Protein AF-A0A2D5WC02-F1 (afdb_monomer)

pLDDT: mean 70.91, std 19.91, range [23.86, 97.06]

Radius of gyration: 20.31 Å; Cα contacts (8 Å, |Δi|>4): 623; chains: 1; bounding box: 57×48×52 Å

Secondary structure (DSSP, 8-state):
-PPPPPPPP--SS---------TTS-------TT----EEEEEEE--SSTTHHHHHHHHHHHHHHHHHHHT-SS---EEEEEEESB-SSS-S-TTTHHHHTTT---SSPPPPS-STTS---PPP--B-TT-TTHHHHHHHHT----S--SSB-HHHHHHHHHHHHS--TTGGG-----TT-TTTTTT----TT-HHHHHHTTS-TTTTTHHHHTSPPPTTTT-SEEEEEEE-SS--STTTS-TTTSSS--TT--TTSTT--S-HHHHHHHHH--SHHHHHHHHHHHHHHHHHTSSSEEEEEEEESEEEE--SSTTTTSEEEEE-TT---HHHHHHHHHHHHHHT--EEEPP-TTSSS--THHHHHHHHHHHHHHHHHH-

Solvent-accessible surface area (backbone atoms only — not comparable to full-atom values): 21853 Å² total; per-residue (Å²): 139,84,81,87,75,86,81,84,75,83,83,80,90,80,85,73,91,67,88,73,75,70,93,73,72,81,81,81,70,72,98,51,100,74,65,39,60,24,29,36,36,40,36,27,32,44,25,32,58,81,34,54,61,56,44,50,51,50,51,71,18,45,64,41,16,49,54,40,37,74,65,40,98,59,83,56,46,44,39,35,36,28,34,34,12,31,60,56,70,83,82,92,43,90,80,50,50,76,71,40,79,71,55,61,68,36,58,22,33,45,40,27,92,50,67,65,44,46,56,51,93,51,45,46,42,72,47,38,90,84,46,93,54,45,70,63,52,46,38,44,49,63,36,52,35,46,83,47,60,95,42,29,28,47,73,60,16,50,53,40,28,52,38,9,25,38,88,59,98,49,65,82,74,61,78,78,68,59,95,84,50,103,56,76,39,76,76,62,78,81,63,77,87,45,42,47,61,57,57,46,68,60,50,59,67,77,53,50,30,56,36,42,75,54,77,35,79,42,69,72,72,72,32,36,31,36,40,34,40,34,37,32,73,49,46,42,57,70,76,75,49,47,93,84,69,49,52,65,83,62,88,79,59,63,69,78,47,91,87,51,88,66,55,71,64,60,39,50,49,35,77,74,49,75,48,77,70,40,52,47,57,43,53,49,53,50,52,50,47,32,46,69,63,43,97,35,50,58,26,32,24,34,37,20,55,25,60,44,66,34,77,66,69,103,51,48,72,40,75,43,79,77,32,58,92,75,64,42,51,70,70,38,53,42,49,52,47,48,48,5,59,78,38,70,33,49,72,44,60,49,69,48,97,86,72,78,65,48,59,79,74,50,52,34,53,50,27,30,53,52,13,52,50,51,43,66,72,26,109

Structure (mmCIF, N/CA/C/O backbone):
data_AF-A0A2D5WC02-F1
#
_entry.id   AF-A0A2D5WC02-F1
#
loop_
_atom_site.group_PDB
_atom_site.id
_atom_site.type_symbol
_atom_site.label_atom_id
_atom_site.label_alt_id
_atom_site.label_comp_id
_atom_site.label_asym_id
_atom_site.label_entity_id
_atom_site.label_seq_id
_atom_site.pdbx_PDB_ins_code
_atom_site.Cartn_x
_atom_site.Cartn_y
_atom_site.Cartn_z
_atom_site.occupancy
_atom_site.B_iso_or_equiv
_atom_site.auth_seq_id
_atom_site.auth_comp_id
_atom_site.auth_asym_id
_atom_site.auth_atom_id
_atom_site.pdbx_PDB_model_num
ATOM 1 N N . MET A 1 1 ? -16.476 -24.113 -28.783 1.00 33.84 1 MET A N 1
ATOM 2 C CA . MET A 1 1 ? -15.474 -23.042 -28.946 1.00 33.84 1 MET A CA 1
ATOM 3 C C . MET A 1 1 ? -16.229 -21.726 -28.916 1.00 33.84 1 MET A C 1
ATOM 5 O O . MET A 1 1 ? -16.743 -21.309 -29.943 1.00 33.84 1 MET A O 1
ATOM 9 N N . ALA A 1 2 ? -16.43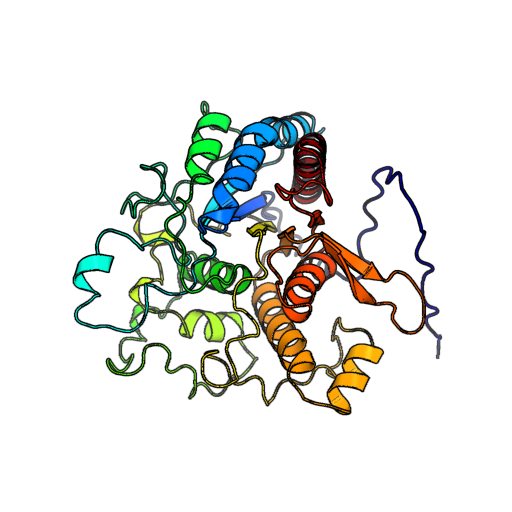7 -21.176 -27.720 1.00 24.73 2 ALA A N 1
ATOM 10 C CA . ALA A 1 2 ? -17.056 -19.867 -27.547 1.00 24.73 2 ALA A CA 1
ATOM 11 C C . ALA A 1 2 ? -15.920 -18.841 -27.477 1.00 24.73 2 ALA A C 1
ATOM 13 O O . ALA A 1 2 ? -15.021 -18.996 -26.657 1.00 24.73 2 ALA A O 1
ATOM 14 N N . SER A 1 3 ? -15.915 -17.869 -28.387 1.00 24.11 3 SER A N 1
ATOM 15 C CA . SER A 1 3 ? -14.965 -16.759 -28.364 1.00 24.11 3 SER A CA 1
ATOM 16 C C . SER A 1 3 ? -15.412 -15.751 -27.309 1.00 24.11 3 SER A C 1
ATOM 18 O O . SER A 1 3 ? -16.530 -15.237 -27.397 1.00 24.11 3 SER A O 1
ATOM 20 N N . HIS A 1 4 ? -14.554 -15.462 -26.336 1.00 25.56 4 HIS A N 1
ATOM 21 C CA . HIS A 1 4 ? -14.715 -14.304 -25.465 1.00 25.56 4 HIS A CA 1
ATOM 22 C C . HIS A 1 4 ? -14.417 -13.037 -26.270 1.00 25.56 4 HIS A C 1
ATOM 24 O O . HIS A 1 4 ? -13.365 -12.921 -26.894 1.00 25.56 4 HIS A O 1
ATOM 30 N N . ALA A 1 5 ? -15.395 -12.135 -26.327 1.00 23.86 5 ALA A N 1
ATOM 31 C CA . ALA A 1 5 ? -15.239 -10.807 -26.902 1.00 23.86 5 ALA A CA 1
ATOM 32 C C . ALA A 1 5 ? -14.757 -9.842 -25.802 1.00 23.86 5 ALA A C 1
ATOM 34 O O . ALA A 1 5 ? -15.220 -9.979 -24.667 1.00 23.86 5 ALA A O 1
ATOM 35 N N . PRO A 1 6 ? -13.863 -8.886 -26.108 1.00 24.94 6 PRO A N 1
ATOM 36 C CA . PRO A 1 6 ? -13.406 -7.894 -25.139 1.00 24.94 6 PRO A CA 1
ATOM 37 C C . PRO A 1 6 ? -14.537 -6.927 -24.746 1.00 24.94 6 PRO A C 1
ATOM 39 O O . PRO A 1 6 ? -15.370 -6.552 -25.576 1.00 24.94 6 PRO A O 1
ATOM 42 N N . CYS A 1 7 ? -14.566 -6.561 -23.462 1.00 24.77 7 CYS A N 1
ATOM 43 C CA . CYS A 1 7 ? -15.506 -5.610 -22.864 1.00 24.77 7 CYS A CA 1
ATOM 44 C C . CYS A 1 7 ? -15.100 -4.168 -23.241 1.00 24.77 7 CYS A C 1
ATOM 46 O O . CYS A 1 7 ? -13.906 -3.874 -23.202 1.00 24.77 7 CYS A O 1
ATOM 48 N N . PRO A 1 8 ? -16.030 -3.266 -23.610 1.00 27.52 8 PRO A N 1
ATOM 49 C CA . PRO A 1 8 ? -15.685 -1.890 -23.958 1.00 27.52 8 PRO A CA 1
ATOM 50 C C . PRO A 1 8 ? -15.412 -1.061 -22.697 1.00 27.52 8 PRO A C 1
ATOM 52 O O . PRO A 1 8 ? -16.222 -1.055 -21.769 1.00 27.52 8 PRO A O 1
ATOM 55 N N . LEU A 1 9 ? -14.292 -0.339 -22.689 1.00 32.59 9 LEU A N 1
ATOM 56 C CA . LEU A 1 9 ? -13.951 0.638 -21.661 1.00 32.59 9 LEU A CA 1
ATOM 57 C C . LEU A 1 9 ? -14.757 1.924 -21.891 1.00 32.59 9 LEU A C 1
ATOM 59 O O . LEU A 1 9 ? -14.850 2.443 -23.004 1.00 32.59 9 LEU A O 1
ATOM 63 N N . ALA A 1 10 ? -15.414 2.409 -20.839 1.00 29.34 10 ALA A N 1
ATOM 64 C CA . ALA A 1 10 ? -16.161 3.658 -20.870 1.00 29.34 10 ALA A CA 1
ATOM 65 C C . ALA A 1 10 ? -15.221 4.815 -20.512 1.00 29.34 10 ALA A C 1
ATOM 67 O O . ALA A 1 10 ? -14.733 4.904 -19.388 1.00 29.34 10 ALA A O 1
ATOM 68 N N . SER A 1 11 ? -14.968 5.701 -21.475 1.00 30.38 11 SER A N 1
ATOM 69 C CA . SER A 1 11 ? -14.247 6.950 -21.246 1.00 30.38 11 SER A CA 1
ATOM 70 C C . SER A 1 11 ? -15.102 7.978 -20.491 1.00 30.38 11 SER A C 1
ATOM 72 O O . SER A 1 11 ? -16.263 8.202 -20.835 1.00 30.38 11 SER A O 1
ATOM 74 N N . SER A 1 12 ? -14.424 8.680 -19.579 1.00 29.78 12 SER A N 1
ATOM 75 C CA . SER A 1 12 ? -14.713 10.021 -19.047 1.00 29.78 12 SER A CA 1
ATOM 76 C C . SER A 1 12 ? -15.620 10.151 -17.813 1.00 29.78 12 SER A C 1
ATOM 78 O O . SER A 1 12 ? -16.815 9.891 -17.869 1.00 29.78 12 SER A O 1
ATOM 80 N N . LEU A 1 13 ? -14.980 10.683 -16.756 1.00 36.38 13 LEU A N 1
ATOM 81 C CA . LEU A 1 13 ? -15.438 11.607 -15.705 1.00 36.38 13 LEU A CA 1
ATOM 82 C C . LEU A 1 13 ? -16.888 11.473 -15.199 1.00 36.38 13 LEU A C 1
ATOM 84 O O . LEU A 1 13 ? -17.837 11.724 -15.936 1.00 36.38 13 LEU A O 1
ATOM 88 N N . LEU A 1 14 ? -16.998 11.284 -13.875 1.00 31.70 14 LEU A N 1
ATOM 89 C CA . LEU A 1 14 ? -18.182 11.001 -13.041 1.00 31.70 14 LEU A CA 1
ATOM 90 C C . LEU A 1 14 ? -18.420 9.498 -12.835 1.00 31.70 14 LEU A C 1
ATOM 92 O O . LEU A 1 14 ? -19.387 8.920 -13.334 1.00 31.70 14 LEU A O 1
ATOM 96 N N . LEU A 1 15 ? -17.548 8.875 -12.040 1.00 33.41 15 LEU A N 1
ATOM 97 C CA . LEU A 1 15 ? -17.830 7.583 -11.420 1.00 33.41 15 LEU A CA 1
ATOM 98 C C . LEU A 1 15 ? -18.889 7.788 -10.332 1.00 33.41 15 LEU A C 1
ATOM 100 O O . LEU A 1 15 ? -18.602 8.139 -9.196 1.00 33.41 15 LEU A O 1
ATOM 104 N N . ALA A 1 16 ? -20.148 7.566 -10.701 1.00 29.47 16 ALA A N 1
ATOM 105 C CA . ALA A 1 16 ? -21.111 7.060 -9.741 1.00 29.47 16 ALA A CA 1
ATOM 106 C C . ALA A 1 16 ? -20.663 5.641 -9.376 1.00 29.47 16 ALA A C 1
ATOM 108 O O . ALA A 1 16 ? -20.638 4.768 -10.248 1.00 29.47 16 ALA A O 1
ATOM 109 N N . SER A 1 17 ? -20.295 5.449 -8.110 1.00 33.91 17 SER A N 1
ATOM 110 C CA . SER A 1 17 ? -19.863 4.202 -7.485 1.00 33.91 17 SER A CA 1
ATOM 111 C C . SER A 1 17 ? -20.708 3.021 -7.956 1.00 33.91 17 SER A C 1
ATOM 113 O O . SER A 1 17 ? -21.825 2.780 -7.505 1.00 33.91 17 SER A O 1
ATOM 115 N N . SER A 1 18 ? -20.173 2.294 -8.925 1.00 30.58 18 SER A N 1
ATOM 116 C CA . SER A 1 18 ? -20.585 0.943 -9.254 1.00 30.58 18 SER A CA 1
ATOM 117 C C . SER A 1 18 ? -19.304 0.143 -9.149 1.00 30.58 18 SER A C 1
ATOM 119 O O . SER A 1 18 ? -18.545 0.089 -10.113 1.00 30.58 18 SER A O 1
ATOM 121 N N . LEU A 1 19 ? -19.037 -0.402 -7.956 1.00 36.78 19 LEU A N 1
ATOM 122 C CA . LEU A 1 19 ? -18.056 -1.467 -7.773 1.00 36.78 19 LEU A CA 1
ATOM 123 C C . LEU A 1 19 ? -18.422 -2.583 -8.761 1.00 36.78 19 LEU A C 1
ATOM 125 O O . LEU A 1 19 ? -19.304 -3.408 -8.517 1.00 36.78 19 LEU A O 1
ATOM 129 N N . LEU A 1 20 ? -17.791 -2.569 -9.930 1.00 36.09 20 LEU A N 1
ATOM 130 C CA . LEU A 1 20 ? -17.747 -3.717 -10.811 1.00 36.09 20 LEU A CA 1
ATOM 131 C C . LEU A 1 20 ? -16.745 -4.668 -10.168 1.00 36.09 20 LEU A C 1
ATOM 133 O O . LEU A 1 20 ? -15.546 -4.550 -10.399 1.00 36.09 20 LEU A O 1
ATOM 137 N N . LEU A 1 21 ? -17.250 -5.584 -9.335 1.00 34.44 21 LEU A N 1
ATOM 138 C CA . LEU A 1 21 ? -16.495 -6.762 -8.923 1.00 34.44 21 LEU A CA 1
ATOM 139 C C . LEU A 1 21 ? -15.890 -7.393 -10.179 1.00 34.44 21 LEU A C 1
ATOM 141 O O . LEU A 1 21 ? -16.622 -7.822 -11.078 1.00 34.44 21 LEU A O 1
ATOM 145 N N . VAL A 1 22 ? -14.561 -7.429 -10.243 1.00 36.62 22 VAL A N 1
ATOM 146 C CA . VAL A 1 22 ? -13.824 -8.160 -11.271 1.00 36.62 22 VAL A CA 1
ATOM 147 C C . VAL A 1 22 ? -14.271 -9.627 -11.187 1.00 36.62 22 VAL A C 1
ATOM 149 O O . VAL A 1 22 ? -14.082 -10.266 -10.148 1.00 36.62 22 VAL A O 1
ATOM 152 N N . PRO A 1 23 ? -14.908 -10.190 -12.231 1.00 30.33 23 PRO A N 1
ATOM 153 C CA . PRO A 1 23 ? -15.371 -11.568 -12.200 1.00 30.33 23 PRO A CA 1
ATOM 154 C C . PRO A 1 23 ? -14.153 -12.482 -12.345 1.00 30.33 23 PRO A C 1
ATOM 156 O O . PRO A 1 23 ? -13.706 -12.761 -13.456 1.00 30.33 23 PRO A O 1
ATOM 159 N N . GLY A 1 24 ? -13.591 -12.915 -11.219 1.00 31.09 24 GLY A N 1
ATOM 160 C CA . GLY A 1 24 ? -12.403 -13.768 -11.216 1.00 31.09 24 GLY A CA 1
ATOM 161 C C . GLY A 1 24 ? -11.738 -13.985 -9.861 1.00 31.09 24 GLY A C 1
ATOM 162 O O . GLY A 1 24 ? -10.991 -14.949 -9.743 1.00 31.09 24 GLY A O 1
ATOM 163 N N . CYS A 1 25 ? -12.027 -13.170 -8.840 1.00 32.69 25 CYS A N 1
ATOM 164 C CA . CYS A 1 25 ? -11.525 -13.447 -7.494 1.00 32.69 25 CYS A CA 1
ATOM 165 C C . CYS A 1 25 ? -12.179 -14.741 -6.965 1.00 32.69 25 CYS A C 1
ATOM 167 O O . CYS A 1 25 ? -13.414 -14.815 -6.919 1.00 32.69 25 CYS A O 1
ATOM 169 N N . PRO A 1 26 ? -11.407 -15.790 -6.629 1.00 34.12 26 PRO A N 1
ATOM 170 C CA . PRO A 1 26 ? -11.964 -17.021 -6.096 1.00 34.12 26 PRO A CA 1
ATOM 171 C C . PRO A 1 26 ? -12.590 -16.725 -4.732 1.00 34.12 26 PRO A C 1
ATOM 173 O O . PRO A 1 26 ? -11.895 -16.566 -3.739 1.00 34.12 26 PRO A O 1
ATOM 176 N N . THR A 1 27 ? -13.921 -16.704 -4.656 1.00 38.81 27 THR A N 1
ATOM 177 C CA . THR A 1 27 ? -14.676 -16.630 -3.393 1.00 38.81 27 THR A CA 1
ATOM 178 C C . THR A 1 27 ? -14.634 -17.967 -2.644 1.00 38.81 27 THR A C 1
ATOM 180 O O . THR A 1 27 ? -15.652 -18.448 -2.151 1.00 38.81 27 THR A O 1
ATOM 183 N N . GLY A 1 28 ? -13.478 -18.630 -2.629 1.00 36.31 28 GLY A N 1
ATOM 184 C CA . GLY A 1 28 ? -13.254 -19.914 -1.976 1.00 36.31 28 GLY A CA 1
ATOM 185 C C . GLY A 1 28 ? -13.146 -19.774 -0.463 1.00 36.31 28 GLY A C 1
ATOM 186 O O . GLY A 1 28 ? -12.208 -20.303 0.114 1.00 36.31 28 GLY A O 1
ATOM 187 N N . LEU A 1 29 ? -14.078 -19.065 0.173 1.00 40.97 29 LEU A N 1
ATOM 188 C CA . LEU A 1 29 ? -14.208 -19.050 1.622 1.00 40.97 29 LEU A CA 1
ATOM 189 C C . LEU A 1 29 ? -15.192 -20.151 2.011 1.00 40.97 29 LEU A C 1
ATOM 191 O O . LEU A 1 29 ? -16.328 -20.202 1.537 1.00 40.97 29 LEU A O 1
ATOM 195 N N . ALA A 1 30 ? -14.692 -21.098 2.797 1.00 41.69 30 ALA A N 1
ATOM 196 C CA . ALA A 1 30 ? -15.473 -22.166 3.390 1.00 41.69 30 ALA A CA 1
ATOM 197 C C . ALA A 1 30 ? -16.602 -21.593 4.268 1.00 41.69 30 ALA A C 1
ATOM 199 O O . ALA A 1 30 ? -16.425 -20.558 4.904 1.00 41.69 30 ALA A O 1
ATOM 200 N N . ASP A 1 31 ? -17.740 -22.2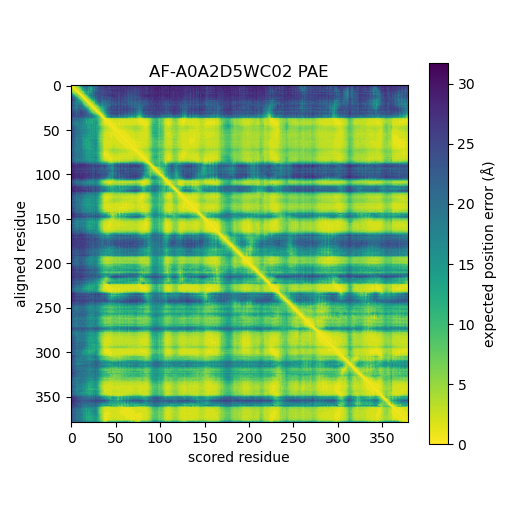95 4.316 1.00 42.84 31 ASP A N 1
ATOM 201 C CA . ASP A 1 31 ? -18.880 -22.064 5.226 1.00 42.84 31 ASP A CA 1
ATOM 202 C C . ASP A 1 31 ? -18.504 -22.362 6.706 1.00 42.84 31 ASP A C 1
ATOM 204 O O . ASP A 1 31 ? -19.167 -23.160 7.372 1.00 42.84 31 ASP A O 1
ATOM 208 N N . ASP A 1 32 ? -17.427 -21.774 7.230 1.00 46.28 32 ASP A N 1
ATOM 209 C CA . ASP A 1 32 ? -17.178 -21.725 8.674 1.00 46.28 32 ASP A CA 1
ATOM 210 C C . ASP A 1 32 ? -17.709 -20.383 9.206 1.00 46.28 32 ASP A C 1
ATOM 212 O O . ASP A 1 32 ? -17.268 -19.313 8.794 1.00 46.28 32 ASP A O 1
ATOM 216 N N . ASP A 1 33 ? -18.679 -20.448 10.126 1.00 48.19 33 ASP A N 1
ATOM 217 C CA . ASP A 1 33 ? -19.397 -19.325 10.768 1.00 48.19 33 ASP A CA 1
ATOM 218 C C . ASP A 1 33 ? -18.495 -18.350 11.582 1.00 48.19 33 ASP A C 1
ATOM 220 O O . ASP A 1 33 ? -19.008 -17.481 12.284 1.00 48.19 33 ASP A O 1
ATOM 224 N N . ASP A 1 34 ? -17.168 -18.459 11.466 1.00 52.47 34 ASP A N 1
ATOM 225 C CA . ASP A 1 34 ? -16.155 -17.552 12.024 1.00 52.47 34 ASP A CA 1
ATOM 226 C C . ASP A 1 34 ? -15.321 -16.909 10.891 1.00 52.47 34 ASP A C 1
ATOM 228 O O . ASP A 1 34 ? -14.107 -16.733 11.013 1.00 52.47 34 ASP A O 1
ATOM 232 N N . ALA A 1 35 ? -15.945 -16.596 9.748 1.00 56.06 35 ALA A N 1
ATOM 233 C CA . ALA A 1 35 ? -15.280 -15.854 8.679 1.00 56.06 35 ALA A CA 1
ATOM 234 C C . ALA A 1 35 ? -14.718 -14.546 9.254 1.00 56.06 35 ALA A C 1
ATOM 236 O O . ALA A 1 35 ? -15.458 -13.726 9.790 1.00 56.06 35 ALA A O 1
ATOM 237 N N . ALA A 1 36 ? -13.403 -14.375 9.177 1.00 61.72 36 ALA A N 1
ATOM 238 C CA . ALA A 1 36 ? -12.713 -13.181 9.630 1.00 61.72 36 ALA A CA 1
ATOM 239 C C . ALA A 1 36 ? -13.293 -11.932 8.930 1.00 61.72 36 ALA A C 1
ATOM 241 O O . ALA A 1 36 ? -13.153 -11.787 7.719 1.00 61.72 36 ALA A O 1
ATOM 242 N N . THR A 1 37 ? -13.984 -11.055 9.669 1.00 74.94 37 THR A N 1
ATOM 243 C CA . THR A 1 37 ? -14.822 -9.980 9.089 1.00 74.94 37 THR A CA 1
ATOM 244 C C . THR A 1 37 ? -14.185 -8.592 9.066 1.00 74.94 37 THR A C 1
ATOM 246 O O . THR A 1 37 ? -14.865 -7.632 8.720 1.00 74.94 37 THR A O 1
ATOM 249 N N . GLY A 1 38 ? -12.932 -8.444 9.489 1.00 88.31 38 GLY A N 1
ATOM 250 C CA . GLY A 1 38 ? -12.296 -7.129 9.554 1.00 88.31 38 GLY A CA 1
ATOM 251 C C . GLY A 1 38 ? -11.238 -6.895 8.473 1.00 88.31 38 GLY A C 1
ATOM 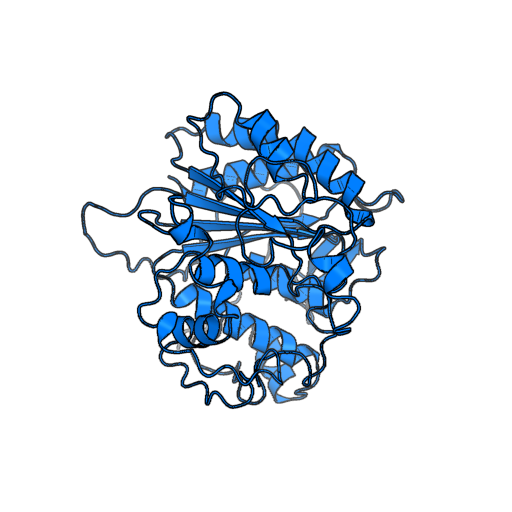252 O O . GLY A 1 38 ? -10.794 -7.833 7.793 1.00 88.31 38 GLY A O 1
ATOM 253 N N . VAL A 1 39 ? -10.857 -5.624 8.330 1.00 93.06 39 VAL A N 1
ATOM 254 C CA . VAL A 1 39 ? -9.874 -5.139 7.360 1.00 93.06 39 VAL A CA 1
ATOM 255 C C . VAL A 1 39 ? -8.627 -4.608 8.061 1.00 93.06 39 VAL A C 1
ATOM 257 O O . VAL A 1 39 ? -8.673 -3.677 8.864 1.00 93.06 39 VAL A O 1
ATOM 260 N N . ASP A 1 40 ? -7.478 -5.136 7.670 1.00 93.38 40 ASP A N 1
ATOM 261 C CA . ASP A 1 40 ? -6.187 -4.550 7.994 1.00 93.38 40 ASP A CA 1
ATOM 262 C C . ASP A 1 40 ? -5.805 -3.481 6.989 1.00 93.38 40 ASP A C 1
ATOM 264 O O . ASP A 1 40 ? -5.888 -3.715 5.793 1.00 93.38 40 ASP A O 1
ATOM 268 N N . VAL A 1 41 ? -5.331 -2.330 7.458 1.00 95.06 41 VAL A N 1
ATOM 269 C CA . VAL A 1 41 ? -4.832 -1.255 6.599 1.00 95.06 41 VAL A CA 1
ATOM 270 C C . VAL A 1 41 ? -3.352 -1.015 6.885 1.00 95.06 41 VAL A C 1
ATOM 272 O O . VAL A 1 41 ? -2.980 -0.585 7.976 1.00 95.06 41 VAL A O 1
ATOM 275 N N . LEU A 1 42 ? -2.485 -1.268 5.910 1.00 94.19 42 LEU A N 1
ATOM 276 C CA . LEU A 1 42 ? -1.061 -0.958 6.010 1.00 94.19 42 LEU A CA 1
ATOM 277 C C . LEU A 1 42 ? -0.713 0.258 5.153 1.00 94.19 42 LEU A C 1
ATOM 279 O O . LEU A 1 42 ? -0.782 0.201 3.928 1.00 94.19 42 LEU A O 1
ATOM 283 N N . TRP A 1 43 ? -0.285 1.337 5.801 1.00 94.81 43 TRP A N 1
ATOM 284 C CA . TRP A 1 43 ? 0.271 2.513 5.139 1.00 94.81 43 TRP A CA 1
ATOM 285 C C . TRP A 1 43 ? 1.776 2.342 4.947 1.00 94.81 43 TRP A C 1
ATOM 287 O O . TRP A 1 43 ? 2.511 2.181 5.919 1.00 94.81 43 TRP A O 1
ATOM 297 N N . ILE A 1 44 ? 2.241 2.389 3.704 1.00 92.19 44 ILE A N 1
ATOM 298 C CA . ILE A 1 44 ? 3.662 2.340 3.356 1.00 92.19 44 ILE A CA 1
ATOM 299 C C . ILE A 1 44 ? 4.009 3.682 2.738 1.00 92.19 44 ILE A C 1
ATOM 301 O O . ILE A 1 44 ? 3.607 3.969 1.615 1.00 92.19 44 ILE A O 1
ATOM 305 N N . ILE A 1 45 ? 4.688 4.525 3.505 1.00 91.00 45 ILE A N 1
ATOM 306 C CA . ILE A 1 45 ? 4.854 5.936 3.164 1.00 91.00 45 ILE A CA 1
ATOM 307 C C . ILE A 1 45 ? 6.322 6.235 2.924 1.00 91.00 45 ILE A C 1
ATOM 309 O O . ILE A 1 45 ? 7.186 5.950 3.753 1.00 91.00 45 ILE A O 1
ATOM 313 N N . ASP A 1 46 ? 6.580 6.833 1.782 1.00 86.81 46 ASP A N 1
ATOM 314 C CA . ASP A 1 46 ? 7.876 7.339 1.391 1.00 86.81 46 ASP A CA 1
ATOM 315 C C . ASP A 1 46 ? 8.390 8.393 2.381 1.00 86.81 46 ASP A C 1
ATOM 317 O O . ASP A 1 46 ? 7.657 9.258 2.877 1.00 86.81 46 ASP A O 1
ATOM 321 N N . SER A 1 47 ? 9.660 8.223 2.747 1.00 83.81 47 SER A N 1
ATOM 322 C CA . SER A 1 47 ? 10.343 8.949 3.821 1.00 83.81 47 SER A CA 1
ATOM 323 C C . SER A 1 47 ? 11.410 9.909 3.288 1.00 83.81 47 SER A C 1
ATOM 325 O O . SER A 1 47 ? 12.272 10.395 4.038 1.00 83.81 47 SER A O 1
ATOM 327 N N . SER A 1 48 ? 11.370 10.174 1.985 1.00 79.44 48 SER A N 1
ATOM 328 C CA . SER A 1 48 ? 12.207 11.137 1.297 1.00 79.44 48 SER A CA 1
ATOM 329 C C . SER A 1 48 ? 11.898 12.581 1.718 1.00 79.44 48 SER A C 1
ATOM 331 O O . SER A 1 48 ? 10.899 12.899 2.371 1.00 79.44 48 SER A O 1
ATOM 333 N N . ASN A 1 49 ? 12.808 13.500 1.378 1.00 79.94 49 ASN A N 1
ATOM 334 C CA . ASN A 1 49 ? 12.603 14.922 1.673 1.00 79.94 49 ASN A CA 1
ATOM 335 C C . ASN A 1 49 ? 11.498 15.557 0.828 1.00 79.94 49 ASN A C 1
ATOM 337 O O . ASN A 1 49 ? 10.867 16.514 1.284 1.00 79.94 49 ASN A O 1
ATOM 341 N N . SER A 1 50 ? 11.292 15.063 -0.389 1.00 81.81 50 SER A N 1
ATOM 342 C CA . SER A 1 50 ? 10.304 15.589 -1.326 1.00 81.81 50 SER A CA 1
ATOM 343 C C . SER A 1 50 ? 8.876 15.254 -0.887 1.00 81.81 50 SER A C 1
ATOM 345 O O . SER A 1 50 ? 7.996 16.105 -0.998 1.00 81.81 50 SER A O 1
ATOM 347 N N . MET A 1 51 ? 8.693 14.140 -0.172 1.00 86.75 51 MET A N 1
ATOM 348 C CA . MET A 1 51 ? 7.427 13.753 0.457 1.00 86.75 51 MET A CA 1
ATOM 349 C C . MET A 1 51 ? 6.926 14.657 1.587 1.00 86.75 51 MET A C 1
ATOM 351 O O . MET A 1 51 ? 5.835 14.429 2.114 1.00 86.75 51 MET A O 1
ATOM 355 N N . HIS A 1 52 ? 7.676 15.682 2.012 1.00 86.25 52 HIS A N 1
ATOM 356 C CA . HIS A 1 52 ? 7.266 16.508 3.150 1.00 86.25 52 HIS A CA 1
ATOM 357 C C . HIS A 1 52 ? 5.865 17.105 2.967 1.00 86.25 52 HIS A C 1
ATOM 359 O O . HIS A 1 52 ? 5.060 17.064 3.898 1.00 86.25 52 HIS A O 1
ATOM 365 N N . GLN A 1 53 ? 5.570 17.666 1.791 1.00 86.69 53 GLN A N 1
ATOM 366 C CA . GLN A 1 53 ? 4.274 18.291 1.531 1.00 86.69 53 GLN A CA 1
ATOM 367 C C . GLN A 1 53 ? 3.153 17.261 1.408 1.00 86.69 53 GLN A C 1
ATOM 369 O O . GLN A 1 53 ? 2.111 17.437 2.039 1.00 86.69 53 GLN A O 1
ATOM 374 N N . ASP A 1 54 ? 3.386 16.165 0.687 1.00 88.19 54 ASP A N 1
ATOM 375 C CA . ASP A 1 54 ? 2.395 15.100 0.515 1.00 88.19 54 ASP A CA 1
ATOM 376 C C . ASP A 1 54 ? 2.049 14.421 1.840 1.00 88.19 54 ASP A C 1
ATOM 378 O O . ASP A 1 54 ? 0.875 14.190 2.131 1.00 88.19 54 ASP A O 1
ATOM 382 N N . GLN A 1 55 ? 3.031 14.203 2.720 1.00 90.31 55 GLN A N 1
ATOM 383 C CA . GLN A 1 55 ? 2.762 13.732 4.078 1.00 90.31 55 GLN A CA 1
ATOM 384 C C . GLN A 1 55 ? 1.905 14.734 4.868 1.00 90.31 55 GLN A C 1
ATOM 386 O O . GLN A 1 55 ? 1.050 14.317 5.647 1.00 90.31 55 GLN A O 1
ATOM 391 N N . GLN A 1 56 ? 2.084 16.051 4.696 1.00 91.00 56 GLN A N 1
ATOM 392 C CA . GLN A 1 56 ? 1.193 17.037 5.327 1.00 91.00 56 GLN A CA 1
ATOM 393 C C . GLN A 1 56 ? -0.217 17.010 4.727 1.00 91.00 56 GLN A C 1
ATOM 395 O O . GLN A 1 56 ? -1.184 17.054 5.486 1.00 91.00 56 GLN A O 1
ATOM 400 N N . ALA A 1 57 ? -0.349 16.891 3.405 1.00 90.62 57 ALA A N 1
ATOM 401 C CA . ALA A 1 57 ? -1.643 16.777 2.733 1.00 90.62 57 ALA A CA 1
ATOM 402 C C . ALA A 1 57 ? -2.397 15.506 3.161 1.00 90.62 57 ALA A C 1
ATOM 404 O O . ALA A 1 57 ? -3.599 15.550 3.427 1.00 90.62 57 ALA A O 1
ATOM 405 N N . LEU A 1 58 ? -1.686 14.386 3.320 1.00 92.31 58 LEU A N 1
ATOM 406 C CA . LEU A 1 58 ? -2.236 13.136 3.838 1.00 92.31 58 LEU A CA 1
ATOM 407 C C . LEU A 1 58 ? -2.755 13.306 5.277 1.00 92.31 58 LEU A C 1
ATOM 409 O O . LEU A 1 58 ? -3.884 12.921 5.589 1.00 92.31 58 LEU A O 1
ATOM 413 N N . LYS A 1 59 ? -1.967 13.956 6.149 1.00 93.06 59 LYS A N 1
ATOM 414 C CA . LYS A 1 59 ? -2.336 14.268 7.547 1.00 93.06 59 LYS A CA 1
ATOM 415 C C . LYS A 1 59 ? -3.604 15.111 7.653 1.00 93.06 59 LYS A C 1
ATOM 417 O O . LYS A 1 59 ? -4.410 14.894 8.562 1.00 93.06 59 LYS A O 1
ATOM 422 N N . THR A 1 60 ? -3.758 16.109 6.785 1.00 94.19 60 THR A N 1
ATOM 423 C CA . THR A 1 60 ? -4.898 17.036 6.815 1.00 94.19 60 THR A CA 1
ATOM 424 C C . THR A 1 60 ? -6.145 16.462 6.151 1.00 94.19 60 THR A C 1
ATOM 426 O O . THR A 1 60 ? -7.245 16.835 6.556 1.00 94.19 60 THR A O 1
ATOM 429 N N . SER A 1 61 ? -5.986 15.540 5.198 1.00 94.75 61 SER A N 1
ATOM 430 C CA . SER A 1 61 ? -7.087 14.943 4.426 1.00 94.75 61 SER A CA 1
ATOM 431 C C . SER A 1 61 ? -7.661 13.669 5.052 1.00 94.75 61 SER A C 1
ATOM 433 O O . SER A 1 61 ? -8.789 13.287 4.749 1.00 94.75 61 SER A O 1
ATOM 435 N N . TYR A 1 62 ? -6.943 13.026 5.977 1.00 95.69 62 TYR A N 1
ATOM 436 C CA . TYR A 1 62 ? -7.412 11.822 6.677 1.00 95.69 62 TYR A CA 1
ATOM 437 C C . TYR A 1 62 ? -8.822 11.903 7.298 1.00 95.69 62 TYR A C 1
ATOM 439 O O . TYR A 1 62 ? -9.568 10.927 7.184 1.00 95.69 62 TYR A O 1
ATOM 447 N N . PRO A 1 63 ? -9.266 13.032 7.890 1.00 96.69 63 PRO A N 1
ATOM 448 C CA . PRO A 1 63 ? -10.640 13.153 8.376 1.00 96.69 63 PRO A CA 1
ATOM 449 C C . PRO A 1 63 ? -11.721 12.886 7.314 1.00 96.69 63 PRO A C 1
ATOM 451 O O . PRO A 1 63 ? -12.815 12.459 7.679 1.00 96.69 63 PRO A O 1
ATOM 454 N N . ALA A 1 64 ? -11.440 13.096 6.023 1.00 96.25 64 ALA A N 1
ATOM 455 C CA . ALA A 1 64 ? -12.385 12.803 4.946 1.00 96.25 64 ALA A CA 1
ATOM 456 C C . ALA A 1 64 ? -12.578 11.293 4.737 1.00 96.25 64 ALA A C 1
ATOM 458 O O . ALA A 1 64 ? -13.714 10.829 4.623 1.00 96.25 64 ALA A O 1
ATOM 459 N N . MET A 1 65 ? -11.495 10.509 4.806 1.00 96.31 65 MET A N 1
ATOM 460 C CA . MET A 1 65 ? -11.568 9.043 4.811 1.00 96.31 65 MET A CA 1
ATOM 461 C C . MET A 1 65 ? -12.406 8.545 5.992 1.00 96.31 65 MET A C 1
ATOM 463 O O . MET A 1 65 ? -13.330 7.753 5.806 1.00 96.31 65 MET A O 1
ATOM 467 N N . LEU A 1 66 ? -12.134 9.051 7.201 1.00 96.25 66 LEU A N 1
ATOM 468 C CA . LEU A 1 66 ? -12.899 8.685 8.396 1.00 96.25 66 LEU A CA 1
ATOM 469 C C . LEU A 1 66 ? -14.382 9.016 8.261 1.00 96.25 66 LEU A C 1
ATOM 471 O O . LEU A 1 66 ? -15.220 8.183 8.592 1.00 96.25 66 LEU A O 1
ATOM 475 N N . ALA A 1 67 ? -14.719 10.190 7.726 1.00 96.94 67 ALA A N 1
ATOM 476 C CA . ALA A 1 67 ? -16.108 10.581 7.523 1.00 96.94 67 ALA A CA 1
ATOM 477 C C . ALA A 1 67 ? -16.862 9.604 6.604 1.00 96.94 67 ALA A C 1
ATOM 479 O O . ALA A 1 67 ? -18.041 9.332 6.844 1.00 96.94 67 ALA A O 1
ATOM 480 N N . ARG A 1 68 ? -16.199 9.043 5.580 1.00 96.75 68 ARG A N 1
ATOM 481 C CA . ARG A 1 68 ? -16.790 7.998 4.727 1.00 96.75 68 ARG A CA 1
ATOM 482 C C . ARG A 1 68 ? -16.994 6.687 5.478 1.00 96.75 68 ARG A C 1
ATOM 484 O O . ARG A 1 68 ? -18.082 6.118 5.407 1.00 96.75 68 ARG A O 1
ATOM 491 N N . VAL A 1 69 ? -15.999 6.254 6.249 1.00 95.88 69 VAL A N 1
ATOM 492 C CA . VAL A 1 69 ? -16.073 5.014 7.038 1.00 95.88 69 VAL A CA 1
ATOM 493 C C . VAL A 1 69 ? -17.141 5.100 8.135 1.00 95.88 69 VAL A C 1
ATOM 495 O O . VAL A 1 69 ? -17.935 4.178 8.300 1.00 95.88 69 VAL A O 1
ATOM 498 N N . GLU A 1 70 ? -17.238 6.226 8.843 1.00 94.88 70 GLU A N 1
ATOM 499 C CA . GLU A 1 70 ? -18.255 6.466 9.879 1.00 94.88 70 GLU A CA 1
ATOM 500 C C . GLU A 1 70 ? -19.679 6.571 9.313 1.00 94.88 70 GLU A C 1
ATOM 502 O O . GLU A 1 70 ? -20.654 6.268 10.006 1.00 94.88 70 GLU A O 1
ATOM 507 N N . ALA A 1 71 ? -19.818 6.999 8.054 1.00 96.50 71 ALA A N 1
ATOM 508 C CA . ALA A 1 71 ? -21.100 7.079 7.360 1.00 96.50 71 ALA A CA 1
ATOM 509 C C . ALA A 1 71 ? -21.585 5.725 6.812 1.00 96.50 71 ALA A C 1
ATOM 511 O O . ALA A 1 71 ? -22.706 5.648 6.292 1.00 96.50 71 ALA A O 1
ATOM 512 N N . ALA A 1 72 ? -20.774 4.667 6.917 1.00 95.69 72 ALA A N 1
ATOM 513 C CA . ALA A 1 72 ? -21.125 3.340 6.438 1.00 95.69 72 ALA A CA 1
ATOM 514 C C . ALA A 1 72 ? -22.422 2.819 7.094 1.00 95.69 72 ALA A C 1
ATOM 516 O O . ALA A 1 72 ? -22.639 3.001 8.296 1.00 95.69 72 ALA A O 1
ATOM 517 N N . PRO A 1 73 ? -23.304 2.128 6.343 1.00 93.44 73 PRO A N 1
ATOM 518 C CA . PRO A 1 73 ? -24.527 1.548 6.906 1.00 93.44 73 PRO A CA 1
ATOM 519 C C . PRO A 1 73 ? -24.268 0.510 8.007 1.00 93.44 73 PRO A C 1
ATOM 521 O O . PRO A 1 73 ? -25.105 0.330 8.896 1.00 93.44 73 PRO A O 1
ATOM 524 N N . THR A 1 74 ? -23.123 -0.166 7.926 1.00 91.56 74 THR A N 1
ATOM 525 C CA . THR A 1 74 ? -22.638 -1.160 8.884 1.00 91.56 74 THR A CA 1
ATOM 526 C C . THR A 1 74 ? -21.285 -0.684 9.407 1.00 91.56 74 THR A C 1
ATOM 528 O O . THR A 1 74 ? -20.470 -0.255 8.590 1.00 91.56 74 THR A O 1
ATOM 531 N N . PRO A 1 75 ? -21.021 -0.745 10.726 1.00 92.06 75 PRO A N 1
ATOM 532 C CA . PRO A 1 75 ? -19.699 -0.430 11.254 1.00 92.06 75 PRO A CA 1
ATOM 533 C C . PRO A 1 75 ? -18.629 -1.311 10.608 1.00 92.06 75 PRO A C 1
ATOM 535 O O . PRO A 1 75 ? -18.769 -2.533 10.606 1.00 92.06 75 PRO A O 1
ATOM 538 N N . VAL A 1 76 ? -17.577 -0.682 10.090 1.00 91.38 76 VAL A N 1
ATOM 539 C CA . VAL A 1 76 ? -16.408 -1.371 9.540 1.00 91.38 76 VAL A CA 1
ATOM 540 C C . VAL A 1 76 ? -15.452 -1.682 10.686 1.00 91.38 76 VAL A C 1
ATOM 542 O O . VAL A 1 76 ? -15.024 -0.769 11.394 1.00 91.38 76 VAL A O 1
ATOM 545 N N . ASP A 1 77 ? -15.127 -2.958 10.877 1.00 92.00 77 ASP A N 1
ATOM 546 C CA . ASP A 1 77 ? -14.053 -3.365 11.783 1.00 92.00 77 ASP A CA 1
ATOM 547 C C . ASP A 1 77 ? -12.724 -3.262 11.035 1.00 92.00 77 ASP A C 1
ATOM 549 O O . ASP A 1 77 ? -12.507 -3.970 10.051 1.00 92.00 77 ASP A O 1
ATOM 553 N N . TYR A 1 78 ? -11.863 -2.336 11.452 1.00 92.44 78 TYR A N 1
ATOM 554 C CA . TYR A 1 78 ? -10.548 -2.177 10.849 1.00 92.44 78 TYR A CA 1
ATOM 555 C C . TYR A 1 78 ? -9.481 -1.862 11.886 1.00 92.44 78 TYR A C 1
ATOM 557 O O . TYR A 1 78 ? -9.743 -1.236 12.917 1.00 92.44 78 TYR A O 1
ATOM 565 N N . ARG A 1 79 ? -8.245 -2.229 11.556 1.00 92.19 79 ARG A N 1
ATOM 566 C CA . ARG A 1 79 ? -7.050 -1.725 12.232 1.00 92.19 79 ARG A CA 1
ATOM 567 C C . ARG A 1 79 ? -6.035 -1.238 11.211 1.00 92.19 79 ARG A C 1
ATOM 569 O O . ARG A 1 79 ? -5.936 -1.789 10.122 1.00 92.19 79 ARG A O 1
ATOM 576 N N . MET A 1 80 ? -5.272 -0.211 11.555 1.00 91.88 80 MET A N 1
ATOM 577 C CA . MET A 1 80 ? -4.304 0.408 10.664 1.00 91.88 80 MET A CA 1
ATOM 578 C C . MET A 1 80 ? -2.936 0.565 11.306 1.00 91.88 80 MET A C 1
ATOM 580 O O . MET A 1 80 ? -2.818 0.997 12.448 1.00 91.88 80 MET A O 1
ATOM 584 N N . GLY A 1 81 ? -1.904 0.231 10.545 1.00 90.81 81 GLY A N 1
ATOM 585 C CA . GLY A 1 81 ? -0.505 0.419 10.904 1.00 90.81 81 GLY A CA 1
ATOM 586 C C . GLY A 1 81 ? 0.236 1.157 9.796 1.00 90.81 81 GLY A C 1
ATOM 587 O O . GLY A 1 81 ? -0.295 1.369 8.705 1.00 90.81 81 GLY A O 1
ATOM 588 N N . GLY A 1 82 ? 1.466 1.568 10.087 1.00 89.75 82 GLY A N 1
ATOM 589 C CA . GLY A 1 82 ? 2.282 2.352 9.168 1.00 89.75 82 GLY A CA 1
ATOM 590 C C . GLY A 1 82 ? 3.745 1.935 9.200 1.00 89.75 82 GLY A C 1
ATOM 591 O O . GLY A 1 82 ? 4.278 1.597 10.259 1.00 89.75 82 GLY A O 1
ATOM 592 N N . THR A 1 83 ? 4.387 1.978 8.040 1.00 88.06 83 THR A N 1
ATOM 593 C CA . THR A 1 83 ? 5.818 1.742 7.835 1.00 88.06 83 THR A CA 1
ATOM 594 C C . THR A 1 83 ? 6.338 2.623 6.692 1.00 88.06 83 THR A C 1
ATOM 596 O O . THR A 1 83 ? 5.555 3.308 6.031 1.00 88.06 83 THR A O 1
ATOM 599 N N . THR A 1 84 ? 7.652 2.649 6.472 1.00 86.94 84 THR A N 1
ATOM 600 C CA . THR A 1 84 ? 8.269 3.480 5.426 1.00 86.94 84 THR A CA 1
ATOM 601 C C . THR A 1 84 ? 8.531 2.670 4.160 1.00 86.94 84 THR A C 1
ATOM 603 O O . THR A 1 84 ? 8.606 1.450 4.230 1.00 86.94 84 THR A O 1
ATOM 606 N N . THR A 1 85 ? 8.714 3.294 2.996 1.00 85.06 85 THR A N 1
ATOM 607 C CA . THR A 1 85 ? 9.144 2.562 1.784 1.00 85.06 85 THR A CA 1
ATOM 608 C C . THR A 1 85 ? 10.605 2.095 1.849 1.00 85.06 85 THR A C 1
ATOM 610 O O . THR A 1 85 ? 11.027 1.338 0.977 1.00 85.06 85 THR A O 1
ATOM 613 N N . GLN A 1 86 ? 11.378 2.465 2.877 1.00 78.88 86 GLN A N 1
ATOM 614 C CA . GLN A 1 86 ? 12.799 2.130 2.999 1.00 78.88 86 GLN A CA 1
ATOM 615 C C . GLN A 1 86 ? 13.029 0.610 3.060 1.00 78.88 86 GLN A C 1
ATOM 617 O O . GLN A 1 86 ? 12.705 -0.036 4.057 1.00 78.88 86 GLN A O 1
ATOM 622 N N . SER A 1 87 ? 13.656 0.041 2.027 1.00 69.62 87 SER A N 1
ATOM 623 C CA . SER A 1 87 ? 13.876 -1.411 1.897 1.00 69.62 87 SER A CA 1
ATOM 624 C C . SER A 1 87 ? 15.189 -1.911 2.488 1.00 69.62 87 SER A C 1
ATOM 626 O O . SER A 1 87 ? 15.319 -3.104 2.779 1.00 69.62 87 SER A O 1
ATOM 628 N N . ARG A 1 88 ? 16.177 -1.018 2.625 1.00 64.56 88 ARG A N 1
ATOM 629 C CA . ARG A 1 88 ? 17.487 -1.336 3.182 1.00 64.56 88 ARG A CA 1
ATOM 630 C C . ARG A 1 88 ? 17.768 -0.499 4.426 1.00 64.56 88 ARG A C 1
ATOM 632 O O . ARG A 1 88 ? 17.683 0.733 4.361 1.00 64.56 88 ARG A O 1
ATOM 639 N N . PRO A 1 89 ? 18.207 -1.138 5.525 1.00 51.62 89 PRO A N 1
ATOM 640 C CA . PRO A 1 89 ? 19.031 -0.437 6.493 1.00 51.62 89 PRO A CA 1
ATOM 641 C C . PRO A 1 89 ? 20.272 0.060 5.739 1.00 51.62 89 PRO A C 1
ATOM 643 O O . PRO A 1 89 ? 20.865 -0.701 4.980 1.00 51.62 89 PRO A O 1
ATOM 646 N N . CYS A 1 90 ? 20.592 1.345 5.871 1.00 46.91 90 CYS A N 1
ATOM 647 C CA . CYS A 1 90 ? 21.558 2.072 5.044 1.00 46.91 90 CYS A CA 1
ATOM 648 C C . CYS A 1 90 ? 22.811 1.274 4.644 1.00 46.91 90 CYS A C 1
ATOM 650 O O . CYS A 1 90 ? 23.469 0.635 5.464 1.00 46.91 90 CYS A O 1
ATOM 652 N N . ASP A 1 91 ? 23.141 1.336 3.355 1.00 40.81 91 ASP A N 1
ATOM 653 C CA . ASP A 1 91 ? 24.107 0.440 2.733 1.00 40.81 91 ASP A CA 1
ATOM 654 C C . ASP A 1 91 ? 25.583 0.843 2.948 1.00 40.81 91 ASP A C 1
ATOM 656 O O . ASP A 1 91 ? 25.993 1.992 2.786 1.00 40.81 91 ASP A O 1
ATOM 660 N N . HIS A 1 92 ? 26.392 -0.196 3.180 1.00 36.50 92 HIS A N 1
ATOM 661 C CA . HIS A 1 92 ? 27.747 -0.410 2.642 1.00 36.50 92 HIS A CA 1
ATOM 662 C C . HIS A 1 92 ? 29.003 0.246 3.239 1.00 36.50 92 HIS A C 1
ATOM 664 O O . HIS A 1 92 ? 30.088 0.032 2.688 1.00 36.50 92 HIS A O 1
ATOM 670 N N . ASP A 1 93 ? 28.957 0.885 4.408 1.00 41.19 93 ASP A N 1
ATOM 671 C CA . ASP A 1 93 ? 30.196 1.143 5.159 1.00 41.19 93 ASP A CA 1
ATOM 672 C C . ASP A 1 93 ? 30.108 0.599 6.596 1.00 41.19 93 ASP A C 1
ATOM 674 O O . ASP A 1 93 ? 29.385 1.155 7.424 1.00 41.19 93 ASP A O 1
ATOM 678 N N . PRO A 1 94 ? 30.872 -0.457 6.947 1.00 42.84 94 PRO A N 1
ATOM 679 C CA . PRO A 1 94 ? 31.004 -0.932 8.327 1.00 42.84 94 PRO A CA 1
ATOM 680 C C . PRO A 1 94 ? 31.439 0.160 9.318 1.00 42.84 94 PRO A C 1
ATOM 682 O O . PRO A 1 94 ? 31.272 -0.005 10.523 1.00 42.84 94 PRO A O 1
ATOM 685 N N . SER A 1 95 ? 32.014 1.267 8.833 1.00 43.59 95 SER A N 1
ATOM 686 C CA . SER A 1 95 ? 32.344 2.451 9.627 1.00 43.59 95 SER A CA 1
ATOM 687 C C . SER A 1 95 ? 31.249 3.529 9.657 1.00 43.59 95 SER A C 1
ATOM 689 O O . SER A 1 95 ? 31.276 4.350 10.571 1.00 43.59 95 SER A O 1
ATOM 691 N N . ALA A 1 96 ? 30.262 3.485 8.752 1.00 41.59 96 ALA A N 1
ATOM 692 C CA . ALA A 1 96 ? 29.040 4.303 8.799 1.00 41.59 96 ALA A CA 1
ATOM 693 C C . ALA A 1 96 ? 27.881 3.611 9.539 1.00 41.59 96 ALA A C 1
ATOM 695 O O . ALA A 1 96 ? 26.913 4.270 9.903 1.00 41.59 96 ALA A O 1
ATOM 696 N N . PHE A 1 97 ? 27.998 2.311 9.836 1.00 37.62 97 PHE A N 1
ATOM 697 C CA . PHE A 1 97 ? 27.052 1.586 10.696 1.00 37.62 97 PHE A CA 1
ATOM 698 C C . PHE A 1 97 ? 26.844 2.273 12.058 1.00 37.62 97 PHE A C 1
ATOM 700 O O . PHE A 1 97 ? 25.730 2.295 12.566 1.00 37.62 97 PHE A O 1
ATOM 707 N N . ALA A 1 98 ? 27.891 2.893 12.616 1.00 40.09 98 ALA A N 1
ATOM 708 C CA . ALA A 1 98 ? 27.816 3.619 13.887 1.00 40.09 98 ALA A CA 1
ATOM 709 C C . ALA A 1 98 ? 27.015 4.934 13.807 1.00 40.09 98 ALA A C 1
ATOM 711 O O . ALA A 1 98 ? 26.516 5.388 14.830 1.00 40.09 98 ALA A O 1
ATOM 712 N N . ASP A 1 99 ? 26.876 5.525 12.615 1.00 38.94 99 ASP A N 1
ATOM 713 C CA . ASP A 1 99 ? 26.029 6.706 12.389 1.00 38.94 99 ASP A CA 1
ATOM 714 C C . ASP A 1 99 ? 24.585 6.309 12.011 1.00 38.94 99 ASP A C 1
ATOM 716 O O . ASP A 1 99 ? 23.701 7.161 11.992 1.00 38.94 99 ASP A O 1
ATOM 720 N N . CYS A 1 100 ? 24.332 5.020 11.735 1.00 44.84 100 CYS A N 1
ATOM 721 C CA . CYS A 1 100 ? 23.019 4.484 11.353 1.00 44.84 100 CYS A CA 1
ATOM 722 C C . CYS A 1 100 ? 22.237 3.863 12.521 1.00 44.84 100 CYS A C 1
ATOM 724 O O . CYS A 1 100 ? 21.025 3.686 12.393 1.00 44.84 100 CYS A O 1
ATOM 726 N N . GLU A 1 101 ? 22.891 3.555 13.652 1.00 40.34 101 GLU A N 1
ATOM 727 C CA . GLU A 1 101 ? 22.224 3.067 14.878 1.00 40.34 101 GLU A CA 1
ATOM 728 C C . GLU A 1 101 ? 21.165 4.053 15.406 1.00 40.34 101 GLU A C 1
ATOM 730 O O . GLU A 1 101 ? 20.247 3.645 16.114 1.00 40.34 101 GLU A O 1
ATOM 735 N N . ASP A 1 102 ? 21.256 5.329 15.020 1.00 38.97 102 ASP A N 1
ATOM 736 C CA . ASP A 1 102 ? 20.352 6.383 15.474 1.00 38.97 102 ASP A CA 1
ATOM 737 C C . ASP A 1 102 ? 19.228 6.729 14.468 1.00 38.97 102 ASP A C 1
ATOM 739 O O . ASP A 1 102 ? 18.327 7.492 14.830 1.00 38.97 102 ASP A O 1
ATOM 743 N N . SER A 1 103 ? 19.239 6.214 13.222 1.00 39.34 103 SER A N 1
ATOM 744 C CA . SER A 1 103 ? 18.369 6.755 12.155 1.00 39.34 103 SER A CA 1
ATOM 745 C C . SER A 1 103 ? 17.542 5.790 11.291 1.00 39.34 103 SER A C 1
ATOM 747 O O . SER A 1 103 ? 16.702 6.296 10.550 1.00 39.34 103 SER A O 1
ATOM 749 N N . HIS A 1 104 ? 17.656 4.455 11.361 1.00 42.84 104 HIS A N 1
ATOM 750 C CA . HIS A 1 104 ? 16.925 3.592 10.401 1.00 42.84 104 HIS A CA 1
ATOM 751 C C . HIS A 1 104 ? 16.446 2.253 10.981 1.00 42.84 104 HIS A C 1
ATOM 753 O O . HIS A 1 104 ? 17.208 1.291 11.017 1.00 42.84 104 HIS A O 1
ATOM 759 N N . GLY A 1 105 ? 15.168 2.162 11.374 1.00 48.19 105 GLY A N 1
ATOM 760 C CA . GLY A 1 105 ? 14.648 0.968 12.063 1.00 48.19 105 GLY A CA 1
ATOM 761 C C . GLY A 1 105 ? 13.248 0.485 11.690 1.00 48.19 105 GLY A C 1
ATOM 762 O O . GLY A 1 105 ? 12.689 -0.316 12.435 1.00 48.19 105 GLY A O 1
ATOM 763 N N . ASN A 1 106 ? 12.671 0.930 10.564 1.00 56.97 106 ASN A N 1
ATOM 764 C CA . ASN A 1 106 ? 11.297 0.547 10.207 1.00 56.97 106 ASN A CA 1
ATOM 765 C C . ASN A 1 106 ? 11.136 -0.292 8.936 1.00 56.97 106 ASN A C 1
ATOM 767 O O . ASN A 1 106 ? 10.004 -0.601 8.599 1.00 56.97 106 ASN A O 1
ATOM 771 N N . THR A 1 107 ? 12.201 -0.718 8.252 1.00 68.81 107 THR A N 1
ATOM 772 C CA . THR A 1 107 ? 12.093 -1.580 7.058 1.00 68.81 107 THR A CA 1
ATOM 773 C C . THR A 1 107 ? 11.239 -2.823 7.344 1.00 68.81 107 THR A C 1
ATOM 775 O O . THR A 1 107 ? 11.653 -3.718 8.079 1.00 68.81 107 THR A O 1
ATOM 778 N N . GLY A 1 108 ? 10.005 -2.844 6.833 1.00 73.12 108 GLY A N 1
ATOM 779 C CA . GLY A 1 108 ? 9.001 -3.872 7.126 1.00 73.12 108 GLY A CA 1
ATOM 780 C C . GLY A 1 108 ? 8.388 -3.807 8.534 1.00 73.12 108 GLY A C 1
ATOM 781 O O . GLY A 1 108 ? 7.303 -4.338 8.768 1.00 73.12 108 GLY A O 1
ATOM 782 N N . ARG A 1 109 ? 9.016 -3.135 9.495 1.00 79.81 109 ARG A N 1
ATOM 783 C CA . ARG A 1 109 ? 8.503 -3.022 10.861 1.00 79.81 109 ARG A CA 1
ATOM 784 C C . ARG A 1 109 ? 7.406 -1.964 10.938 1.00 79.81 109 ARG A C 1
ATOM 786 O O . ARG A 1 109 ? 7.528 -0.859 10.406 1.00 79.81 109 ARG A O 1
ATOM 793 N N . ILE A 1 110 ? 6.338 -2.307 11.649 1.00 83.75 110 ILE A N 1
ATOM 794 C CA . ILE A 1 110 ? 5.252 -1.375 11.942 1.00 83.75 110 ILE A CA 1
ATOM 795 C C . ILE A 1 110 ? 5.705 -0.415 13.031 1.00 83.75 110 ILE A C 1
ATOM 797 O O . ILE A 1 110 ? 6.200 -0.825 14.085 1.00 83.75 110 ILE A O 1
ATOM 801 N N . ARG A 1 111 ? 5.531 0.877 12.775 1.00 80.94 111 ARG A N 1
ATOM 802 C CA . ARG A 1 111 ? 5.978 1.921 13.687 1.00 80.94 111 ARG A CA 1
ATOM 803 C C . ARG A 1 111 ? 5.095 1.992 14.933 1.00 80.94 111 ARG A C 1
ATOM 805 O O . ARG A 1 111 ? 3.888 1.757 14.885 1.00 80.94 111 ARG A O 1
ATOM 812 N N . GLY A 1 112 ? 5.696 2.381 16.053 1.00 79.31 112 GLY A N 1
ATOM 813 C CA . GLY A 1 112 ? 4.959 2.874 17.215 1.00 79.31 112 GLY A CA 1
ATOM 814 C C . GLY A 1 112 ? 4.577 4.358 17.109 1.00 79.31 112 GLY A C 1
ATOM 815 O O . GLY A 1 112 ? 5.152 5.121 16.324 1.00 79.31 112 GLY A O 1
ATOM 816 N N . LEU A 1 113 ? 3.656 4.805 17.966 1.00 76.25 113 LEU A N 1
ATOM 817 C CA . LEU A 1 113 ? 3.379 6.232 18.187 1.00 76.25 113 LEU A CA 1
ATOM 818 C C . LEU A 1 113 ? 4.532 6.878 18.984 1.00 76.25 113 LEU A C 1
ATOM 820 O O . LEU A 1 113 ? 4.476 7.045 20.201 1.00 76.25 113 LEU A O 1
ATOM 824 N N . GLY A 1 114 ? 5.628 7.174 18.286 1.00 67.38 114 GLY A N 1
ATOM 825 C CA . GLY A 1 114 ? 6.835 7.830 18.798 1.00 67.38 114 GLY A CA 1
ATOM 826 C C . GLY A 1 114 ? 7.216 9.071 17.984 1.00 67.38 114 GLY A C 1
ATOM 827 O O . GLY A 1 114 ? 6.530 9.417 17.019 1.00 67.38 114 GLY A O 1
ATOM 828 N N . ASN A 1 115 ? 8.307 9.745 18.377 1.00 59.16 115 ASN A N 1
ATOM 829 C CA . ASN A 1 115 ? 8.808 10.944 17.691 1.00 59.16 115 ASN A CA 1
ATOM 830 C C . ASN A 1 115 ? 9.020 10.678 16.190 1.00 59.16 115 ASN A C 1
ATOM 832 O O . ASN A 1 115 ? 9.608 9.667 15.811 1.00 59.16 115 ASN A O 1
ATOM 836 N N . SER A 1 116 ? 8.560 11.617 15.362 1.00 59.34 116 SER A N 1
ATOM 837 C CA . SER A 1 116 ? 8.694 11.626 13.901 1.00 59.34 116 SER A CA 1
ATOM 838 C C . SER A 1 116 ? 10.106 11.259 13.433 1.00 59.34 116 SER A C 1
ATOM 840 O O . SER A 1 116 ? 11.079 11.842 13.921 1.00 59.34 116 SER A O 1
ATOM 842 N N . GLY A 1 117 ? 10.216 10.345 12.467 1.00 55.03 117 GLY A N 1
ATOM 843 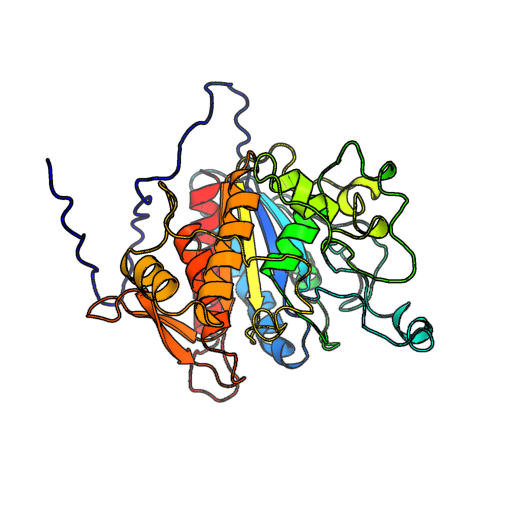C CA . GLY A 1 117 ? 11.481 10.012 11.805 1.00 55.03 117 GLY A CA 1
ATOM 844 C C . GLY A 1 117 ? 12.586 9.435 12.697 1.00 55.03 117 GLY A C 1
ATOM 845 O O . GLY A 1 117 ? 13.742 9.436 12.288 1.00 55.03 117 GLY A O 1
ATOM 846 N N . GLN A 1 118 ? 12.268 8.965 13.906 1.00 53.69 118 GLN A N 1
ATOM 847 C CA . GLN A 1 118 ? 13.216 8.229 14.741 1.00 53.69 118 GLN A CA 1
ATOM 848 C C . GLN A 1 118 ? 12.801 6.765 14.842 1.00 53.69 118 GLN A C 1
ATOM 850 O O . GLN A 1 118 ? 11.614 6.463 14.993 1.00 53.69 118 GLN A O 1
ATOM 855 N N . ASP A 1 119 ? 13.789 5.865 14.809 1.00 52.56 119 ASP A N 1
ATOM 856 C CA . ASP A 1 119 ? 13.609 4.494 15.275 1.00 52.56 119 ASP A CA 1
ATOM 857 C C . ASP A 1 119 ? 13.319 4.542 16.772 1.00 52.56 119 ASP A C 1
ATOM 859 O O . ASP A 1 119 ? 14.191 4.534 17.645 1.00 52.56 119 ASP A O 1
ATOM 863 N N . THR A 1 120 ? 12.040 4.654 17.088 1.00 53.12 120 THR A N 1
ATOM 864 C CA . THR A 1 120 ? 11.608 4.283 18.406 1.00 53.12 120 THR A CA 1
ATOM 865 C C . THR A 1 120 ? 11.462 2.778 18.355 1.00 53.12 120 THR A C 1
ATOM 867 O O . THR A 1 120 ? 10.486 2.282 17.797 1.00 53.12 120 THR A O 1
ATOM 870 N N . ASN A 1 121 ? 12.329 2.068 19.075 1.00 60.44 121 ASN A N 1
ATOM 871 C CA . ASN A 1 121 ? 12.107 0.689 19.524 1.00 60.44 121 ASN A CA 1
ATOM 872 C C . ASN A 1 121 ? 10.796 0.497 20.331 1.00 60.44 121 ASN A C 1
ATOM 874 O O . ASN A 1 121 ? 10.619 -0.499 21.032 1.00 60.44 121 ASN A O 1
ATOM 878 N N . ALA A 1 122 ? 9.882 1.464 20.259 1.00 69.31 122 ALA A N 1
ATOM 879 C CA . ALA A 1 122 ? 8.510 1.369 20.665 1.00 69.31 122 ALA A CA 1
ATOM 880 C C . ALA A 1 122 ? 7.837 0.151 20.008 1.00 69.31 122 ALA A C 1
ATOM 882 O O . ALA A 1 122 ? 8.155 -0.223 18.870 1.00 69.31 122 ALA A O 1
ATOM 883 N N . PRO A 1 123 ? 6.895 -0.468 20.728 1.00 75.31 123 PRO A N 1
ATOM 884 C CA . PRO A 1 123 ? 6.020 -1.474 20.156 1.00 75.31 123 PRO A CA 1
ATOM 885 C C . PRO A 1 123 ? 5.273 -0.937 18.926 1.00 75.31 123 PRO A C 1
ATOM 887 O O . PRO A 1 123 ? 4.943 0.256 18.896 1.00 75.31 123 PRO A O 1
ATOM 890 N N . PRO A 1 124 ? 4.967 -1.801 17.944 1.00 80.06 124 PRO A N 1
ATOM 891 C CA . PRO A 1 124 ? 4.125 -1.430 16.819 1.00 80.06 124 PRO A CA 1
ATOM 892 C C . PRO A 1 124 ? 2.777 -0.936 17.343 1.00 80.06 124 PRO A C 1
ATOM 894 O O . PRO A 1 124 ? 2.234 -1.484 18.306 1.00 80.06 124 PRO A O 1
ATOM 897 N N . THR A 1 125 ? 2.249 0.126 16.739 1.00 84.69 125 THR A N 1
ATOM 898 C CA . THR A 1 125 ? 0.928 0.645 17.091 1.00 84.69 125 THR A CA 1
ATOM 899 C C . THR A 1 125 ? -0.050 0.419 15.953 1.00 84.69 125 THR A C 1
ATOM 901 O O . THR A 1 125 ? 0.255 0.685 14.794 1.00 84.69 125 THR A O 1
ATOM 904 N N . PHE A 1 126 ? -1.229 -0.068 16.326 1.00 88.00 126 PHE A N 1
ATOM 905 C CA . PHE A 1 126 ? -2.362 -0.252 15.441 1.00 88.00 126 PHE A CA 1
ATOM 906 C C . PHE A 1 126 ? -3.472 0.672 15.896 1.00 88.00 126 PHE A C 1
ATOM 908 O O . PHE A 1 126 ? -3.808 0.664 17.079 1.00 88.00 126 PHE A O 1
ATOM 915 N N . LEU A 1 127 ? -4.015 1.443 14.963 1.00 91.00 127 LEU A N 1
ATOM 916 C CA . LEU A 1 127 ? -5.136 2.332 15.218 1.00 91.00 127 LEU A CA 1
ATOM 917 C C . LEU A 1 127 ? -6.423 1.694 14.705 1.00 91.00 127 LEU A C 1
ATOM 919 O O . LEU A 1 127 ? -6.403 1.032 13.678 1.00 91.00 127 LEU A O 1
ATOM 923 N N . GLY A 1 128 ? -7.548 1.904 15.360 1.00 91.94 128 GLY A N 1
ATOM 924 C CA . GLY A 1 128 ? -8.853 1.417 14.941 1.00 91.94 128 GLY A CA 1
ATOM 925 C C . GLY A 1 128 ? -9.968 2.397 15.303 1.00 91.94 128 GLY A C 1
ATOM 926 O O . GLY A 1 128 ? -9.734 3.406 15.973 1.00 91.94 128 GLY A O 1
ATOM 927 N N . PRO A 1 129 ? -11.214 2.103 14.901 1.00 90.25 129 PRO A N 1
ATOM 928 C CA . PRO A 1 129 ? -12.342 3.013 15.100 1.00 90.25 129 PRO A CA 1
ATOM 929 C C . PRO A 1 129 ? -12.659 3.318 16.575 1.00 90.25 129 PRO A C 1
ATOM 931 O O . PRO A 1 129 ? -13.367 4.277 16.873 1.00 90.25 129 PRO A O 1
ATOM 934 N N . ALA A 1 130 ? -12.168 2.501 17.513 1.00 89.75 130 ALA A N 1
ATOM 935 C CA . ALA A 1 130 ? -12.367 2.703 18.946 1.00 89.75 130 ALA A CA 1
ATOM 936 C C . ALA A 1 130 ? -11.335 3.646 19.594 1.00 89.75 130 ALA A C 1
ATOM 938 O O . ALA A 1 130 ? -11.493 3.976 20.775 1.00 89.75 130 ALA A O 1
ATOM 939 N N . ASP A 1 131 ? -10.298 4.073 18.866 1.00 92.75 131 ASP A N 1
ATOM 940 C CA . ASP A 1 131 ? -9.248 4.911 19.437 1.00 92.75 131 ASP A CA 1
ATOM 941 C C . ASP A 1 131 ? -9.714 6.361 19.624 1.00 92.75 131 ASP A C 1
ATOM 943 O O . ASP A 1 131 ? -10.169 7.005 18.676 1.00 92.75 131 ASP A O 1
ATOM 947 N N . PRO A 1 132 ? -9.599 6.922 20.843 1.00 92.00 132 PRO A N 1
ATOM 948 C CA . PRO A 1 132 ? -10.135 8.246 21.156 1.00 92.00 132 PRO A CA 1
ATOM 949 C C . PRO A 1 132 ? -9.385 9.391 20.461 1.00 92.00 132 PRO A C 1
ATOM 951 O O . PRO A 1 132 ? -9.968 10.456 20.263 1.00 92.00 132 PRO A O 1
ATOM 954 N N . ASP A 1 133 ? -8.120 9.170 20.097 1.00 93.81 133 ASP A N 1
ATOM 955 C CA . ASP A 1 133 ? -7.224 10.156 19.487 1.00 93.81 133 ASP A CA 1
ATOM 956 C C . ASP A 1 133 ? -6.835 9.771 18.043 1.00 93.81 133 ASP A C 1
ATOM 958 O O . ASP A 1 133 ? -5.835 10.253 17.517 1.00 93.81 133 ASP A O 1
ATOM 962 N N . LEU A 1 134 ? -7.664 8.959 17.369 1.00 93.38 134 LEU A N 1
ATOM 963 C CA . LEU A 1 134 ? -7.394 8.342 16.061 1.00 93.38 134 LEU A CA 1
ATOM 964 C C . LEU A 1 134 ? -6.807 9.290 15.001 1.00 93.38 134 LEU A C 1
ATOM 966 O O . LEU A 1 134 ? -5.867 8.924 14.304 1.00 93.38 134 LEU A O 1
ATOM 970 N N . VAL A 1 135 ? -7.339 10.510 14.864 1.00 95.12 135 VAL A N 1
ATOM 97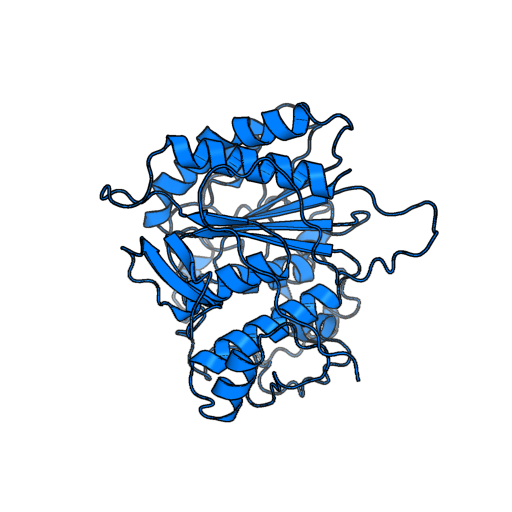1 C CA . VAL A 1 135 ? -6.813 11.497 13.899 1.00 95.12 135 VAL A CA 1
ATOM 972 C C . VAL A 1 135 ? -5.406 11.949 14.283 1.00 95.12 135 VAL A C 1
ATOM 974 O O . VAL A 1 135 ? -4.522 11.987 13.433 1.00 95.12 135 VAL A O 1
ATOM 977 N N . THR A 1 136 ? -5.188 12.283 15.554 1.00 93.94 136 THR A N 1
ATOM 978 C CA . THR A 1 136 ? -3.881 12.726 16.057 1.00 93.94 136 THR A CA 1
ATOM 979 C C . THR A 1 136 ? -2.849 11.608 15.932 1.00 93.94 136 THR A C 1
ATOM 981 O O . THR A 1 136 ? -1.725 11.845 15.491 1.00 93.94 136 THR A O 1
ATOM 984 N N . ASP A 1 137 ? -3.243 10.384 16.271 1.00 92.88 137 ASP A N 1
ATOM 985 C CA . ASP A 1 137 ? -2.367 9.220 16.226 1.00 92.88 137 ASP A CA 1
ATOM 986 C C . ASP A 1 137 ? -2.048 8.811 14.785 1.00 92.88 137 ASP A C 1
ATOM 988 O O . ASP A 1 137 ? -0.897 8.499 14.481 1.00 92.88 137 ASP A O 1
ATOM 992 N N . PHE A 1 138 ? -3.010 8.912 13.862 1.00 93.00 138 PHE A N 1
ATOM 993 C CA . PHE A 1 138 ? -2.746 8.736 12.433 1.00 93.00 138 PHE A CA 1
ATOM 994 C C . PHE A 1 138 ? -1.761 9.785 11.921 1.00 93.00 138 PHE A C 1
ATOM 996 O O . PHE A 1 138 ? -0.808 9.454 11.221 1.00 93.00 138 PHE A O 1
ATOM 1003 N N . GLN A 1 139 ? -1.940 11.052 12.305 1.00 91.81 139 GLN A N 1
ATOM 1004 C CA . GLN A 1 139 ? -1.026 12.118 11.900 1.00 91.81 139 GLN A CA 1
ATOM 1005 C C . GLN A 1 139 ? 0.401 11.873 12.388 1.00 91.81 139 GLN A C 1
ATOM 1007 O O . GLN A 1 139 ? 1.352 12.165 11.662 1.00 91.81 139 GLN A O 1
ATOM 1012 N N . ALA A 1 140 ? 0.551 11.322 13.594 1.00 88.38 140 ALA A N 1
ATOM 1013 C CA . ALA A 1 140 ? 1.841 10.878 14.091 1.00 88.38 140 ALA A CA 1
ATOM 1014 C C . ALA A 1 140 ? 2.366 9.697 13.265 1.00 88.38 140 ALA A C 1
ATOM 1016 O O . ALA A 1 140 ? 3.525 9.732 12.861 1.00 88.38 140 ALA A O 1
ATOM 1017 N N . LEU A 1 141 ? 1.527 8.696 12.979 1.00 86.38 141 LEU A N 1
ATOM 1018 C CA . LEU A 1 141 ? 1.882 7.492 12.227 1.00 86.38 141 LEU A CA 1
ATOM 1019 C C . LEU A 1 141 ? 2.448 7.819 10.844 1.00 86.38 141 LEU A C 1
ATOM 1021 O O . LEU A 1 141 ? 3.515 7.319 10.508 1.00 86.38 141 LEU A O 1
ATOM 1025 N N . VAL A 1 142 ? 1.785 8.692 10.082 1.00 87.00 142 VAL A N 1
ATOM 1026 C CA . VAL A 1 142 ? 2.208 9.074 8.722 1.00 87.00 142 VAL A CA 1
ATOM 1027 C C . VAL A 1 142 ? 3.384 10.051 8.690 1.00 87.00 142 VAL A C 1
ATOM 1029 O O . VAL A 1 142 ? 3.915 10.340 7.624 1.00 87.00 142 VAL A O 1
ATOM 1032 N N . ASP A 1 143 ? 3.815 10.562 9.846 1.00 84.62 143 ASP A N 1
ATOM 1033 C CA . ASP A 1 143 ? 5.009 11.398 9.970 1.00 84.62 143 ASP A CA 1
ATOM 1034 C C . ASP A 1 143 ? 6.283 10.544 9.964 1.00 84.62 143 ASP A C 1
ATOM 1036 O O . ASP A 1 143 ? 6.958 10.407 10.991 1.00 84.62 143 ASP A O 1
ATOM 1040 N N . MET A 1 144 ? 6.571 9.897 8.833 1.00 75.56 144 MET A N 1
ATOM 1041 C CA . MET A 1 144 ? 7.665 8.922 8.698 1.00 75.56 144 MET A CA 1
ATOM 1042 C C . MET A 1 144 ? 9.058 9.552 8.790 1.00 75.56 144 MET A C 1
ATOM 1044 O O . MET A 1 144 ? 10.059 8.843 8.886 1.00 75.56 144 MET A O 1
ATOM 1048 N N . GLY A 1 145 ? 9.126 10.881 8.839 1.00 69.81 145 GLY A N 1
ATOM 1049 C CA . GLY A 1 145 ? 10.360 11.627 8.686 1.00 69.81 145 GLY A CA 1
ATOM 1050 C C . GLY A 1 145 ? 10.673 11.874 7.215 1.00 69.81 145 GLY A C 1
ATOM 1051 O O . GLY A 1 145 ? 9.996 11.379 6.318 1.00 69.81 145 GLY A O 1
ATOM 1052 N N . ILE A 1 146 ? 11.698 12.697 7.011 1.00 63.78 146 ILE A N 1
ATOM 1053 C CA . ILE A 1 146 ? 12.153 13.181 5.702 1.00 63.78 146 ILE A CA 1
ATOM 1054 C C . ILE A 1 146 ? 13.638 12.873 5.487 1.00 63.78 146 ILE A C 1
ATOM 1056 O O . ILE A 1 146 ? 14.331 13.544 4.733 1.00 63.78 146 ILE A O 1
ATOM 1060 N N . TYR A 1 147 ? 14.198 11.919 6.230 1.00 61.59 147 TYR A N 1
ATOM 1061 C CA . TYR A 1 147 ? 15.650 11.755 6.305 1.00 61.59 147 TYR A CA 1
ATOM 1062 C C . TYR A 1 147 ? 16.288 11.258 4.999 1.00 61.59 147 TYR A C 1
ATOM 1064 O O . TYR A 1 147 ? 17.514 11.274 4.905 1.00 61.59 147 TYR A O 1
ATOM 1072 N N . GLY A 1 148 ? 15.484 10.940 3.977 1.00 58.50 148 GLY A N 1
ATOM 1073 C CA . GLY A 1 148 ? 15.963 10.498 2.677 1.00 58.50 148 GLY A CA 1
ATOM 1074 C C . GLY A 1 148 ? 16.395 9.050 2.773 1.00 58.50 148 GLY A C 1
ATOM 1075 O O . GLY A 1 148 ? 17.527 8.767 3.166 1.00 58.50 148 GLY A O 1
ATOM 1076 N N . ALA A 1 149 ? 15.507 8.124 2.429 1.00 61.75 149 ALA A N 1
ATOM 1077 C CA . ALA A 1 149 ? 15.949 6.758 2.246 1.00 61.75 149 ALA A CA 1
ATOM 1078 C C . ALA A 1 149 ? 16.727 6.668 0.927 1.00 61.75 149 ALA A C 1
ATOM 1080 O O . ALA A 1 149 ? 16.399 7.281 -0.083 1.00 61.75 149 ALA A O 1
ATOM 1081 N N . THR A 1 150 ? 17.841 5.944 0.956 1.00 63.25 150 THR A N 1
ATOM 1082 C CA . THR A 1 150 ? 18.677 5.747 -0.235 1.00 63.25 150 THR A CA 1
ATOM 1083 C C . THR A 1 150 ? 18.082 4.712 -1.185 1.00 63.25 150 THR A C 1
ATOM 1085 O O . THR A 1 150 ? 18.498 4.617 -2.335 1.00 63.25 150 THR A O 1
ATOM 1088 N N . GLU A 1 151 ? 17.160 3.899 -0.672 1.00 71.88 151 GLU A N 1
ATOM 1089 C CA . GLU A 1 151 ? 16.571 2.740 -1.322 1.00 71.88 151 GLU A CA 1
ATOM 1090 C C . GLU A 1 151 ? 15.142 2.544 -0.809 1.00 71.88 151 GLU A C 1
ATOM 1092 O O . GLU A 1 151 ? 14.931 2.122 0.330 1.00 71.88 151 GLU A O 1
ATOM 1097 N N . GLU A 1 152 ? 14.169 2.845 -1.662 1.00 77.00 152 GLU A N 1
ATOM 1098 C CA . GLU A 1 152 ? 12.746 2.798 -1.338 1.00 77.00 152 GLU A CA 1
ATOM 1099 C C . GLU A 1 152 ? 12.021 1.815 -2.294 1.00 77.00 152 GLU A C 1
ATOM 1101 O O . GLU A 1 152 ? 12.358 1.702 -3.475 1.00 77.00 152 GLU A O 1
ATOM 1106 N N . TYR A 1 153 ? 11.151 0.946 -1.765 1.00 81.69 153 TYR A N 1
ATOM 1107 C CA . TYR A 1 153 ? 10.499 -0.148 -2.503 1.00 81.69 153 TYR A CA 1
ATOM 1108 C C . TYR A 1 153 ? 9.211 -0.582 -1.787 1.00 81.69 153 TYR A C 1
ATOM 1110 O O . TYR A 1 153 ? 9.191 -1.586 -1.069 1.00 81.69 153 TYR A O 1
ATOM 1118 N N . GLY A 1 154 ? 8.105 0.129 -2.002 1.00 87.00 154 GLY A N 1
ATOM 1119 C CA . GLY A 1 154 ? 6.859 -0.083 -1.256 1.00 87.00 154 GLY A CA 1
ATOM 1120 C C . GLY A 1 154 ? 6.338 -1.528 -1.259 1.00 87.00 154 GLY A C 1
ATOM 1121 O O . GLY A 1 154 ? 6.016 -2.069 -0.205 1.00 87.00 154 GLY A O 1
ATOM 1122 N N . LEU A 1 155 ? 6.320 -2.208 -2.414 1.00 87.44 155 LEU A N 1
ATOM 1123 C CA . LEU A 1 155 ? 5.860 -3.607 -2.488 1.00 87.44 155 LEU A CA 1
ATOM 1124 C C . LEU A 1 155 ? 6.832 -4.607 -1.859 1.00 87.44 155 LEU A C 1
ATOM 1126 O O . LEU A 1 155 ? 6.407 -5.624 -1.317 1.00 87.44 155 LEU A O 1
ATOM 1130 N N . PHE A 1 156 ? 8.132 -4.326 -1.900 1.00 84.00 156 PHE A N 1
ATOM 1131 C CA . PHE A 1 156 ? 9.096 -5.157 -1.193 1.00 84.00 156 PHE A CA 1
ATOM 1132 C C . PHE A 1 156 ? 8.927 -4.990 0.317 1.00 84.00 156 PHE A C 1
ATOM 1134 O O . PHE A 1 156 ? 8.805 -5.990 1.024 1.00 84.00 156 PHE A O 1
ATOM 1141 N N . VAL A 1 157 ? 8.796 -3.752 0.800 1.00 84.88 157 VAL A N 1
ATOM 1142 C CA . VAL A 1 157 ? 8.508 -3.489 2.212 1.00 84.88 157 VAL A CA 1
ATOM 1143 C C . VAL A 1 157 ? 7.196 -4.133 2.652 1.00 84.88 157 VAL A C 1
ATOM 1145 O O . VAL A 1 157 ? 7.154 -4.712 3.732 1.00 84.88 157 VAL A O 1
ATOM 1148 N N . LEU A 1 158 ? 6.159 -4.142 1.812 1.00 90.00 158 LEU A N 1
ATOM 1149 C CA . LEU A 1 158 ? 4.922 -4.873 2.098 1.00 90.00 158 LEU A CA 1
ATOM 1150 C C . LEU A 1 158 ? 5.199 -6.351 2.416 1.00 90.00 158 LEU A C 1
ATOM 1152 O O . LEU A 1 158 ? 4.719 -6.866 3.426 1.00 90.00 158 LEU A O 1
ATOM 1156 N N . THR A 1 159 ? 6.004 -7.033 1.592 1.00 86.50 159 THR A N 1
ATOM 1157 C CA . THR A 1 159 ? 6.374 -8.432 1.871 1.00 86.50 159 THR A CA 1
ATOM 1158 C C . THR A 1 159 ? 7.171 -8.564 3.162 1.00 86.50 159 THR A C 1
ATOM 1160 O O . THR A 1 159 ? 6.904 -9.473 3.947 1.00 86.50 159 THR A O 1
ATOM 1163 N N . GLN A 1 160 ? 8.077 -7.619 3.439 1.00 82.38 160 GLN A N 1
ATOM 1164 C CA . GLN A 1 160 ? 8.827 -7.581 4.692 1.00 82.38 160 GLN A CA 1
ATOM 1165 C C . GLN A 1 160 ? 7.896 -7.432 5.898 1.00 82.38 160 GLN A C 1
ATOM 1167 O O . GLN A 1 160 ? 8.047 -8.167 6.870 1.00 82.38 160 GLN A O 1
ATOM 1172 N N . SER A 1 161 ? 6.902 -6.546 5.820 1.00 86.00 161 SER A N 1
ATOM 1173 C CA . SER A 1 161 ? 5.912 -6.333 6.875 1.00 86.00 161 SER A CA 1
ATOM 1174 C C . SER A 1 161 ? 5.048 -7.546 7.137 1.00 86.00 161 SER A C 1
ATOM 1176 O O . SER A 1 161 ? 4.869 -7.916 8.298 1.00 86.00 161 SER A O 1
ATOM 1178 N N . ILE A 1 162 ? 4.557 -8.193 6.080 1.00 87.50 162 ILE A N 1
ATOM 1179 C CA . ILE A 1 162 ? 3.761 -9.412 6.214 1.00 87.50 162 ILE A CA 1
ATOM 1180 C C . ILE A 1 162 ? 4.597 -10.491 6.897 1.00 87.50 162 ILE A C 1
ATOM 1182 O O . ILE A 1 162 ? 4.211 -10.993 7.947 1.00 87.50 162 ILE A O 1
ATOM 1186 N N . CYS A 1 163 ? 5.784 -10.788 6.377 1.00 83.50 163 CYS A N 1
ATOM 1187 C CA . CYS A 1 163 ? 6.653 -11.802 6.959 1.00 83.50 163 CYS A CA 1
ATOM 1188 C C . CYS A 1 163 ? 7.091 -11.476 8.398 1.00 83.50 163 CYS A C 1
ATOM 1190 O O . CYS A 1 163 ? 7.166 -12.381 9.224 1.00 83.50 163 CYS A O 1
ATOM 1192 N N . ALA A 1 164 ? 7.335 -10.203 8.729 1.00 79.88 164 ALA A N 1
ATOM 1193 C CA . ALA A 1 164 ? 7.647 -9.760 10.090 1.00 79.88 164 ALA A CA 1
ATOM 1194 C C . ALA A 1 164 ? 6.468 -9.936 11.066 1.00 79.88 164 ALA A C 1
ATOM 1196 O O . ALA A 1 164 ? 6.675 -10.020 12.279 1.00 79.88 164 ALA A O 1
ATOM 1197 N N . SER A 1 165 ? 5.238 -9.988 10.548 1.00 80.56 165 SER A N 1
ATOM 1198 C CA . SER A 1 165 ? 4.006 -10.249 11.300 1.00 80.56 165 SER A CA 1
ATOM 1199 C C . SER A 1 165 ? 3.608 -11.724 11.358 1.00 80.56 165 SER A C 1
ATOM 1201 O O . SER A 1 165 ? 2.764 -12.084 12.181 1.00 80.56 165 SER A O 1
ATOM 1203 N N . LEU A 1 166 ? 4.216 -12.586 10.539 1.00 76.38 166 LEU A N 1
ATOM 1204 C CA . LEU A 1 166 ? 3.975 -14.024 10.564 1.00 76.38 166 LEU A CA 1
ATOM 1205 C C . LEU A 1 166 ? 4.852 -14.707 11.622 1.00 76.38 166 LEU A C 1
ATOM 1207 O O . LEU A 1 166 ? 6.069 -14.536 11.665 1.00 76.38 166 LEU A O 1
ATOM 1211 N N . GLU A 1 167 ? 4.241 -15.564 12.444 1.00 65.56 167 GLU A N 1
ATOM 1212 C CA . GLU A 1 167 ? 4.985 -16.550 13.233 1.00 65.56 167 GLU A CA 1
ATOM 1213 C C . GLU A 1 167 ? 5.447 -17.673 12.314 1.00 65.56 167 GLU A C 1
ATOM 1215 O O . GLU A 1 167 ? 4.809 -18.719 12.191 1.00 65.56 167 GLU A O 1
ATOM 1220 N N . LEU A 1 168 ? 6.561 -17.455 11.627 1.00 62.38 168 LEU A N 1
ATOM 1221 C CA . LEU A 1 168 ? 7.129 -18.505 10.802 1.00 62.38 168 LEU A CA 1
ATOM 1222 C C . LEU A 1 168 ? 7.788 -19.538 11.723 1.00 62.38 168 LEU A C 1
ATOM 1224 O O . LEU A 1 168 ? 8.729 -19.191 12.443 1.00 62.38 168 LEU A O 1
ATOM 1228 N N . PRO A 1 169 ? 7.355 -20.814 11.691 1.00 53.31 169 PRO A N 1
ATOM 1229 C CA . PRO A 1 169 ? 7.805 -21.853 12.624 1.00 53.31 169 PRO A CA 1
ATOM 1230 C C . PRO A 1 169 ? 9.309 -22.177 12.552 1.00 53.31 169 PRO A C 1
ATOM 1232 O O . PRO A 1 169 ? 9.788 -23.012 13.315 1.00 53.31 169 PRO A O 1
ATOM 1235 N N . HIS A 1 170 ? 10.057 -21.515 11.664 1.00 49.03 170 HIS A N 1
ATOM 1236 C CA . HIS A 1 170 ? 11.457 -21.790 11.363 1.00 49.03 170 HIS A CA 1
ATOM 1237 C C . HIS A 1 170 ? 12.362 -20.553 11.375 1.00 49.03 170 HIS A C 1
ATOM 1239 O O . HIS A 1 170 ? 13.514 -20.683 10.982 1.00 49.03 170 HIS A O 1
ATOM 1245 N N . ALA A 1 171 ? 11.916 -19.377 11.842 1.00 48.09 171 ALA A N 1
ATOM 1246 C CA . ALA A 1 171 ? 12.780 -18.183 11.891 1.00 48.09 171 ALA A CA 1
ATOM 1247 C C . ALA A 1 171 ? 14.128 -18.452 12.606 1.00 48.09 171 ALA A C 1
ATOM 1249 O O . ALA A 1 171 ? 15.176 -17.976 12.177 1.00 48.09 171 ALA A O 1
ATOM 1250 N N . SER A 1 172 ? 14.123 -19.312 13.632 1.00 45.75 172 SER A N 1
ATOM 1251 C CA . SER A 1 172 ? 15.323 -19.754 14.355 1.00 45.75 172 SER A CA 1
ATOM 1252 C C . SER A 1 172 ? 16.167 -20.828 13.654 1.00 45.75 172 SER A C 1
ATOM 1254 O O . SER A 1 172 ? 17.289 -21.072 14.085 1.00 45.75 172 SER A O 1
ATOM 1256 N N . ASP A 1 173 ? 15.649 -21.507 12.629 1.00 47.34 173 ASP A N 1
ATOM 1257 C CA . ASP A 1 173 ? 16.385 -22.539 11.878 1.00 47.34 173 ASP A CA 1
ATOM 1258 C C . ASP A 1 173 ? 17.248 -21.932 10.757 1.00 47.34 173 ASP A C 1
ATOM 1260 O O . ASP A 1 173 ? 18.116 -22.607 10.202 1.00 47.34 173 ASP A O 1
ATOM 1264 N N . PHE A 1 174 ? 17.069 -20.642 10.460 1.00 50.25 174 PHE A N 1
ATOM 1265 C CA . PHE A 1 174 ? 17.848 -19.902 9.467 1.00 50.25 174 PHE A CA 1
ATOM 1266 C C . PHE A 1 174 ? 19.097 -19.242 10.072 1.00 50.25 174 PHE A C 1
ATOM 1268 O O . PHE A 1 174 ? 19.469 -18.153 9.682 1.00 50.25 174 PHE A O 1
ATOM 1275 N N . THR A 1 175 ? 19.785 -19.855 11.037 1.00 43.84 175 THR A N 1
ATOM 1276 C CA . THR A 1 175 ? 20.960 -19.237 11.699 1.00 43.84 175 THR A CA 1
ATOM 1277 C C . THR A 1 175 ? 22.240 -19.182 10.851 1.00 43.84 175 THR A C 1
ATOM 1279 O O . THR A 1 175 ? 23.262 -18.716 11.347 1.00 43.84 175 THR A O 1
ATOM 1282 N N . ASP A 1 176 ? 22.218 -19.676 9.610 1.00 45.50 176 ASP A N 1
ATOM 1283 C CA . ASP A 1 176 ? 23.394 -19.761 8.725 1.00 45.50 176 ASP A CA 1
ATOM 1284 C C . ASP A 1 176 ? 23.321 -18.743 7.574 1.00 45.50 176 ASP A C 1
ATOM 1286 O O . ASP A 1 176 ? 23.646 -19.036 6.424 1.00 45.50 176 ASP A O 1
ATOM 1290 N N . TRP A 1 177 ? 22.872 -17.523 7.882 1.00 44.50 177 TRP A N 1
ATOM 1291 C CA . TRP A 1 177 ? 23.126 -16.367 7.027 1.00 44.50 177 TRP A CA 1
ATOM 1292 C C . TRP A 1 177 ? 24.613 -16.056 7.109 1.00 44.50 177 TRP A C 1
ATOM 1294 O O . TRP A 1 177 ? 25.087 -15.479 8.089 1.00 44.50 177 TRP A O 1
ATOM 1304 N N . GLY A 1 178 ? 25.373 -16.504 6.110 1.00 42.06 178 GLY A N 1
ATOM 1305 C CA . GLY A 1 178 ? 26.790 -16.184 6.001 1.00 42.06 178 GLY A CA 1
ATOM 1306 C C . GLY A 1 178 ? 26.985 -14.678 6.171 1.00 42.06 178 GLY A C 1
ATOM 1307 O O . GLY A 1 178 ? 26.416 -13.887 5.425 1.00 42.06 178 GLY A O 1
ATOM 1308 N N . THR A 1 179 ? 27.795 -14.286 7.152 1.00 45.81 179 THR A N 1
ATOM 1309 C CA . THR A 1 179 ? 28.022 -12.899 7.603 1.00 45.81 179 THR A CA 1
ATOM 1310 C C . THR A 1 179 ? 28.558 -11.942 6.532 1.00 45.81 179 THR A C 1
ATOM 1312 O O . THR A 1 179 ? 28.796 -10.772 6.822 1.00 45.81 179 THR A O 1
ATOM 1315 N N . ASP A 1 180 ? 28.772 -12.426 5.308 1.00 45.69 180 ASP A N 1
ATOM 1316 C CA . ASP A 1 180 ? 29.568 -11.763 4.282 1.00 45.69 180 ASP A CA 1
ATOM 1317 C C . ASP A 1 180 ? 28.760 -11.402 3.018 1.00 45.69 180 ASP A C 1
ATOM 1319 O O . ASP A 1 180 ? 29.288 -10.712 2.145 1.00 45.69 180 ASP A O 1
ATOM 1323 N N . THR A 1 181 ? 27.483 -11.796 2.909 1.00 49.47 181 THR A N 1
ATOM 1324 C CA . THR A 1 181 ? 26.590 -11.362 1.815 1.00 49.47 181 THR A CA 1
ATOM 1325 C C . THR A 1 181 ? 25.176 -11.102 2.349 1.00 49.47 181 THR A C 1
ATOM 1327 O O . THR A 1 181 ? 24.499 -12.064 2.704 1.00 49.47 181 THR A O 1
ATOM 1330 N N . PRO A 1 182 ? 24.696 -9.841 2.390 1.00 47.69 182 PRO A N 1
ATOM 1331 C CA . PRO A 1 182 ? 23.469 -9.484 3.111 1.00 47.69 182 PRO A CA 1
ATOM 1332 C C . PRO A 1 182 ? 22.157 -10.075 2.560 1.00 47.69 182 PRO A C 1
ATOM 1334 O O . PRO A 1 182 ? 21.120 -9.886 3.177 1.00 47.69 182 PRO A O 1
ATOM 1337 N N . TYR A 1 183 ? 22.175 -10.789 1.430 1.00 53.56 183 TYR A N 1
ATOM 1338 C CA . TYR A 1 183 ? 20.984 -11.371 0.802 1.00 53.56 183 TYR A CA 1
ATOM 1339 C C . TYR A 1 183 ? 21.358 -12.598 -0.049 1.00 53.56 183 TYR A C 1
ATOM 1341 O O . TYR A 1 183 ? 21.240 -12.558 -1.273 1.00 53.56 183 TYR A O 1
ATOM 1349 N N . ASP A 1 184 ? 21.848 -13.697 0.540 1.00 54.16 184 ASP A N 1
ATOM 1350 C CA . ASP A 1 184 ? 22.122 -14.922 -0.243 1.00 54.16 184 ASP A CA 1
ATOM 1351 C C . ASP A 1 184 ? 20.846 -15.742 -0.524 1.00 54.16 184 ASP A C 1
ATOM 1353 O O . ASP A 1 184 ? 20.744 -16.933 -0.239 1.00 54.16 184 ASP A O 1
ATOM 1357 N N . CYS A 1 185 ? 19.846 -15.086 -1.116 1.00 58.81 185 CYS A N 1
ATOM 1358 C CA . CYS A 1 185 ? 18.726 -15.756 -1.783 1.00 58.81 185 CYS A CA 1
ATOM 1359 C C . CYS A 1 185 ? 19.104 -16.260 -3.180 1.00 58.81 185 CYS A C 1
ATOM 1361 O O . CYS A 1 185 ? 18.337 -16.992 -3.807 1.00 58.81 185 CYS A O 1
ATOM 1363 N N . ALA A 1 186 ? 20.298 -15.903 -3.660 1.00 52.25 186 ALA A N 1
ATOM 1364 C CA . ALA A 1 186 ? 20.798 -16.233 -4.989 1.00 52.25 186 ALA A CA 1
ATOM 1365 C C . ALA A 1 186 ? 21.053 -17.742 -5.194 1.00 52.25 186 ALA A C 1
ATOM 1367 O O . ALA A 1 186 ? 21.257 -18.181 -6.325 1.00 52.25 186 ALA A O 1
ATOM 1368 N N . GLY A 1 187 ? 21.021 -18.546 -4.125 1.00 52.38 187 GLY A N 1
ATOM 1369 C CA . GLY A 1 187 ? 21.111 -20.009 -4.174 1.00 52.38 187 GLY A CA 1
ATOM 1370 C C . GLY A 1 187 ? 19.801 -20.756 -3.904 1.00 52.38 187 GLY A C 1
ATOM 1371 O O . GLY A 1 187 ? 19.776 -21.984 -4.040 1.00 52.38 187 GLY A O 1
ATOM 1372 N N . ALA A 1 188 ? 18.725 -20.060 -3.519 1.00 55.62 188 ALA A N 1
ATOM 1373 C CA . ALA A 1 188 ? 17.435 -20.695 -3.289 1.00 55.62 188 ALA A CA 1
ATOM 1374 C C . ALA A 1 188 ? 16.864 -21.134 -4.640 1.00 55.62 188 ALA A C 1
ATOM 1376 O O . ALA A 1 188 ? 16.515 -20.324 -5.496 1.00 55.62 188 ALA A O 1
ATOM 1377 N N . ASN A 1 189 ? 16.817 -22.445 -4.860 1.00 54.97 189 ASN A N 1
ATOM 1378 C CA . ASN A 1 189 ? 16.111 -23.010 -5.994 1.00 54.97 189 ASN A CA 1
ATOM 1379 C C . ASN A 1 189 ? 14.622 -22.846 -5.671 1.00 54.97 189 ASN A C 1
ATOM 1381 O O . ASN A 1 189 ? 14.096 -23.640 -4.894 1.00 54.97 189 ASN A O 1
ATOM 1385 N N . TRP A 1 190 ? 14.006 -21.773 -6.175 1.00 60.16 190 TRP A N 1
ATOM 1386 C CA . TRP A 1 190 ? 12.596 -21.451 -5.951 1.00 60.16 190 TRP A CA 1
ATOM 1387 C C . TRP A 1 190 ? 11.741 -22.610 -6.450 1.00 60.16 190 TRP A C 1
ATOM 1389 O O . TRP A 1 190 ? 11.483 -22.758 -7.647 1.00 60.16 190 TRP A O 1
ATOM 1399 N N . ASP A 1 191 ? 11.339 -23.466 -5.521 1.00 61.03 191 ASP A N 1
ATOM 1400 C CA . ASP A 1 191 ? 10.265 -24.407 -5.746 1.00 61.03 191 ASP A CA 1
ATOM 1401 C C . ASP A 1 191 ? 9.000 -23.633 -5.396 1.00 61.03 191 ASP A C 1
ATOM 1403 O O . ASP A 1 191 ? 8.597 -23.596 -4.237 1.00 61.03 191 ASP A O 1
ATOM 1407 N N . LEU A 1 192 ? 8.394 -22.988 -6.405 1.00 62.97 192 LEU A N 1
ATOM 1408 C CA . LEU A 1 192 ? 7.171 -22.168 -6.304 1.00 62.97 192 LEU A CA 1
ATOM 1409 C C . LEU A 1 192 ? 5.959 -22.905 -5.682 1.00 62.97 192 LEU A C 1
ATOM 1411 O O . LEU A 1 192 ? 4.838 -22.409 -5.734 1.00 62.97 192 LEU A O 1
ATOM 1415 N N . GLY A 1 193 ? 6.146 -24.103 -5.128 1.00 73.75 193 GLY A N 1
ATOM 1416 C CA . GLY A 1 193 ? 5.179 -24.783 -4.286 1.00 73.75 193 GLY A CA 1
ATOM 1417 C C . GLY A 1 193 ? 4.848 -24.040 -2.987 1.00 73.75 193 GLY A C 1
ATOM 1418 O O . GLY A 1 193 ? 3.765 -24.283 -2.464 1.00 73.75 193 GLY A O 1
ATOM 1419 N N . ASP A 1 194 ? 5.719 -23.150 -2.485 1.00 79.94 194 ASP A N 1
ATOM 1420 C CA . ASP A 1 194 ? 5.434 -22.304 -1.311 1.00 79.94 194 ASP A CA 1
ATOM 1421 C C . ASP A 1 194 ? 6.082 -20.902 -1.425 1.00 79.94 194 ASP A C 1
ATOM 1423 O O . ASP A 1 194 ? 7.135 -20.639 -0.832 1.00 79.94 194 ASP A O 1
ATOM 1427 N N . PRO A 1 195 ? 5.476 -19.980 -2.200 1.00 80.69 195 PRO A N 1
ATOM 1428 C CA . PRO A 1 195 ? 6.036 -18.647 -2.411 1.00 80.69 195 PRO A CA 1
ATOM 1429 C C . PRO A 1 195 ? 6.085 -17.821 -1.117 1.00 80.69 195 PRO A C 1
ATOM 1431 O O . PRO A 1 195 ? 6.989 -17.005 -0.961 1.00 80.69 195 PRO A O 1
ATOM 1434 N N . LEU A 1 196 ? 5.175 -18.050 -0.164 1.00 83.19 196 LEU A N 1
ATOM 1435 C CA . LEU A 1 196 ? 5.184 -17.377 1.135 1.00 83.19 196 LEU A CA 1
ATOM 1436 C C . LEU A 1 196 ? 6.441 -17.743 1.931 1.00 83.19 196 LEU A C 1
ATOM 1438 O O . LEU A 1 196 ? 7.177 -16.859 2.378 1.00 83.19 196 LEU A O 1
ATOM 1442 N N . ALA A 1 197 ? 6.721 -19.043 2.071 1.00 80.88 197 ALA A N 1
ATOM 1443 C CA . ALA A 1 197 ? 7.922 -19.500 2.754 1.00 80.88 197 ALA A CA 1
ATOM 1444 C C . ALA A 1 197 ? 9.190 -19.018 2.048 1.00 80.88 197 ALA A C 1
ATOM 1446 O O . ALA A 1 197 ? 10.128 -18.601 2.724 1.00 80.88 197 ALA A O 1
ATOM 1447 N N . ASP A 1 198 ? 9.234 -19.046 0.717 1.00 78.69 198 ASP A N 1
ATOM 1448 C CA . ASP A 1 198 ? 10.433 -18.652 -0.020 1.00 78.69 198 ASP A CA 1
ATOM 1449 C C . ASP A 1 198 ? 10.719 -17.140 0.071 1.00 78.69 198 ASP A C 1
ATOM 1451 O O . ASP A 1 198 ? 11.868 -16.752 0.287 1.00 78.69 198 ASP A O 1
ATOM 1455 N N . PHE A 1 199 ? 9.695 -16.277 0.013 1.00 78.69 199 PHE A N 1
ATOM 1456 C CA . PHE A 1 199 ? 9.862 -14.836 0.252 1.00 78.69 199 PHE A CA 1
ATOM 1457 C C . PHE A 1 199 ? 10.293 -14.543 1.685 1.00 78.69 199 PHE A C 1
ATOM 1459 O O . PHE A 1 199 ? 11.245 -13.796 1.906 1.00 78.69 199 PHE A O 1
ATOM 1466 N N . CYS A 1 200 ? 9.625 -15.131 2.675 1.00 80.56 200 CYS A N 1
ATOM 1467 C CA . CYS A 1 200 ? 9.936 -14.804 4.059 1.00 80.56 200 CYS A CA 1
ATOM 1468 C C . CYS A 1 200 ? 11.267 -15.394 4.533 1.00 80.56 200 CYS A C 1
ATOM 1470 O O . CYS A 1 200 ? 11.918 -14.820 5.404 1.00 80.56 200 CYS A O 1
ATOM 1472 N N . ARG A 1 201 ? 11.720 -16.494 3.919 1.00 75.25 201 ARG A N 1
ATOM 1473 C CA . ARG A 1 201 ? 13.084 -17.010 4.080 1.00 75.25 201 ARG A CA 1
ATOM 1474 C C . ARG A 1 201 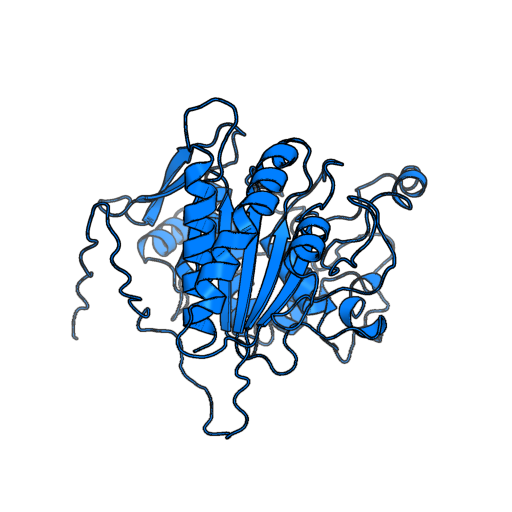? 14.146 -16.039 3.622 1.00 75.25 201 ARG A C 1
ATOM 1476 O O . ARG A 1 201 ? 15.275 -16.233 4.023 1.00 75.25 201 ARG A O 1
ATOM 1483 N N . CYS A 1 202 ? 13.815 -15.063 2.780 1.00 70.69 202 CYS A N 1
ATOM 1484 C CA . CYS A 1 202 ? 14.761 -14.087 2.256 1.00 70.69 202 CYS A CA 1
ATOM 1485 C C . CYS A 1 202 ? 14.983 -12.876 3.165 1.00 70.69 202 CYS A C 1
ATOM 1487 O O . CYS A 1 202 ? 15.761 -11.987 2.816 1.00 70.69 202 CYS A O 1
ATOM 1489 N N . LEU A 1 203 ? 14.299 -12.820 4.308 1.00 66.81 203 LEU A N 1
ATOM 1490 C CA . LEU A 1 203 ? 14.393 -11.694 5.222 1.00 66.81 203 LEU A CA 1
ATOM 1491 C C . LEU A 1 203 ? 15.473 -11.905 6.280 1.00 66.81 203 LEU A C 1
ATOM 1493 O O . LEU A 1 203 ? 15.656 -13.034 6.744 1.00 66.81 203 LEU A O 1
ATOM 1497 N N . PRO A 1 204 ? 16.159 -10.825 6.697 1.00 60.72 204 PRO A N 1
ATOM 1498 C CA . PRO A 1 204 ? 17.119 -10.908 7.785 1.00 60.72 204 PRO A CA 1
ATOM 1499 C C . PRO A 1 204 ? 16.424 -11.454 9.048 1.00 60.72 204 PRO A C 1
ATOM 1501 O O . PRO A 1 204 ? 15.292 -11.045 9.328 1.00 60.72 204 PRO A O 1
ATOM 1504 N N . PRO A 1 205 ? 17.060 -12.361 9.819 1.00 57.00 205 PRO A N 1
ATOM 1505 C CA . PRO A 1 205 ? 16.487 -12.934 11.039 1.00 57.00 205 PRO A CA 1
ATOM 1506 C C . PRO A 1 205 ? 16.010 -11.887 12.027 1.00 57.00 205 PRO A C 1
ATOM 1508 O O . PRO A 1 205 ? 15.051 -12.128 12.750 1.00 57.00 205 PRO A O 1
ATOM 1511 N N . GLU A 1 206 ? 16.679 -10.734 12.051 1.00 56.44 206 GLU A N 1
ATOM 1512 C CA . GLU A 1 206 ? 16.280 -9.611 12.873 1.00 56.44 206 GLU A CA 1
ATOM 1513 C C . GLU A 1 206 ? 14.866 -9.167 12.494 1.00 56.44 206 GLU A C 1
ATOM 1515 O O . GLU A 1 206 ? 14.050 -9.011 13.384 1.00 56.44 206 GLU A O 1
ATOM 1520 N N . ALA A 1 207 ? 14.524 -9.051 11.205 1.00 57.84 207 ALA A N 1
ATOM 1521 C CA . ALA A 1 207 ? 13.206 -8.590 10.761 1.00 57.84 207 ALA A CA 1
ATOM 1522 C C . ALA A 1 207 ? 12.052 -9.557 11.089 1.00 57.84 207 ALA A C 1
ATOM 1524 O O . ALA A 1 207 ? 10.903 -9.125 11.209 1.00 57.84 207 ALA A O 1
ATOM 1525 N N . ALA A 1 208 ? 12.331 -10.856 11.227 1.00 58.34 208 ALA A N 1
ATOM 1526 C CA . ALA A 1 208 ? 11.307 -11.860 11.485 1.00 58.34 208 ALA A CA 1
ATOM 1527 C C . ALA A 1 208 ? 10.772 -11.753 12.923 1.00 58.34 208 ALA A C 1
ATOM 1529 O O . ALA A 1 208 ? 11.526 -11.808 13.890 1.00 58.34 208 ALA A O 1
ATOM 1530 N N . GLY A 1 209 ? 9.451 -11.636 13.076 1.00 57.91 209 GLY A N 1
ATOM 1531 C CA . GLY A 1 209 ? 8.802 -11.638 14.387 1.00 57.91 209 GLY A CA 1
ATOM 1532 C C . GLY A 1 209 ? 8.846 -10.311 15.150 1.00 57.91 209 GLY A C 1
ATOM 1533 O O . GLY A 1 209 ? 8.234 -10.234 16.211 1.00 57.91 209 GLY A O 1
ATOM 1534 N N . TYR A 1 210 ? 9.453 -9.233 14.632 1.00 66.75 210 TYR A N 1
ATOM 1535 C CA . TYR A 1 210 ? 9.434 -7.930 15.326 1.00 66.75 210 TYR A CA 1
ATOM 1536 C C . TYR A 1 210 ? 8.023 -7.398 15.583 1.00 66.75 210 TYR A C 1
ATOM 1538 O O . TYR A 1 210 ? 7.763 -6.802 16.632 1.00 66.75 210 TYR A O 1
ATOM 1546 N N . ASN A 1 211 ? 7.100 -7.627 14.647 1.00 66.75 211 ASN A N 1
ATOM 1547 C CA . ASN A 1 211 ? 5.713 -7.205 14.818 1.00 66.75 211 ASN A CA 1
ATOM 1548 C C . ASN A 1 211 ? 4.955 -8.118 15.810 1.00 66.75 211 ASN A C 1
ATOM 1550 O O . ASN A 1 211 ? 3.865 -7.758 16.245 1.00 66.75 211 ASN A O 1
ATOM 1554 N N . VAL A 1 212 ? 5.532 -9.267 16.192 1.00 63.22 212 VAL A N 1
ATOM 1555 C CA . VAL A 1 212 ? 4.955 -10.280 17.096 1.00 63.22 212 VAL A CA 1
ATOM 1556 C C . VAL A 1 212 ? 5.533 -10.170 18.518 1.00 63.22 212 VAL A C 1
ATOM 1558 O O . VAL A 1 212 ? 4.786 -10.113 19.496 1.00 63.22 212 VAL A O 1
ATOM 1561 N N . ASP A 1 213 ? 6.859 -10.078 18.655 1.00 52.00 213 ASP A N 1
ATOM 1562 C CA . ASP A 1 213 ? 7.587 -10.130 19.935 1.00 52.00 213 ASP A CA 1
ATOM 1563 C C . ASP A 1 213 ? 7.381 -8.892 20.821 1.00 52.00 213 ASP A C 1
ATOM 1565 O O . ASP A 1 213 ? 7.587 -8.934 22.037 1.00 52.00 213 ASP A O 1
ATOM 1569 N N . ALA A 1 214 ? 6.911 -7.786 20.246 1.00 53.22 214 ALA A N 1
ATOM 1570 C CA . ALA A 1 214 ? 6.602 -6.562 20.978 1.00 53.22 214 ALA A CA 1
ATOM 1571 C C . ALA A 1 214 ? 5.265 -6.613 21.756 1.00 53.22 214 ALA A C 1
ATOM 1573 O O . ALA A 1 214 ? 4.826 -5.595 22.294 1.00 53.22 214 ALA A O 1
ATOM 1574 N N . GLY A 1 215 ? 4.609 -7.780 21.827 1.00 50.97 215 GLY A N 1
ATOM 1575 C CA . GLY A 1 215 ? 3.306 -7.953 22.481 1.00 50.97 215 GLY A CA 1
ATOM 1576 C C . GLY A 1 215 ? 2.152 -7.267 21.741 1.00 50.97 215 GLY A C 1
ATOM 1577 O O . GLY A 1 215 ? 1.106 -7.025 22.344 1.00 50.97 215 GLY A O 1
ATOM 1578 N N . GLY A 1 216 ? 2.367 -6.917 20.470 1.00 51.84 216 GLY A N 1
ATOM 1579 C CA . GLY A 1 216 ? 1.410 -6.229 19.609 1.00 51.84 216 GLY A CA 1
ATOM 1580 C C . GLY A 1 216 ? 0.450 -7.186 18.903 1.00 51.84 216 GLY A C 1
ATOM 1581 O O . GLY A 1 216 ? 0.704 -8.385 18.791 1.00 51.84 216 GLY A O 1
ATOM 1582 N N . ALA A 1 217 ? -0.669 -6.638 18.427 1.00 53.84 217 ALA A N 1
ATOM 1583 C CA . ALA A 1 217 ? -1.549 -7.327 17.490 1.00 53.84 217 ALA A CA 1
ATOM 1584 C C . ALA A 1 217 ? -0.768 -7.661 16.208 1.00 53.84 217 ALA A C 1
ATOM 1586 O O . ALA A 1 217 ? 0.009 -6.842 15.723 1.00 53.84 217 ALA A O 1
ATOM 1587 N N . ARG A 1 218 ? -0.953 -8.859 15.654 1.00 67.31 218 ARG A N 1
ATOM 1588 C CA . ARG A 1 218 ? -0.348 -9.217 14.364 1.00 67.31 218 ARG A CA 1
ATOM 1589 C C . ARG A 1 218 ? -1.171 -8.594 13.256 1.00 67.31 218 ARG A C 1
ATOM 1591 O O . ARG A 1 218 ? -2.389 -8.658 13.346 1.00 67.31 218 ARG A O 1
ATOM 1598 N N . PHE A 1 219 ? -0.545 -8.112 12.186 1.00 67.94 219 PHE A N 1
ATOM 1599 C CA . PHE A 1 219 ? -1.255 -8.051 10.907 1.00 67.94 219 PHE A CA 1
ATOM 1600 C C . PHE A 1 219 ? -1.744 -9.468 10.551 1.00 67.94 219 PHE A C 1
ATOM 1602 O O . PHE A 1 219 ? -1.071 -10.452 10.858 1.00 67.94 219 PHE A O 1
ATOM 1609 N N . LEU A 1 220 ? -2.913 -9.565 9.923 1.00 65.88 220 LEU A N 1
ATOM 1610 C CA . LEU A 1 220 ? -3.579 -10.766 9.409 1.00 65.88 220 LEU A CA 1
ATOM 1611 C C . LEU A 1 220 ? -4.231 -11.708 10.435 1.00 65.88 220 LEU A C 1
ATOM 1613 O O . LEU A 1 220 ? -5.006 -12.585 10.052 1.00 65.88 220 LEU A O 1
ATOM 1617 N N . GLU A 1 221 ? -4.002 -11.531 11.740 1.00 68.06 221 GLU A N 1
ATOM 1618 C CA . GLU A 1 221 ? -4.661 -12.379 12.744 1.00 68.06 221 GLU A CA 1
ATOM 1619 C C . GLU A 1 221 ? -6.151 -12.028 12.863 1.00 68.06 221 GLU A C 1
ATOM 1621 O O . GLU A 1 221 ? -6.501 -10.941 13.328 1.00 68.06 221 GLU A O 1
ATOM 1626 N N . GLY A 1 222 ? -7.015 -12.953 12.427 1.00 66.56 222 GLY A N 1
ATOM 1627 C CA . GLY A 1 222 ? -8.473 -12.843 12.528 1.00 66.56 222 GLY A CA 1
ATOM 1628 C C . GLY A 1 222 ? -9.124 -11.847 11.563 1.00 66.56 222 GLY A C 1
ATOM 1629 O O . GLY A 1 222 ? -10.272 -11.474 11.791 1.00 66.56 222 GLY A O 1
ATOM 1630 N N . GLN A 1 223 ? -8.417 -11.406 10.516 1.00 72.50 223 GLN A N 1
ATOM 1631 C CA . GLN A 1 223 ? -8.909 -10.454 9.508 1.00 72.50 223 GLN A CA 1
ATOM 1632 C C . GLN A 1 223 ? -9.015 -11.131 8.136 1.00 72.50 223 GLN A C 1
ATOM 1634 O O . GLN A 1 223 ? -8.199 -11.994 7.815 1.00 72.50 223 GLN A O 1
ATOM 1639 N N . GLY A 1 224 ? -10.040 -10.774 7.357 1.00 82.62 224 GLY A N 1
ATOM 1640 C CA . GLY A 1 224 ? -10.316 -11.389 6.052 1.00 82.62 224 GLY A CA 1
ATOM 1641 C C . GLY A 1 224 ? -9.596 -10.698 4.894 1.00 82.62 224 GLY A C 1
ATOM 1642 O O . GLY A 1 224 ? -9.321 -11.326 3.869 1.00 82.62 224 GLY A O 1
ATOM 1643 N N . THR A 1 225 ? -9.245 -9.422 5.083 1.00 91.19 225 THR A N 1
ATOM 1644 C CA . THR A 1 225 ? -8.699 -8.561 4.031 1.00 91.19 225 THR A CA 1
ATOM 1645 C C . THR A 1 225 ? -7.551 -7.703 4.556 1.00 91.19 225 THR A C 1
ATOM 1647 O O . THR A 1 225 ? -7.638 -7.137 5.644 1.00 91.19 225 THR A O 1
ATOM 1650 N N . LEU A 1 226 ? -6.498 -7.556 3.753 1.00 93.50 226 LEU A N 1
ATOM 1651 C CA . LEU A 1 226 ? -5.415 -6.592 3.915 1.00 93.50 226 LEU A CA 1
ATOM 1652 C C . LEU A 1 226 ? -5.496 -5.540 2.804 1.00 93.50 226 LEU A C 1
ATOM 1654 O O . LEU A 1 226 ? -5.155 -5.795 1.652 1.00 93.50 226 LEU A O 1
ATOM 1658 N N . MET A 1 227 ? -5.909 -4.335 3.162 1.00 95.62 227 MET A N 1
ATOM 1659 C CA . MET A 1 227 ? -5.744 -3.137 2.357 1.00 95.62 227 MET A CA 1
ATOM 1660 C C . MET A 1 227 ? -4.340 -2.561 2.571 1.00 95.62 227 MET A C 1
ATOM 1662 O O . MET A 1 227 ? -3.884 -2.374 3.695 1.00 95.62 227 MET A O 1
ATOM 1666 N N . VAL A 1 228 ? -3.648 -2.233 1.490 1.00 96.25 228 VAL A N 1
ATOM 1667 C CA . VAL A 1 228 ? -2.336 -1.584 1.515 1.00 96.25 228 VAL A CA 1
ATOM 1668 C C . VAL A 1 228 ? -2.464 -0.245 0.819 1.00 96.25 228 VAL A C 1
ATOM 1670 O O . VAL A 1 228 ? -3.063 -0.173 -0.249 1.00 96.25 228 VAL A O 1
ATOM 1673 N N . VAL A 1 229 ? -1.897 0.810 1.393 1.00 96.44 229 VAL A N 1
ATOM 1674 C CA . VAL A 1 229 ? -1.805 2.121 0.750 1.00 96.44 229 VAL A CA 1
ATOM 1675 C C . VAL A 1 229 ? -0.340 2.518 0.673 1.00 96.44 229 VAL A C 1
ATOM 1677 O O . VAL A 1 229 ? 0.281 2.829 1.688 1.00 96.44 229 VAL A O 1
ATOM 1680 N N . ILE A 1 230 ? 0.216 2.471 -0.534 1.00 93.94 230 ILE A N 1
ATOM 1681 C CA . ILE A 1 230 ? 1.578 2.923 -0.821 1.00 93.94 230 ILE A CA 1
ATOM 1682 C C . ILE A 1 230 ? 1.503 4.395 -1.210 1.00 93.94 230 ILE A C 1
ATOM 1684 O O . ILE A 1 230 ? 0.742 4.747 -2.106 1.00 93.94 230 ILE A O 1
ATOM 1688 N N . VAL A 1 231 ? 2.275 5.247 -0.547 1.00 92.88 231 VAL A N 1
ATOM 1689 C CA . VAL A 1 231 ? 2.323 6.689 -0.808 1.00 92.88 231 VAL A CA 1
ATOM 1690 C C . VAL A 1 231 ? 3.757 7.056 -1.138 1.00 92.88 231 VAL A C 1
ATOM 1692 O O . VAL A 1 231 ? 4.612 6.917 -0.268 1.00 92.88 231 VAL A O 1
ATOM 1695 N N . SER A 1 232 ? 4.022 7.484 -2.369 1.00 89.19 232 SER A N 1
ATOM 1696 C CA . SER A 1 232 ? 5.377 7.821 -2.812 1.00 89.19 232 SER A CA 1
ATOM 1697 C C . SER A 1 232 ? 5.356 8.759 -4.013 1.00 89.19 232 SER A C 1
ATOM 1699 O O . SER A 1 232 ? 4.631 8.512 -4.977 1.00 89.19 232 SER A O 1
ATOM 1701 N N . ASP A 1 233 ? 6.115 9.851 -3.946 1.00 80.31 233 ASP A N 1
ATOM 1702 C CA . ASP A 1 233 ? 6.221 10.854 -5.009 1.00 80.31 233 ASP A CA 1
ATOM 1703 C C . ASP A 1 233 ? 7.250 10.472 -6.075 1.00 80.31 233 ASP A C 1
ATOM 1705 O O . ASP A 1 233 ? 7.262 11.049 -7.170 1.00 80.31 233 ASP A O 1
ATOM 1709 N N . GLU A 1 234 ? 8.050 9.448 -5.790 1.00 73.19 234 GLU A N 1
ATOM 1710 C CA . GLU A 1 234 ? 8.956 8.818 -6.721 1.00 73.19 234 GLU A CA 1
ATOM 1711 C C . GLU A 1 234 ? 8.503 7.376 -7.010 1.00 73.19 234 GLU A C 1
ATOM 1713 O O . GLU A 1 234 ? 8.031 6.600 -6.193 1.00 73.19 234 GLU A O 1
ATOM 1718 N N . GLY A 1 235 ? 8.640 6.928 -8.249 1.00 60.12 235 GLY A N 1
ATOM 1719 C CA . GLY A 1 235 ? 8.891 5.513 -8.443 1.00 60.12 235 GLY A CA 1
ATOM 1720 C C . GLY A 1 235 ? 10.241 5.245 -7.790 1.00 60.12 235 GLY A C 1
ATOM 1721 O O . GLY A 1 235 ? 11.258 5.434 -8.449 1.00 60.12 235 GLY A O 1
ATOM 1722 N N . ASP A 1 236 ? 10.257 4.798 -6.544 1.00 61.97 236 ASP A N 1
ATOM 1723 C CA . ASP A 1 236 ? 11.460 4.434 -5.799 1.00 61.97 236 ASP A CA 1
ATOM 1724 C C . ASP A 1 236 ? 12.185 3.198 -6.362 1.00 61.97 236 ASP A C 1
ATOM 1726 O O . ASP A 1 236 ? 11.490 2.222 -6.652 1.00 61.97 236 ASP A O 1
ATOM 1730 N N . PHE A 1 237 ? 13.529 3.239 -6.541 1.00 58.91 237 PHE A N 1
ATOM 1731 C CA . PHE A 1 237 ? 14.533 2.381 -7.265 1.00 58.91 237 PHE A CA 1
ATOM 1732 C C . PHE A 1 237 ? 14.237 0.931 -7.784 1.00 58.91 237 PHE A C 1
ATOM 1734 O O . PHE A 1 237 ? 15.087 0.319 -8.442 1.00 58.91 237 PHE A O 1
ATOM 1741 N N . THR A 1 238 ? 13.046 0.376 -7.599 1.00 53.28 238 THR A N 1
ATOM 1742 C CA . THR A 1 238 ? 12.475 -0.927 -8.003 1.00 53.28 238 THR A CA 1
ATOM 1743 C C . THR A 1 238 ? 13.025 -1.595 -9.291 1.00 53.28 238 THR A C 1
ATOM 1745 O O . THR A 1 238 ? 13.374 -2.783 -9.238 1.00 53.28 238 THR A O 1
ATOM 1748 N N . PRO A 1 239 ? 13.178 -0.922 -10.452 1.00 47.81 239 PRO A N 1
ATOM 1749 C CA . PRO A 1 239 ? 13.711 -1.496 -11.683 1.00 47.81 239 PRO A CA 1
ATOM 1750 C C . PRO A 1 239 ? 15.177 -1.128 -11.935 1.00 47.81 239 PRO A C 1
ATOM 1752 O O . PRO A 1 239 ? 15.792 -1.718 -12.821 1.00 47.81 239 PRO A O 1
ATOM 1755 N N . MET A 1 240 ? 15.744 -0.159 -11.203 1.00 47.59 240 MET A N 1
ATOM 1756 C CA . MET A 1 240 ? 17.138 0.272 -11.366 1.00 47.59 240 MET A CA 1
ATOM 1757 C C . MET A 1 240 ? 18.122 -0.614 -10.604 1.00 47.59 240 MET A C 1
ATOM 1759 O O . MET A 1 240 ? 19.311 -0.619 -10.933 1.00 47.59 240 MET A O 1
ATOM 1763 N N . MET A 1 241 ? 17.636 -1.451 -9.685 1.00 49.16 241 MET A N 1
ATOM 1764 C CA . MET A 1 241 ? 18.357 -2.663 -9.310 1.00 49.16 241 MET A CA 1
ATOM 1765 C C . MET A 1 241 ? 18.434 -3.557 -10.544 1.00 49.16 241 MET A C 1
ATOM 1767 O O . MET A 1 241 ? 17.517 -4.329 -10.843 1.00 49.16 241 MET A O 1
ATOM 1771 N N . GLY A 1 242 ? 19.536 -3.444 -11.286 1.00 43.09 242 GLY A N 1
ATOM 1772 C CA . GLY A 1 242 ? 19.899 -4.442 -12.282 1.00 43.09 242 GLY A CA 1
ATOM 1773 C C . GLY A 1 242 ? 19.863 -5.843 -11.663 1.00 43.09 242 GLY A C 1
ATOM 1774 O O . GLY A 1 242 ? 19.827 -5.999 -10.441 1.00 43.09 242 GLY A O 1
ATOM 1775 N N . ALA A 1 243 ? 19.929 -6.879 -12.499 1.00 42.62 243 ALA A N 1
ATOM 1776 C CA . ALA A 1 243 ? 19.877 -8.293 -12.100 1.00 42.62 243 ALA A CA 1
ATOM 1777 C C . ALA A 1 243 ? 20.868 -8.729 -10.985 1.00 42.62 243 ALA A C 1
ATOM 1779 O O . ALA A 1 243 ? 20.853 -9.884 -10.586 1.00 42.62 243 ALA A O 1
ATOM 1780 N N . GLN A 1 244 ? 21.748 -7.841 -10.508 1.00 39.69 244 GLN A N 1
ATOM 1781 C CA . GLN A 1 244 ? 22.721 -8.083 -9.444 1.00 39.69 244 GLN A CA 1
ATOM 1782 C C . GLN A 1 244 ? 22.275 -7.675 -8.032 1.00 39.69 244 GLN A C 1
ATOM 1784 O O . GLN A 1 244 ? 22.925 -8.108 -7.090 1.00 39.69 244 GLN A O 1
ATOM 1789 N N . ALA A 1 245 ? 21.236 -6.849 -7.863 1.00 48.41 245 ALA A N 1
ATOM 1790 C CA . ALA A 1 245 ? 20.869 -6.329 -6.536 1.00 48.41 245 ALA A CA 1
ATOM 1791 C C . ALA A 1 245 ? 19.463 -6.736 -6.074 1.00 48.41 245 ALA A C 1
ATOM 1793 O O . ALA A 1 245 ? 19.149 -6.639 -4.889 1.00 48.41 245 ALA A O 1
ATOM 1794 N N . TRP A 1 246 ? 18.639 -7.257 -6.987 1.00 56.31 246 TRP A N 1
ATOM 1795 C CA . TRP A 1 246 ? 17.412 -7.940 -6.602 1.00 56.31 246 TRP A CA 1
ATOM 1796 C C . TRP A 1 246 ? 17.770 -9.334 -6.062 1.00 56.31 246 TRP A C 1
ATOM 1798 O O . TRP A 1 246 ? 18.487 -10.061 -6.752 1.00 56.31 246 TRP A O 1
ATOM 1808 N N . PRO A 1 247 ? 17.294 -9.733 -4.869 1.00 55.66 247 PRO A N 1
ATOM 1809 C CA . PRO A 1 247 ? 17.680 -11.011 -4.264 1.00 55.66 247 PRO A CA 1
ATOM 1810 C C . PRO A 1 247 ? 17.169 -12.235 -5.044 1.00 55.66 247 PRO A C 1
ATOM 1812 O O . PRO A 1 247 ? 17.606 -13.355 -4.782 1.00 55.66 247 PRO A O 1
ATOM 1815 N N . TRP A 1 248 ? 16.253 -12.040 -5.999 1.00 63.75 248 TRP A N 1
ATOM 1816 C CA . TRP A 1 248 ? 15.569 -13.118 -6.716 1.00 63.75 248 TRP A CA 1
ATOM 1817 C C . TRP A 1 248 ? 15.962 -13.178 -8.189 1.00 63.75 248 TRP A C 1
ATOM 1819 O O . TRP A 1 248 ? 15.812 -12.202 -8.931 1.00 63.75 248 TRP A O 1
ATOM 1829 N N . ASP A 1 249 ? 16.415 -14.356 -8.618 1.00 65.31 249 ASP A N 1
ATOM 1830 C CA . ASP A 1 249 ? 16.594 -14.671 -10.029 1.00 65.31 249 ASP A CA 1
ATOM 1831 C C . ASP A 1 249 ? 15.228 -14.910 -10.682 1.00 65.31 249 ASP A C 1
ATOM 1833 O O . ASP A 1 249 ? 14.608 -15.960 -10.529 1.00 65.31 249 ASP A O 1
ATOM 1837 N N . VAL A 1 250 ? 14.759 -13.921 -11.438 1.00 68.06 250 VAL A N 1
ATOM 1838 C CA . VAL A 1 250 ? 13.501 -14.016 -12.189 1.00 68.06 250 VAL A CA 1
ATOM 1839 C C . VAL A 1 250 ? 13.703 -14.554 -13.611 1.00 68.06 250 VAL A C 1
ATOM 1841 O O . VAL A 1 250 ? 12.773 -14.522 -14.414 1.00 68.06 250 VAL A O 1
ATOM 1844 N N . SER A 1 251 ? 14.895 -15.055 -13.960 1.00 66.19 251 SER A N 1
ATOM 1845 C CA . SER A 1 251 ? 15.195 -15.568 -15.307 1.00 66.19 251 SER A CA 1
ATOM 1846 C C . SER A 1 251 ? 14.365 -16.797 -15.705 1.00 66.19 251 SER A C 1
ATOM 1848 O O . SER A 1 251 ? 14.226 -17.080 -16.895 1.00 66.19 251 SER A O 1
ATOM 1850 N N . GLY A 1 252 ? 13.784 -17.500 -14.726 1.00 64.56 252 GLY A N 1
ATOM 1851 C CA . GLY A 1 252 ? 12.858 -18.619 -14.924 1.00 64.56 252 GLY A CA 1
ATOM 1852 C C . GLY A 1 252 ? 11.375 -18.236 -14.964 1.00 64.56 252 GLY A C 1
ATOM 1853 O O . GLY A 1 252 ? 10.532 -19.122 -15.081 1.00 64.56 252 GLY A O 1
ATOM 1854 N N . CYS A 1 253 ? 11.040 -16.949 -14.847 1.00 71.62 253 CYS A N 1
ATOM 1855 C CA . CYS A 1 253 ? 9.657 -16.492 -14.873 1.00 71.62 253 CYS A CA 1
ATOM 1856 C C . CYS A 1 253 ? 8.998 -16.761 -16.236 1.00 71.62 253 CYS A C 1
ATOM 1858 O O . CYS A 1 253 ? 9.483 -16.324 -17.281 1.00 71.62 253 CYS A O 1
ATOM 1860 N N . ASP A 1 254 ? 7.855 -17.448 -16.204 1.00 73.56 254 ASP A N 1
ATOM 1861 C CA . ASP A 1 254 ? 7.030 -17.733 -17.374 1.00 73.56 254 ASP A CA 1
ATOM 1862 C C . ASP A 1 254 ? 5.665 -17.043 -17.252 1.00 73.56 254 ASP A C 1
ATOM 1864 O O . ASP A 1 254 ? 4.707 -17.589 -16.699 1.00 73.56 254 ASP A O 1
ATOM 1868 N N . LEU A 1 255 ? 5.565 -15.838 -17.823 1.00 74.44 255 LEU A N 1
ATOM 1869 C CA . LEU A 1 255 ? 4.310 -15.081 -17.892 1.00 74.44 255 LEU A CA 1
ATOM 1870 C C . LEU A 1 255 ? 3.255 -15.751 -18.792 1.00 74.44 255 LEU A C 1
ATOM 1872 O O . LEU A 1 255 ? 2.101 -15.335 -18.778 1.00 74.44 255 LEU A O 1
ATOM 1876 N N . SER A 1 256 ? 3.617 -16.774 -19.577 1.00 68.81 256 SER A N 1
ATOM 1877 C CA . SER A 1 256 ? 2.686 -17.494 -20.458 1.00 68.81 256 SER A CA 1
ATOM 1878 C C . SER A 1 256 ? 1.945 -18.645 -19.765 1.00 68.81 256 SER A C 1
ATOM 1880 O O . SER A 1 256 ? 1.136 -19.341 -20.392 1.00 68.81 256 SER A O 1
ATOM 1882 N N . ARG A 1 257 ? 2.186 -18.849 -18.462 1.00 69.81 257 ARG A N 1
ATOM 1883 C CA . ARG A 1 257 ? 1.517 -19.883 -17.669 1.00 69.81 257 ARG A CA 1
ATOM 1884 C C . ARG A 1 257 ? -0.006 -19.711 -17.664 1.00 69.81 257 ARG A C 1
ATOM 1886 O O . ARG A 1 257 ? -0.545 -18.604 -17.625 1.00 69.81 257 ARG A O 1
ATOM 1893 N N . ALA A 1 258 ? -0.722 -20.836 -17.686 1.00 55.44 258 ALA A N 1
ATOM 1894 C CA . ALA A 1 258 ? -2.181 -20.834 -17.617 1.00 55.44 258 ALA A CA 1
ATOM 1895 C C . ALA A 1 258 ? -2.652 -20.178 -16.308 1.00 55.44 258 ALA A C 1
ATOM 1897 O O . ALA A 1 258 ? -2.197 -20.565 -15.237 1.00 55.44 258 ALA A O 1
ATOM 1898 N N . GLY A 1 259 ? -3.571 -19.213 -16.407 1.00 67.88 259 GLY A N 1
ATOM 1899 C CA . GLY A 1 259 ? -4.044 -18.434 -15.256 1.00 67.88 259 GLY A CA 1
ATOM 1900 C C . GLY A 1 259 ? -3.279 -17.131 -15.016 1.00 67.88 259 GLY A C 1
ATOM 1901 O O . GLY A 1 259 ? -3.628 -16.408 -14.094 1.00 67.88 259 GLY A O 1
ATOM 1902 N N . SER A 1 260 ? -2.287 -16.803 -15.853 1.00 75.06 260 SER A N 1
ATOM 1903 C CA . SER A 1 260 ? -1.639 -15.495 -15.806 1.00 75.06 260 SER A CA 1
ATOM 1904 C C . SER A 1 260 ? -2.665 -14.354 -15.951 1.00 75.06 260 SER A C 1
ATOM 1906 O O . SER A 1 260 ? -3.470 -14.390 -16.890 1.00 75.06 260 SER A O 1
ATOM 1908 N N . PRO A 1 261 ? -2.624 -13.331 -15.075 1.00 76.50 261 PRO A N 1
ATOM 1909 C CA . PRO A 1 261 ? -3.511 -12.174 -15.171 1.00 76.50 261 PRO A CA 1
ATOM 1910 C C . PRO A 1 261 ? -3.097 -11.204 -16.290 1.00 76.50 261 PRO A C 1
ATOM 1912 O O . PRO A 1 261 ? -3.823 -10.258 -16.597 1.00 76.50 261 PRO A O 1
ATOM 1915 N N . TRP A 1 262 ? -1.934 -11.421 -16.911 1.00 81.06 262 TRP A N 1
ATOM 1916 C CA . TRP A 1 262 ? -1.360 -10.495 -17.876 1.00 81.06 262 TRP A CA 1
ATOM 1917 C C . TRP A 1 262 ? -2.080 -10.557 -19.229 1.00 81.06 262 TRP A C 1
ATOM 1919 O O . TRP A 1 262 ? -2.293 -11.652 -19.760 1.00 81.06 262 TRP A O 1
ATOM 1929 N N . PRO A 1 263 ? -2.394 -9.408 -19.856 1.00 79.19 263 PRO A N 1
ATOM 1930 C CA . PRO A 1 263 ? -2.854 -9.352 -21.238 1.00 79.19 263 PRO A CA 1
ATOM 1931 C C . PRO A 1 263 ? -1.948 -10.139 -22.193 1.00 79.19 263 PRO A C 1
ATOM 1933 O O . PRO A 1 263 ? -0.720 -10.104 -22.086 1.00 79.19 263 PRO A O 1
ATOM 1936 N N . SER A 1 264 ? -2.539 -10.797 -23.196 1.00 77.19 264 SER A N 1
ATOM 1937 C CA . SER A 1 264 ? -1.789 -11.608 -24.172 1.00 77.19 264 SER A CA 1
ATOM 1938 C C . SER A 1 264 ? -0.710 -10.821 -24.921 1.00 77.19 264 SER A C 1
ATOM 1940 O O . SER A 1 264 ? 0.266 -11.400 -25.394 1.00 77.19 264 SER A O 1
ATOM 1942 N N . GLU A 1 265 ? -0.889 -9.508 -25.054 1.00 73.50 265 GLU A N 1
ATOM 1943 C CA . GLU A 1 265 ? 0.087 -8.610 -25.669 1.00 73.50 265 GLU A CA 1
ATOM 1944 C C . GLU A 1 265 ? 1.353 -8.469 -24.818 1.00 73.50 265 GLU A C 1
ATOM 1946 O O . GLU A 1 265 ? 2.448 -8.633 -25.350 1.00 73.50 265 GLU A O 1
ATOM 1951 N N . ILE A 1 266 ? 1.218 -8.300 -23.497 1.00 74.62 266 ILE A N 1
ATOM 1952 C CA . ILE A 1 266 ? 2.351 -8.293 -22.558 1.00 74.62 266 ILE A CA 1
ATOM 1953 C C . ILE A 1 266 ? 3.080 -9.639 -22.605 1.00 74.62 266 ILE A C 1
ATOM 1955 O O . ILE A 1 266 ? 4.297 -9.678 -22.778 1.00 74.62 266 ILE A O 1
ATOM 1959 N N . GLN A 1 267 ? 2.338 -10.751 -22.567 1.00 77.88 267 GLN A N 1
ATOM 1960 C CA . GLN A 1 267 ? 2.929 -12.092 -22.670 1.00 77.88 267 GLN A CA 1
ATOM 1961 C C . GLN A 1 267 ? 3.710 -12.278 -23.984 1.00 77.88 267 GLN A C 1
ATOM 1963 O O . GLN A 1 267 ? 4.821 -12.809 -23.992 1.00 77.88 267 GLN A O 1
ATOM 1968 N N . THR A 1 268 ? 3.148 -11.813 -25.104 1.00 75.69 268 THR A N 1
ATOM 1969 C CA . THR A 1 268 ? 3.774 -11.923 -26.431 1.00 75.69 268 THR A CA 1
ATOM 1970 C C . THR A 1 268 ? 5.022 -11.052 -26.537 1.00 75.69 268 THR A C 1
ATOM 1972 O O . THR A 1 268 ? 6.049 -11.516 -27.033 1.00 75.69 268 THR A O 1
ATOM 1975 N N . ASN A 1 269 ? 4.950 -9.811 -26.052 1.00 71.38 269 ASN A N 1
ATOM 1976 C CA . ASN A 1 269 ? 6.078 -8.885 -26.048 1.00 71.38 269 ASN A CA 1
ATOM 1977 C C . ASN A 1 269 ? 7.226 -9.440 -25.200 1.00 71.38 269 ASN A C 1
ATOM 1979 O O . ASN A 1 269 ? 8.376 -9.394 -25.633 1.00 71.38 269 ASN A O 1
ATOM 1983 N N . CYS A 1 270 ? 6.913 -10.087 -24.075 1.00 72.94 270 CYS A N 1
ATOM 1984 C CA . CYS A 1 270 ? 7.922 -10.713 -23.231 1.00 72.94 270 CYS A CA 1
ATOM 1985 C C . CYS A 1 270 ? 8.550 -11.980 -23.783 1.00 72.94 270 CYS A C 1
ATOM 1987 O O . CYS A 1 270 ? 9.738 -12.215 -23.568 1.00 72.94 270 CYS A O 1
ATOM 1989 N N . ALA A 1 271 ? 7.807 -12.761 -24.563 1.00 70.06 271 ALA A N 1
ATOM 1990 C CA . ALA A 1 271 ? 8.390 -13.871 -25.304 1.00 70.06 271 ALA A CA 1
ATOM 1991 C C . ALA A 1 271 ? 9.320 -13.399 -26.442 1.00 70.06 271 ALA A C 1
ATOM 1993 O O . ALA A 1 271 ? 10.229 -14.131 -26.838 1.00 70.06 271 ALA A O 1
ATOM 1994 N N . ALA A 1 272 ? 9.081 -12.203 -26.994 1.00 66.44 272 ALA A N 1
ATOM 1995 C CA . ALA A 1 272 ? 9.818 -11.666 -28.136 1.00 66.44 272 ALA A CA 1
ATOM 1996 C C . ALA A 1 272 ? 11.081 -10.878 -27.745 1.00 66.44 272 ALA A C 1
ATOM 1998 O O . ALA A 1 272 ? 12.067 -10.936 -28.483 1.00 66.44 272 ALA A O 1
ATOM 1999 N N . ASP A 1 273 ? 11.061 -10.166 -26.615 1.00 65.38 273 ASP A N 1
ATOM 2000 C CA . ASP A 1 273 ? 12.187 -9.375 -26.113 1.00 65.38 273 ASP A CA 1
ATOM 2001 C C . ASP A 1 273 ? 12.268 -9.433 -24.570 1.00 65.38 273 ASP A C 1
ATOM 2003 O O . ASP A 1 273 ? 11.621 -8.640 -23.885 1.00 65.38 273 ASP A O 1
ATOM 2007 N N . PRO A 1 274 ? 13.055 -10.359 -23.985 1.00 59.97 274 PRO A N 1
ATOM 2008 C CA . PRO A 1 274 ? 13.125 -10.575 -22.533 1.00 59.97 274 PRO A CA 1
ATOM 2009 C C . PRO A 1 274 ? 13.882 -9.468 -21.762 1.00 59.97 274 PRO A C 1
ATOM 2011 O O . PRO A 1 274 ? 14.358 -9.691 -20.650 1.00 59.97 274 PRO A O 1
ATOM 2014 N N . VAL A 1 275 ? 14.047 -8.278 -22.346 1.00 63.72 275 VAL A N 1
ATOM 2015 C CA . VAL A 1 275 ? 14.741 -7.129 -21.741 1.00 63.72 275 VAL A CA 1
ATOM 2016 C C . VAL A 1 275 ? 13.923 -6.542 -20.572 1.00 63.72 275 VAL A C 1
ATOM 2018 O O . VAL A 1 275 ? 12.784 -6.930 -20.323 1.00 63.72 275 VAL A O 1
ATOM 2021 N N . ALA A 1 276 ? 14.537 -5.608 -19.834 1.00 62.09 276 ALA A N 1
ATOM 2022 C CA . ALA A 1 276 ? 14.123 -4.955 -18.585 1.00 62.09 276 ALA A CA 1
ATOM 2023 C C . ALA A 1 276 ? 12.615 -4.729 -18.336 1.00 62.09 276 ALA A C 1
ATOM 2025 O O . ALA A 1 276 ? 12.209 -4.754 -17.179 1.00 62.09 276 ALA A O 1
ATOM 2026 N N . LEU A 1 277 ? 11.784 -4.536 -19.368 1.00 65.25 277 LEU A N 1
ATOM 2027 C CA . LEU A 1 277 ? 10.331 -4.400 -19.212 1.00 65.25 277 LEU A CA 1
ATOM 2028 C C . LEU A 1 277 ? 9.696 -5.682 -18.641 1.00 65.25 277 LEU A C 1
ATOM 2030 O O . LEU A 1 277 ? 8.927 -5.638 -17.685 1.00 65.25 277 LEU A O 1
ATOM 2034 N N . CYS A 1 278 ? 10.083 -6.842 -19.168 1.00 75.75 278 CYS A N 1
ATOM 2035 C CA . CYS A 1 278 ? 9.520 -8.133 -18.770 1.00 75.75 278 CYS A CA 1
ATOM 2036 C C . CYS A 1 278 ? 9.972 -8.585 -17.395 1.00 75.75 278 CYS A C 1
ATOM 2038 O O . CYS A 1 278 ? 9.234 -9.269 -16.689 1.00 75.75 278 CYS A O 1
ATOM 2040 N N . LEU A 1 279 ? 11.147 -8.113 -16.985 1.00 76.19 279 LEU A N 1
ATOM 2041 C CA . LEU A 1 279 ? 11.639 -8.283 -15.630 1.00 76.19 279 LEU A CA 1
ATOM 2042 C C . LEU A 1 279 ? 10.644 -7.726 -14.601 1.00 76.19 279 LEU A C 1
ATOM 2044 O O . LEU A 1 279 ? 10.445 -8.348 -13.564 1.00 76.19 279 LEU A O 1
ATOM 2048 N N . ASN A 1 280 ? 9.994 -6.592 -14.883 1.00 77.25 280 ASN A N 1
ATOM 2049 C CA . ASN A 1 280 ? 9.085 -5.952 -13.929 1.00 77.25 280 ASN A CA 1
ATOM 2050 C C . ASN A 1 280 ? 7.756 -6.692 -13.802 1.00 77.25 280 ASN A C 1
ATOM 2052 O O . ASN A 1 280 ? 7.303 -6.911 -12.683 1.00 77.25 280 ASN A O 1
ATOM 2056 N N . TYR A 1 281 ? 7.170 -7.149 -14.912 1.00 83.00 281 TYR A N 1
ATOM 2057 C CA . TYR A 1 281 ? 5.972 -7.992 -14.846 1.00 83.00 281 TYR A CA 1
ATOM 2058 C C . TYR A 1 281 ? 6.261 -9.320 -14.148 1.00 83.00 281 TYR A C 1
ATOM 2060 O O . TYR A 1 281 ? 5.442 -9.793 -13.372 1.00 83.00 281 TYR A O 1
ATOM 2068 N N . CYS A 1 282 ? 7.447 -9.890 -14.361 1.00 82.94 282 CYS A N 1
ATOM 2069 C CA . CYS A 1 282 ? 7.887 -11.084 -13.649 1.00 82.94 282 CYS A CA 1
ATOM 2070 C C . CYS A 1 282 ? 8.062 -10.857 -12.150 1.00 82.94 282 CYS A C 1
ATOM 2072 O O . CYS A 1 282 ? 7.600 -11.667 -11.351 1.00 82.94 282 CYS A O 1
ATOM 2074 N N . LYS A 1 283 ? 8.678 -9.740 -11.753 1.00 83.25 283 LYS A N 1
ATOM 2075 C CA . LYS A 1 283 ? 8.740 -9.342 -10.344 1.00 83.25 283 LYS A CA 1
ATOM 2076 C C . LYS A 1 283 ? 7.334 -9.190 -9.765 1.00 83.25 283 LYS A C 1
ATOM 2078 O O . LYS A 1 283 ? 7.081 -9.704 -8.683 1.00 83.25 283 LYS A O 1
ATOM 2083 N N . LEU A 1 284 ? 6.416 -8.535 -10.481 1.00 86.75 284 LEU A N 1
ATOM 2084 C CA . LEU A 1 284 ? 5.059 -8.324 -9.982 1.00 86.75 284 LEU A CA 1
ATOM 2085 C C . LEU A 1 284 ? 4.297 -9.645 -9.875 1.00 86.75 284 LEU A C 1
ATOM 2087 O O . LEU A 1 284 ? 3.654 -9.883 -8.866 1.00 86.75 284 LEU A O 1
ATOM 2091 N N . ASP A 1 285 ? 4.426 -10.536 -10.858 1.00 86.44 285 ASP A N 1
ATOM 2092 C CA . ASP A 1 285 ? 3.838 -11.879 -10.820 1.00 86.44 285 ASP A CA 1
ATOM 2093 C C . ASP A 1 285 ? 4.344 -12.697 -9.621 1.00 86.44 285 ASP A C 1
ATOM 2095 O O . ASP A 1 285 ? 3.587 -13.485 -9.060 1.00 86.44 285 ASP A O 1
ATOM 2099 N N . LEU A 1 286 ? 5.593 -12.502 -9.183 1.00 84.75 286 LEU A N 1
ATOM 2100 C CA . LEU A 1 286 ? 6.106 -13.113 -7.952 1.00 84.75 286 LEU A CA 1
ATOM 2101 C C . LEU A 1 286 ? 5.473 -12.512 -6.692 1.00 84.75 286 LEU A C 1
ATOM 2103 O O . LEU A 1 286 ? 5.079 -13.265 -5.807 1.00 84.75 286 LEU A O 1
ATOM 2107 N N . PHE A 1 287 ? 5.326 -11.185 -6.617 1.00 88.25 287 PHE A N 1
ATOM 2108 C CA . PHE A 1 287 ? 4.607 -10.545 -5.508 1.00 88.25 287 PHE A CA 1
ATOM 2109 C C . PHE A 1 287 ? 3.142 -10.990 -5.449 1.00 88.25 287 PHE A C 1
ATOM 2111 O O . PHE A 1 287 ? 2.646 -11.312 -4.377 1.00 88.25 287 PHE A O 1
ATOM 2118 N N . LEU A 1 288 ? 2.462 -11.076 -6.594 1.00 89.38 288 LEU A N 1
ATOM 2119 C CA . LEU A 1 288 ? 1.080 -11.553 -6.663 1.00 89.38 288 LEU A CA 1
ATOM 2120 C C . LEU A 1 288 ? 0.966 -13.010 -6.209 1.00 89.38 288 LEU A C 1
ATOM 2122 O O . LEU A 1 288 ? 0.077 -13.318 -5.433 1.00 89.38 288 LEU A O 1
ATOM 2126 N N . GLN A 1 289 ? 1.901 -13.885 -6.592 1.00 86.94 289 GLN A N 1
ATOM 2127 C CA . GLN A 1 289 ? 1.945 -15.260 -6.074 1.00 86.94 289 GLN A CA 1
ATOM 2128 C C . GLN A 1 289 ? 2.160 -15.324 -4.564 1.00 86.94 289 GLN A C 1
ATOM 2130 O O . GLN A 1 289 ? 1.596 -16.189 -3.901 1.00 86.94 289 GLN A O 1
ATOM 2135 N N . PHE A 1 290 ? 2.992 -14.434 -4.028 1.00 88.12 290 PHE A N 1
ATOM 2136 C CA . PHE A 1 290 ? 3.180 -14.311 -2.591 1.00 88.12 290 PHE A CA 1
ATOM 2137 C C . PHE A 1 290 ? 1.879 -13.886 -1.897 1.00 88.12 290 PHE A C 1
ATOM 2139 O O . PHE A 1 290 ? 1.506 -14.502 -0.903 1.00 88.12 290 PHE A O 1
ATOM 2146 N N . PHE A 1 291 ? 1.159 -12.898 -2.437 1.00 90.56 291 PHE A N 1
ATOM 2147 C CA . PHE A 1 291 ? -0.122 -12.454 -1.882 1.00 90.56 291 PHE A CA 1
ATOM 2148 C C . PHE A 1 291 ? -1.232 -13.500 -2.042 1.00 90.56 291 PHE A C 1
ATOM 2150 O O . PHE A 1 291 ? -1.991 -13.706 -1.105 1.00 90.56 291 PHE A O 1
ATOM 2157 N N . ASP A 1 292 ? -1.289 -14.212 -3.168 1.00 88.81 292 ASP A N 1
ATOM 2158 C CA . ASP A 1 292 ? -2.242 -15.306 -3.413 1.00 88.81 292 ASP A CA 1
ATOM 2159 C C . ASP A 1 292 ? -2.022 -16.504 -2.474 1.00 88.81 292 ASP A C 1
ATOM 2161 O O . ASP A 1 292 ? -2.927 -17.312 -2.270 1.00 88.81 292 ASP A O 1
ATOM 2165 N N . ALA A 1 293 ? -0.810 -16.653 -1.928 1.00 88.25 293 ALA A N 1
ATOM 2166 C CA . ALA A 1 293 ? -0.497 -17.669 -0.928 1.00 88.25 293 ALA A CA 1
ATOM 2167 C C . ALA A 1 293 ? -0.896 -17.259 0.498 1.00 88.25 293 ALA A C 1
ATOM 2169 O O . ALA A 1 293 ? -0.816 -18.088 1.407 1.00 88.25 293 ALA A O 1
ATOM 2170 N N . LEU A 1 294 ? -1.327 -16.011 0.705 1.00 85.88 294 LEU A N 1
ATOM 2171 C CA . LEU A 1 294 ? -1.973 -15.596 1.944 1.00 85.88 294 LEU A CA 1
ATOM 2172 C C . LEU A 1 294 ? -3.419 -16.104 1.953 1.00 85.88 294 LEU A C 1
ATOM 2174 O O . LEU A 1 294 ? -4.070 -16.217 0.917 1.00 85.88 294 LEU A O 1
ATOM 2178 N N . GLU A 1 295 ? -3.946 -16.402 3.139 1.00 83.38 295 GLU A N 1
ATOM 2179 C CA . GLU A 1 295 ? -5.358 -16.784 3.287 1.00 83.38 295 GLU A CA 1
ATOM 2180 C C . GLU A 1 295 ? -6.298 -15.571 3.152 1.00 83.38 295 GLU A C 1
ATOM 2182 O O . GLU A 1 295 ? -7.505 -15.730 2.976 1.00 83.38 295 GLU A O 1
ATOM 2187 N N . GLN A 1 296 ? -5.742 -14.360 3.236 1.00 86.56 296 GLN A N 1
ATOM 2188 C CA . GLN A 1 296 ? -6.450 -13.089 3.186 1.00 86.56 296 GLN A CA 1
ATOM 2189 C C . GLN A 1 296 ? -6.429 -12.483 1.784 1.00 86.56 296 GLN A C 1
ATOM 2191 O O . GLN A 1 296 ? -5.436 -12.570 1.061 1.00 86.56 296 GLN A O 1
ATOM 2196 N N . GLN A 1 297 ? -7.496 -11.766 1.432 1.00 91.44 297 GLN A N 1
ATOM 2197 C CA . GLN A 1 297 ? -7.490 -10.931 0.236 1.00 91.44 297 GLN A CA 1
ATOM 2198 C C . GLN A 1 297 ? -6.534 -9.748 0.433 1.00 91.44 297 GLN A C 1
ATOM 2200 O O . GLN A 1 297 ? -6.659 -9.021 1.414 1.00 91.44 297 GLN A O 1
ATOM 2205 N N . VAL A 1 298 ? -5.629 -9.501 -0.516 1.00 93.62 298 VAL A N 1
ATOM 2206 C CA . VAL A 1 298 ? -4.779 -8.299 -0.520 1.00 93.62 298 VAL A CA 1
ATOM 2207 C C . VAL A 1 298 ? -5.288 -7.308 -1.562 1.00 93.62 298 VAL A C 1
ATOM 2209 O O . VAL A 1 298 ? -5.450 -7.667 -2.726 1.00 93.62 298 VAL A O 1
ATOM 2212 N N . VAL A 1 299 ? -5.516 -6.059 -1.152 1.00 95.69 299 VAL A N 1
ATOM 2213 C CA . VAL A 1 299 ? -5.955 -4.946 -2.007 1.00 95.69 299 VAL A CA 1
ATOM 2214 C C . VAL A 1 299 ? -4.940 -3.818 -1.913 1.00 95.69 299 VAL A C 1
ATOM 2216 O O . VAL A 1 299 ? -4.767 -3.226 -0.853 1.00 95.69 299 VAL A O 1
ATOM 2219 N N . ILE A 1 300 ? -4.262 -3.501 -3.012 1.00 96.00 300 ILE A N 1
ATOM 2220 C CA . ILE A 1 300 ? -3.156 -2.541 -3.028 1.00 96.00 300 ILE A CA 1
ATOM 2221 C C . ILE A 1 300 ? -3.642 -1.251 -3.667 1.00 96.00 300 ILE A C 1
ATOM 2223 O O . ILE A 1 300 ? -4.052 -1.234 -4.817 1.00 96.00 300 ILE A O 1
ATOM 2227 N N . SER A 1 301 ? -3.583 -0.156 -2.930 1.00 96.38 301 SER A N 1
ATOM 2228 C CA . SER A 1 301 ? -3.804 1.188 -3.443 1.00 96.38 301 SER A CA 1
ATOM 2229 C C . SER A 1 301 ? -2.489 1.953 -3.455 1.00 96.38 301 SER A C 1
ATOM 2231 O O . SER A 1 301 ? -1.623 1.735 -2.607 1.00 96.38 301 SER A O 1
ATOM 2233 N N . VAL A 1 302 ? -2.328 2.832 -4.434 1.00 93.50 302 VAL A N 1
ATOM 2234 C CA . VAL A 1 302 ? -1.116 3.617 -4.630 1.00 93.50 302 VAL A CA 1
ATOM 2235 C C . VAL A 1 302 ? -1.492 5.072 -4.843 1.00 93.50 302 VAL A C 1
ATOM 2237 O O . VAL A 1 302 ? -2.286 5.399 -5.724 1.00 93.50 302 VAL A O 1
ATOM 2240 N N . LEU A 1 303 ? -0.890 5.930 -4.033 1.00 92.69 303 LEU A N 1
ATOM 2241 C CA . LEU A 1 303 ? -0.847 7.370 -4.197 1.00 92.69 303 LEU A CA 1
ATOM 2242 C C . LEU A 1 303 ? 0.550 7.702 -4.719 1.00 92.69 303 LEU A C 1
ATOM 2244 O O . LEU A 1 303 ? 1.518 7.571 -3.972 1.00 92.69 303 LEU A O 1
ATOM 2248 N N . GLY A 1 304 ? 0.680 8.062 -5.996 1.00 89.50 304 GLY A N 1
ATOM 2249 C CA . GLY A 1 304 ? 2.004 8.327 -6.564 1.00 89.50 304 GLY A CA 1
ATOM 2250 C C . GLY A 1 304 ? 2.021 9.206 -7.807 1.00 89.50 304 GLY A C 1
ATOM 2251 O O . GLY A 1 304 ? 1.080 9.967 -8.014 1.00 89.50 304 GLY A O 1
ATOM 2252 N N . PRO A 1 305 ? 3.075 9.159 -8.643 1.00 84.81 305 PRO A N 1
ATOM 2253 C CA . PRO A 1 305 ? 3.154 9.988 -9.844 1.00 84.81 305 PRO A CA 1
ATOM 2254 C C . PRO A 1 305 ? 1.922 9.830 -10.743 1.00 84.81 305 PRO A C 1
ATOM 2256 O O . PRO A 1 305 ? 1.365 8.746 -10.890 1.00 84.81 305 PRO A O 1
ATOM 2259 N N . GLY A 1 306 ? 1.478 10.908 -11.382 1.00 83.25 306 GLY A N 1
ATOM 2260 C CA . GLY A 1 306 ? 0.279 10.865 -12.209 1.00 83.25 306 GLY A CA 1
ATOM 2261 C C . GLY A 1 306 ? 0.450 10.045 -13.476 1.00 83.25 306 GLY A C 1
ATOM 2262 O O . GLY A 1 306 ? 1.135 10.424 -14.435 1.00 83.25 306 GLY A O 1
ATOM 2263 N N . ALA A 1 307 ? -0.251 8.919 -13.470 1.00 82.62 307 ALA A N 1
ATOM 2264 C CA . ALA A 1 307 ? -0.284 7.970 -14.552 1.00 82.62 307 ALA A CA 1
ATOM 2265 C C . ALA A 1 307 ? -1.626 7.256 -14.646 1.00 82.62 307 ALA A C 1
ATOM 2267 O O . ALA A 1 307 ? -2.385 7.168 -13.681 1.00 82.62 307 ALA A O 1
ATOM 2268 N N . ALA A 1 308 ? -1.922 6.748 -15.836 1.00 81.06 308 ALA A N 1
ATOM 2269 C CA . ALA A 1 308 ? -3.117 5.962 -16.091 1.00 81.06 308 ALA A CA 1
ATOM 2270 C C . ALA A 1 308 ? -2.827 4.844 -17.088 1.00 81.06 308 ALA A C 1
ATOM 2272 O O . ALA A 1 308 ? -1.949 4.959 -17.943 1.00 81.06 308 ALA A O 1
ATOM 2273 N N . LEU A 1 309 ? -3.610 3.768 -17.014 1.00 78.81 309 LEU A N 1
ATOM 2274 C CA . LEU A 1 309 ? -3.625 2.770 -18.075 1.00 78.81 309 LEU A CA 1
ATOM 2275 C C . LEU A 1 309 ? -4.365 3.366 -19.270 1.00 78.81 309 LEU A C 1
ATOM 2277 O O . LEU A 1 309 ? -5.494 3.846 -19.149 1.00 78.81 309 LEU A O 1
ATOM 2281 N N . THR A 1 310 ? -3.733 3.322 -20.435 1.00 76.88 310 THR A N 1
ATOM 2282 C CA . THR A 1 310 ? -4.368 3.722 -21.689 1.00 76.88 310 THR A CA 1
ATOM 2283 C C . THR A 1 310 ? -5.602 2.842 -21.931 1.00 76.88 310 THR A C 1
ATOM 2285 O O . THR A 1 310 ? -5.489 1.612 -21.980 1.00 76.88 310 THR A O 1
ATOM 2288 N N . PRO A 1 311 ? -6.799 3.441 -22.062 1.00 68.94 311 PRO A N 1
ATOM 2289 C CA . PRO A 1 311 ? -8.039 2.675 -22.085 1.00 68.94 311 PRO A CA 1
ATOM 2290 C C . PRO A 1 311 ? -8.269 1.962 -23.422 1.00 68.94 311 PRO A C 1
ATOM 2292 O O . PRO A 1 311 ? -8.937 0.942 -23.454 1.00 68.94 311 PRO A O 1
ATOM 2295 N N . ASP A 1 312 ? -7.725 2.452 -24.537 1.00 66.25 312 ASP A N 1
ATOM 2296 C CA . ASP A 1 312 ? -8.039 1.910 -25.862 1.00 66.25 312 ASP A CA 1
ATOM 2297 C C . ASP A 1 312 ? -6.863 2.021 -26.843 1.00 66.25 312 ASP A C 1
ATOM 2299 O O . ASP A 1 312 ? -6.007 2.900 -26.742 1.00 66.25 312 ASP A O 1
ATOM 2303 N N . GLY A 1 313 ? -6.876 1.162 -27.869 1.00 54.44 313 GLY A N 1
ATOM 2304 C CA . GLY A 1 313 ? -5.944 1.201 -29.000 1.00 54.44 313 GLY A CA 1
ATOM 2305 C C . GLY A 1 313 ? -4.899 0.077 -28.992 1.00 54.44 313 GLY A C 1
ATOM 2306 O O . GLY A 1 313 ? -4.965 -0.818 -28.157 1.00 54.44 313 GLY A O 1
ATOM 2307 N N . PRO A 1 314 ? -3.919 0.105 -29.918 1.00 48.53 314 PRO A N 1
ATOM 2308 C CA . PRO A 1 314 ? -2.833 -0.888 -29.996 1.00 48.53 314 PRO A CA 1
ATOM 2309 C C . PRO A 1 314 ? -1.845 -0.798 -28.823 1.00 48.53 314 PRO A C 1
ATOM 2311 O O . PRO A 1 314 ? -0.797 -1.422 -28.850 1.00 48.53 314 PRO A O 1
ATOM 2314 N N . TYR A 1 315 ? -2.155 0.056 -27.856 1.00 52.47 315 TYR A N 1
ATOM 2315 C CA . TYR A 1 315 ? -1.383 0.297 -26.659 1.00 52.47 315 TYR A CA 1
ATOM 2316 C C . TYR A 1 315 ? -2.243 0.107 -25.413 1.00 52.47 315 TYR A C 1
ATOM 2318 O O . TYR A 1 315 ? -1.756 0.421 -24.347 1.00 52.47 315 TYR A O 1
ATOM 2326 N N . ALA A 1 316 ? -3.494 -0.367 -25.519 1.00 53.81 316 ALA A N 1
ATOM 2327 C CA . ALA A 1 316 ? -4.374 -0.528 -24.364 1.00 53.81 316 ALA A CA 1
ATOM 2328 C C . ALA A 1 316 ? -3.693 -1.366 -23.267 1.00 53.81 316 ALA A C 1
ATOM 2330 O O . ALA A 1 316 ? -3.201 -2.464 -23.532 1.00 53.81 316 ALA A O 1
ATOM 2331 N N . GLY A 1 317 ? -3.656 -0.834 -22.045 1.00 61.19 317 GLY A N 1
ATOM 2332 C CA . GLY A 1 317 ? -2.888 -1.411 -20.937 1.00 61.19 317 GLY A CA 1
ATOM 2333 C C . GLY A 1 317 ? -1.432 -0.936 -20.838 1.00 61.19 317 GLY A C 1
ATOM 2334 O O . GLY A 1 317 ? -0.752 -1.310 -19.892 1.00 61.19 317 GLY A O 1
ATOM 2335 N N . LEU A 1 318 ? -0.947 -0.087 -21.750 1.00 71.00 318 LEU A N 1
ATOM 2336 C CA . LEU A 1 318 ? 0.288 0.672 -21.537 1.00 71.00 318 LEU A CA 1
ATOM 2337 C C . LEU A 1 318 ? 0.029 1.873 -20.632 1.00 71.00 318 LEU A C 1
ATOM 2339 O O . LEU A 1 318 ? -1.079 2.413 -20.600 1.00 71.00 318 LEU A O 1
ATOM 2343 N N . VAL A 1 319 ? 1.079 2.321 -19.955 1.00 76.56 319 VAL A N 1
ATOM 2344 C CA . VAL A 1 319 ? 1.043 3.473 -19.054 1.00 76.56 319 VAL A CA 1
ATOM 2345 C C . VAL A 1 319 ? 1.162 4.783 -19.822 1.00 76.56 319 VAL A C 1
ATOM 2347 O O . VAL A 1 319 ? 2.129 4.999 -20.552 1.00 76.56 319 VAL A O 1
ATOM 2350 N N . ASP A 1 320 ? 0.190 5.667 -19.619 1.00 78.88 320 ASP A N 1
ATOM 2351 C CA . ASP A 1 320 ? 0.253 7.073 -20.000 1.00 78.88 320 ASP A CA 1
ATOM 2352 C C . ASP A 1 320 ? 0.704 7.897 -18.792 1.00 78.88 320 ASP A C 1
ATOM 2354 O O . ASP A 1 320 ? 0.060 7.864 -17.742 1.00 78.88 320 ASP A O 1
ATOM 2358 N N . LEU A 1 321 ? 1.827 8.600 -18.934 1.00 78.00 321 LEU A N 1
ATOM 2359 C CA . LEU A 1 321 ? 2.380 9.468 -17.898 1.00 78.00 321 LEU A CA 1
ATOM 2360 C C . LEU A 1 321 ? 1.924 10.898 -18.155 1.00 78.00 321 LEU A C 1
ATOM 2362 O O . LEU A 1 321 ? 2.252 11.475 -19.192 1.00 78.00 321 LEU A O 1
ATOM 2366 N N . PHE A 1 322 ? 1.226 11.486 -17.190 1.00 78.56 322 PHE A N 1
ATOM 2367 C CA . PHE A 1 322 ? 0.764 12.871 -17.273 1.00 78.56 322 PHE A CA 1
ATOM 2368 C C . PHE A 1 322 ? 1.288 13.756 -16.136 1.00 78.56 322 PHE A C 1
ATOM 2370 O O . PHE A 1 322 ? 1.188 14.975 -16.251 1.00 78.56 322 PHE A O 1
ATOM 2377 N N . CYS A 1 323 ? 1.890 13.173 -15.094 1.00 76.38 323 CYS A N 1
ATOM 2378 C CA . CYS A 1 323 ? 2.589 13.894 -14.033 1.00 76.38 323 CYS A CA 1
ATOM 2379 C C . CYS A 1 323 ? 3.756 13.067 -13.478 1.00 76.38 323 CYS A C 1
ATOM 2381 O O . CYS A 1 323 ? 3.538 12.044 -12.838 1.00 76.38 323 CYS A O 1
ATOM 2383 N N . ASN A 1 324 ? 4.996 13.469 -13.744 1.00 75.12 324 ASN A N 1
ATOM 2384 C CA . ASN A 1 324 ? 6.176 12.703 -13.337 1.00 75.12 324 ASN A CA 1
ATOM 2385 C C . ASN A 1 324 ? 7.401 13.620 -13.211 1.00 75.12 324 ASN A C 1
ATOM 2387 O O . ASN A 1 324 ? 8.427 13.397 -13.862 1.00 75.12 324 ASN A O 1
ATOM 2391 N N . ASP A 1 325 ? 7.283 14.697 -12.433 1.00 68.25 325 ASP A N 1
ATOM 2392 C CA . ASP A 1 325 ? 8.310 15.745 -12.419 1.00 68.25 325 ASP A CA 1
ATOM 2393 C C . ASP A 1 325 ? 9.599 15.283 -11.718 1.00 68.25 325 ASP A C 1
ATOM 2395 O O . ASP A 1 325 ? 10.692 15.739 -12.067 1.00 68.25 325 ASP A O 1
ATOM 2399 N N . GLN A 1 326 ? 9.500 14.267 -10.853 1.00 68.75 326 GLN A N 1
ATOM 2400 C CA . GLN A 1 326 ? 10.648 13.579 -10.247 1.00 68.75 326 GLN A CA 1
ATOM 2401 C C . GLN A 1 326 ? 11.364 12.603 -11.201 1.00 68.75 326 GLN A C 1
ATOM 2403 O O . GLN A 1 326 ? 12.323 11.936 -10.825 1.00 68.75 326 GLN A O 1
ATOM 2408 N N . ASN A 1 327 ? 10.953 12.528 -12.475 1.00 70.06 327 ASN A N 1
ATOM 2409 C CA . ASN A 1 327 ? 11.542 11.648 -13.492 1.00 70.06 327 ASN A CA 1
ATOM 2410 C C . ASN A 1 327 ? 11.600 10.170 -13.080 1.00 70.06 327 ASN A C 1
ATOM 2412 O O . ASN A 1 327 ? 12.518 9.439 -13.474 1.00 70.06 327 ASN A O 1
ATOM 2416 N N . SER A 1 328 ? 10.603 9.703 -12.333 1.00 74.69 328 SER A N 1
ATOM 2417 C CA . SER A 1 328 ? 10.453 8.286 -12.040 1.00 74.69 328 SER A CA 1
ATOM 2418 C C . SER A 1 328 ? 10.374 7.499 -13.342 1.00 74.69 328 SER A C 1
ATOM 2420 O O . SER A 1 328 ? 9.814 7.952 -14.345 1.00 74.69 328 SER A O 1
ATOM 2422 N N . THR A 1 329 ? 10.963 6.310 -13.390 1.00 73.06 329 THR A N 1
ATOM 2423 C CA . THR A 1 329 ? 10.963 5.580 -14.662 1.00 73.06 329 THR A CA 1
ATOM 2424 C C . THR A 1 329 ? 9.561 5.029 -14.947 1.00 73.06 329 THR A C 1
ATOM 2426 O O . THR A 1 329 ? 8.880 4.551 -14.040 1.00 73.06 329 THR A O 1
ATOM 2429 N N . THR A 1 330 ? 9.116 5.058 -16.210 1.00 74.62 330 THR A N 1
ATOM 2430 C CA . THR A 1 330 ? 7.785 4.552 -16.616 1.00 74.62 330 THR A CA 1
ATOM 2431 C C . THR A 1 330 ? 7.526 3.131 -16.121 1.00 74.62 330 THR A C 1
ATOM 2433 O O . THR A 1 330 ? 6.424 2.818 -15.692 1.00 74.62 330 THR A O 1
ATOM 2436 N N . ALA A 1 331 ? 8.571 2.303 -16.102 1.00 72.56 331 ALA A N 1
ATOM 2437 C CA . ALA A 1 331 ? 8.556 0.937 -15.592 1.00 72.56 331 ALA A CA 1
ATOM 2438 C C . ALA A 1 331 ? 8.052 0.794 -14.138 1.00 72.56 331 ALA A C 1
ATOM 2440 O O . ALA A 1 331 ? 7.569 -0.265 -13.758 1.00 72.56 331 ALA A O 1
ATOM 2441 N N . MET A 1 332 ? 8.195 1.831 -13.316 1.00 75.12 332 MET A N 1
ATOM 2442 C CA . MET A 1 332 ? 7.936 1.811 -11.863 1.00 75.12 332 MET A CA 1
ATOM 2443 C C . MET A 1 332 ? 6.512 2.177 -11.566 1.00 75.12 332 MET A C 1
ATOM 2445 O O . MET A 1 332 ? 5.793 1.483 -10.858 1.00 75.12 332 MET A O 1
ATOM 2449 N N . ILE A 1 333 ? 6.120 3.272 -12.190 1.00 80.25 333 ILE A N 1
ATOM 2450 C CA . ILE A 1 333 ? 4.756 3.734 -12.227 1.00 80.25 333 ILE A CA 1
ATOM 2451 C C . ILE A 1 333 ? 3.881 2.607 -12.781 1.00 80.25 333 ILE A C 1
ATOM 2453 O O . ILE A 1 333 ? 2.865 2.271 -12.187 1.00 80.25 333 ILE A O 1
ATOM 2457 N N . GLU A 1 334 ? 4.331 1.945 -13.849 1.00 82.19 334 GLU A N 1
ATOM 2458 C CA . GLU A 1 334 ? 3.680 0.757 -14.392 1.00 82.19 334 GLU A CA 1
ATOM 2459 C C . GLU A 1 334 ? 3.555 -0.382 -13.385 1.00 82.19 334 GLU A C 1
ATOM 2461 O O . GLU A 1 334 ? 2.483 -0.968 -13.251 1.00 82.19 334 GLU A O 1
ATOM 2466 N N . PHE A 1 335 ? 4.625 -0.680 -12.656 1.00 84.38 335 PHE A N 1
ATOM 2467 C CA . PHE A 1 335 ? 4.639 -1.733 -11.652 1.00 84.38 335 PHE A CA 1
ATOM 2468 C C . PHE A 1 335 ? 3.578 -1.510 -10.560 1.00 84.38 335 PHE A C 1
ATOM 2470 O O . PHE A 1 335 ? 2.791 -2.411 -10.271 1.00 84.38 335 PHE A O 1
ATOM 2477 N N . TYR A 1 336 ? 3.497 -0.298 -10.011 1.00 87.75 336 TYR A N 1
ATOM 2478 C CA . TYR A 1 336 ? 2.501 0.059 -9.001 1.00 87.75 336 TYR A CA 1
ATOM 2479 C C . TYR A 1 336 ? 1.076 0.153 -9.552 1.00 87.75 336 TYR A C 1
ATOM 2481 O O . TYR A 1 336 ? 0.130 -0.308 -8.914 1.00 87.75 336 TYR A O 1
ATOM 2489 N N . LEU A 1 337 ? 0.916 0.704 -10.753 1.00 88.81 337 LEU A N 1
ATOM 2490 C CA . LEU A 1 337 ? -0.376 0.826 -11.418 1.00 88.81 337 LEU A CA 1
ATOM 2491 C C . LEU A 1 337 ? -0.992 -0.548 -11.700 1.00 88.81 337 LEU A C 1
ATOM 2493 O O . LEU A 1 337 ? -2.173 -0.763 -11.429 1.00 88.81 337 LEU A O 1
ATOM 2497 N N . TRP A 1 338 ? -0.190 -1.502 -12.184 1.00 88.50 338 TRP A N 1
ATOM 2498 C CA . TRP A 1 338 ? -0.640 -2.881 -12.357 1.00 88.50 338 TRP A CA 1
ATOM 2499 C C . TRP A 1 338 ? -0.922 -3.572 -11.028 1.00 88.50 338 TRP A C 1
ATOM 2501 O O . TRP A 1 338 ? -1.905 -4.303 -10.946 1.00 88.50 338 TRP A O 1
ATOM 2511 N N . ALA A 1 339 ? -0.121 -3.335 -9.985 1.00 90.81 339 ALA A N 1
ATOM 2512 C CA . ALA A 1 339 ? -0.382 -3.901 -8.664 1.00 90.81 339 ALA A CA 1
ATOM 2513 C C . ALA A 1 339 ? -1.750 -3.451 -8.134 1.00 90.81 339 ALA A C 1
ATOM 2515 O O . ALA A 1 339 ? -2.548 -4.286 -7.706 1.00 90.81 339 ALA A O 1
ATOM 2516 N N . ALA A 1 340 ? -2.055 -2.155 -8.243 1.00 92.00 340 ALA A N 1
ATOM 2517 C CA . ALA A 1 340 ? -3.347 -1.627 -7.830 1.00 92.00 340 ALA A CA 1
ATOM 2518 C C . ALA A 1 340 ? -4.498 -2.176 -8.675 1.00 92.00 340 ALA A C 1
ATOM 2520 O O . ALA A 1 340 ? -5.482 -2.685 -8.141 1.00 92.00 340 ALA A O 1
ATOM 2521 N N . TYR A 1 341 ? -4.340 -2.170 -10.000 1.00 90.62 341 TYR A N 1
ATOM 2522 C CA . TYR A 1 341 ? -5.349 -2.686 -10.919 1.00 90.62 341 TYR A CA 1
ATOM 2523 C C . TYR A 1 341 ? -5.676 -4.168 -10.677 1.00 90.62 341 TYR A C 1
ATOM 2525 O O . TYR A 1 341 ? -6.846 -4.544 -10.613 1.00 90.62 341 TYR A O 1
ATOM 2533 N N . LEU A 1 342 ? -4.654 -5.016 -10.534 1.00 89.94 342 LEU A N 1
ATOM 2534 C CA . LEU A 1 342 ? -4.821 -6.468 -10.410 1.00 89.94 342 LEU A CA 1
ATOM 2535 C C . LEU A 1 342 ? -5.384 -6.894 -9.053 1.00 89.94 342 LEU A C 1
ATOM 2537 O O . LEU A 1 342 ? -6.049 -7.925 -8.974 1.00 89.94 342 LEU A O 1
ATOM 2541 N N . THR A 1 343 ? -5.158 -6.097 -8.010 1.00 92.88 343 THR A N 1
ATOM 2542 C CA . THR A 1 343 ? -5.675 -6.355 -6.656 1.00 92.88 343 THR A CA 1
ATOM 2543 C C . THR A 1 343 ? -6.993 -5.629 -6.365 1.00 92.88 343 THR A C 1
ATOM 2545 O O . THR A 1 343 ? -7.575 -5.806 -5.299 1.00 92.88 343 THR A O 1
ATOM 2548 N N . GLY A 1 344 ? -7.503 -4.842 -7.321 1.00 93.50 344 GLY A N 1
ATOM 2549 C CA . GLY A 1 344 ? -8.764 -4.108 -7.194 1.00 93.50 344 GLY A CA 1
ATOM 2550 C C . GLY A 1 344 ? -8.687 -2.859 -6.312 1.00 93.50 344 GLY A C 1
ATOM 2551 O O . GLY A 1 344 ? -9.726 -2.389 -5.854 1.00 93.50 344 GLY A O 1
ATOM 2552 N N . GLY A 1 345 ? -7.485 -2.337 -6.056 1.00 94.56 345 GLY A N 1
ATOM 2553 C CA . GLY A 1 345 ? -7.299 -1.090 -5.324 1.00 94.56 345 GLY A CA 1
ATOM 2554 C C . GLY A 1 345 ? -7.314 0.147 -6.222 1.00 94.56 345 GLY A C 1
ATOM 2555 O O . GLY A 1 345 ? -7.641 0.093 -7.410 1.00 94.56 345 GLY A O 1
ATOM 2556 N N . ILE A 1 346 ? -6.978 1.290 -5.627 1.00 93.81 346 ILE A N 1
ATOM 2557 C CA . ILE A 1 346 ? -7.021 2.601 -6.282 1.00 93.81 346 ILE A CA 1
ATOM 2558 C C . ILE A 1 346 ? -5.610 3.018 -6.684 1.00 93.81 346 ILE A C 1
ATOM 2560 O O . ILE A 1 346 ? -4.687 2.922 -5.884 1.00 93.81 346 ILE A O 1
ATOM 2564 N N . TYR A 1 347 ? -5.446 3.535 -7.899 1.00 92.06 347 TYR A N 1
ATOM 2565 C CA . TYR A 1 347 ? -4.264 4.313 -8.262 1.00 92.06 347 TYR A CA 1
ATOM 2566 C C . TYR A 1 347 ? -4.676 5.772 -8.396 1.00 92.06 347 TYR A C 1
ATOM 2568 O O . TYR A 1 347 ? -5.515 6.089 -9.243 1.00 92.06 347 TYR A O 1
ATOM 2576 N N . ALA A 1 348 ? -4.105 6.645 -7.574 1.00 90.31 348 ALA A N 1
ATOM 2577 C CA . ALA A 1 348 ? -4.389 8.067 -7.617 1.00 90.31 348 ALA A CA 1
ATOM 2578 C C . ALA A 1 348 ? -3.096 8.894 -7.684 1.00 90.31 348 ALA A C 1
ATOM 2580 O O . ALA A 1 348 ? -2.099 8.540 -7.051 1.00 90.31 348 ALA A O 1
ATOM 2581 N N . PRO A 1 349 ? -3.095 9.986 -8.465 1.00 86.56 349 PRO A N 1
ATOM 2582 C CA . PRO A 1 349 ? -1.953 10.882 -8.532 1.00 86.56 349 PRO A CA 1
ATOM 2583 C C . PRO A 1 349 ? -1.742 11.631 -7.198 1.00 86.56 349 PRO A C 1
ATOM 2585 O O . PRO A 1 349 ? -2.712 11.975 -6.525 1.00 86.56 349 PRO A O 1
ATOM 2588 N N . LEU A 1 350 ? -0.489 11.916 -6.840 1.00 82.56 350 LEU A N 1
ATOM 2589 C CA . LEU A 1 350 ? -0.102 12.873 -5.796 1.00 82.56 350 LEU A CA 1
ATOM 2590 C C . LEU A 1 350 ? -0.006 14.298 -6.361 1.00 82.56 350 LEU A C 1
ATOM 2592 O O . LEU A 1 350 ? 0.172 14.504 -7.567 1.00 82.56 350 LEU A O 1
ATOM 2596 N N . SER A 1 351 ? -0.136 15.284 -5.474 1.00 66.94 351 SER A N 1
ATOM 2597 C CA . SER A 1 351 ? 0.068 16.695 -5.805 1.00 66.94 351 SER A CA 1
ATOM 2598 C C . SER A 1 351 ? 1.562 16.974 -5.974 1.00 66.94 351 SER A C 1
ATOM 2600 O O . SER A 1 351 ? 2.374 16.418 -5.250 1.00 66.94 351 SER A O 1
ATOM 2602 N N . GLN A 1 352 ? 1.951 17.824 -6.929 1.00 63.75 352 GLN A N 1
ATOM 2603 C CA . GLN A 1 352 ? 3.351 18.245 -7.082 1.00 63.75 352 GLN A CA 1
ATOM 2604 C C . GLN A 1 352 ? 3.452 19.777 -7.102 1.00 63.75 352 GLN A C 1
ATOM 2606 O O . GLN A 1 352 ? 2.658 20.458 -7.760 1.00 63.75 352 GLN A O 1
ATOM 2611 N N . GLU A 1 353 ? 4.441 20.303 -6.360 1.00 55.38 353 GLU A N 1
ATOM 2612 C CA . GLU A 1 353 ? 4.652 21.727 -6.011 1.00 55.38 353 GLU A CA 1
ATOM 2613 C C . GLU A 1 353 ? 4.643 22.697 -7.212 1.00 55.38 353 GLU A C 1
ATOM 2615 O O . GLU A 1 353 ? 4.327 23.877 -7.046 1.00 55.38 353 GLU A O 1
ATOM 2620 N N . ASP A 1 354 ? 4.944 22.226 -8.426 1.00 57.50 354 ASP A N 1
ATOM 2621 C CA . ASP A 1 354 ? 5.154 23.082 -9.601 1.00 57.50 354 ASP A CA 1
ATOM 2622 C C . ASP A 1 354 ? 3.915 23.256 -10.508 1.00 57.50 354 ASP A C 1
ATOM 2624 O O . ASP A 1 354 ? 3.991 23.834 -11.599 1.00 57.50 354 ASP A O 1
ATOM 2628 N N . GLY A 1 355 ? 2.731 22.874 -10.013 1.00 49.53 355 GLY A N 1
ATOM 2629 C CA . GLY A 1 355 ? 1.451 23.414 -10.487 1.00 49.53 355 GLY A CA 1
ATOM 2630 C C . GLY A 1 355 ? 0.922 22.842 -11.803 1.00 49.53 355 GLY A C 1
ATOM 2631 O O . GLY A 1 355 ? 0.164 23.523 -12.499 1.00 49.53 355 GLY A O 1
ATOM 2632 N N . ALA A 1 356 ? 1.302 21.615 -12.160 1.00 51.28 356 ALA A N 1
ATOM 2633 C CA . ALA A 1 356 ? 0.823 20.968 -13.384 1.00 51.28 356 ALA A CA 1
ATOM 2634 C C . ALA A 1 356 ? -0.144 19.795 -13.161 1.00 51.28 356 ALA A C 1
ATOM 2636 O O . ALA A 1 356 ? -0.823 19.417 -14.117 1.00 51.28 356 ALA A O 1
ATOM 2637 N N . CYS A 1 357 ? -0.230 19.232 -11.951 1.00 60.84 357 CYS A N 1
ATOM 2638 C CA . CYS A 1 357 ? -0.834 17.911 -11.785 1.00 60.84 357 CYS A CA 1
ATOM 2639 C C . CYS A 1 357 ? -2.117 17.894 -10.968 1.00 60.84 357 CYS A C 1
ATOM 2641 O O . CYS A 1 357 ? -3.121 17.444 -11.510 1.00 60.84 357 CYS A O 1
ATOM 2643 N N . LEU A 1 358 ? -2.095 18.385 -9.723 1.00 58.31 358 LEU A N 1
ATOM 2644 C CA . LEU A 1 358 ? -3.261 18.398 -8.838 1.00 58.31 358 LEU A CA 1
ATOM 2645 C C . LEU A 1 358 ? -3.233 19.567 -7.832 1.00 58.31 358 LEU A C 1
ATOM 2647 O O . LEU A 1 358 ? -2.162 20.063 -7.489 1.00 58.31 358 LEU A O 1
ATOM 2651 N N . GLU A 1 359 ? -4.404 19.999 -7.359 1.00 62.59 359 GLU A N 1
ATOM 2652 C CA . GLU A 1 359 ? -4.611 20.946 -6.251 1.00 62.59 359 GLU A CA 1
ATOM 2653 C C . GLU A 1 359 ? -4.951 20.193 -4.941 1.00 62.59 359 GLU A C 1
ATOM 2655 O O . GLU A 1 359 ? -5.507 19.100 -4.979 1.00 62.59 359 GLU A O 1
ATOM 2660 N N . ASP A 1 360 ? -4.705 20.786 -3.761 1.00 60.06 360 ASP A N 1
ATOM 2661 C CA . ASP A 1 360 ? -4.969 20.175 -2.432 1.00 60.06 360 ASP A CA 1
ATOM 2662 C C . ASP A 1 360 ? -6.375 19.555 -2.272 1.00 60.06 360 ASP A C 1
ATOM 2664 O O . ASP A 1 360 ? -6.553 18.577 -1.544 1.00 60.06 360 ASP A O 1
ATOM 2668 N N . ALA A 1 361 ? -7.382 20.107 -2.960 1.00 58.31 361 ALA A N 1
ATOM 2669 C CA . ALA A 1 361 ? -8.756 19.600 -2.955 1.00 58.31 361 ALA A CA 1
ATOM 2670 C C . ALA A 1 361 ? -8.885 18.166 -3.511 1.00 58.31 361 ALA A C 1
ATOM 2672 O O . ALA A 1 361 ? -9.894 17.503 -3.275 1.00 58.31 361 ALA A O 1
ATOM 2673 N N . GLU A 1 362 ? -7.884 17.677 -4.242 1.00 82.50 362 GLU A N 1
ATOM 2674 C CA . GLU A 1 362 ? -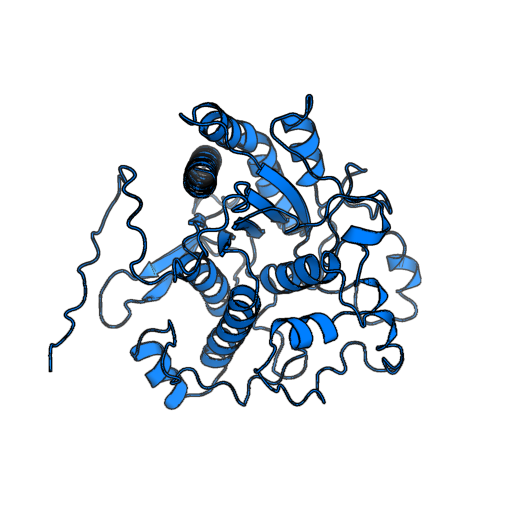7.884 16.336 -4.821 1.00 82.50 362 GLU A CA 1
ATOM 2675 C C . GLU A 1 362 ? -7.407 15.276 -3.823 1.00 82.50 362 GLU A C 1
ATOM 2677 O O . GLU A 1 362 ? -7.922 14.162 -3.863 1.00 82.50 362 GLU A O 1
ATOM 2682 N N . MET A 1 363 ? -6.551 15.614 -2.847 1.00 88.81 363 MET A N 1
ATOM 2683 C CA . MET A 1 363 ? -6.171 14.670 -1.783 1.00 88.81 363 MET A CA 1
ATOM 2684 C C . MET A 1 363 ? -7.361 14.333 -0.874 1.00 88.81 363 MET A C 1
ATOM 2686 O O . MET A 1 363 ? -7.535 13.183 -0.481 1.00 88.81 363 MET A O 1
ATOM 2690 N N . GLU A 1 364 ? -8.222 15.309 -0.573 1.00 92.06 364 GLU A N 1
ATOM 2691 C CA . GLU A 1 364 ? -9.450 15.066 0.194 1.00 92.06 364 GLU A CA 1
ATOM 2692 C C . GLU A 1 364 ? -10.362 14.064 -0.529 1.00 92.06 364 GLU A C 1
ATOM 2694 O O . GLU A 1 364 ? -10.794 13.083 0.072 1.00 92.06 364 GLU A O 1
ATOM 2699 N N . ALA A 1 365 ? -10.580 14.253 -1.835 1.00 92.38 365 ALA A N 1
ATOM 2700 C CA . ALA A 1 365 ? -11.379 13.343 -2.655 1.00 92.38 365 ALA A CA 1
ATOM 2701 C C . ALA A 1 365 ? -10.763 11.935 -2.742 1.00 92.38 365 ALA A C 1
ATOM 2703 O O . ALA A 1 365 ? -11.474 10.942 -2.620 1.00 92.38 365 ALA A O 1
ATOM 2704 N N . ILE A 1 366 ? -9.440 11.840 -2.880 1.00 92.56 366 ILE A N 1
ATOM 2705 C CA . ILE A 1 366 ? -8.713 10.564 -2.848 1.00 92.56 366 ILE A CA 1
ATOM 2706 C C . ILE A 1 366 ? -8.922 9.847 -1.508 1.00 92.56 366 ILE A C 1
ATOM 2708 O O . ILE A 1 366 ? -9.170 8.642 -1.477 1.00 92.56 366 ILE A O 1
ATOM 2712 N N . MET A 1 367 ? -8.849 10.576 -0.393 1.00 95.50 367 MET A N 1
ATOM 2713 C CA . MET A 1 367 ? -9.088 10.013 0.936 1.00 95.50 367 MET A CA 1
ATOM 2714 C C . MET 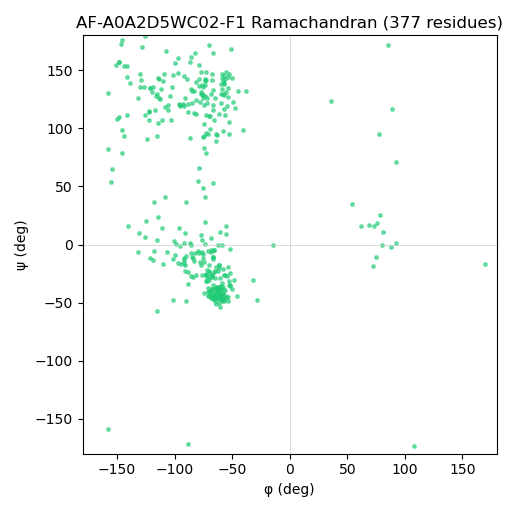A 1 367 ? -10.546 9.578 1.116 1.00 95.50 367 MET A C 1
ATOM 2716 O O . MET A 1 367 ? -10.795 8.549 1.745 1.00 95.50 367 MET A O 1
ATOM 2720 N N . GLU A 1 368 ? -11.510 10.292 0.531 1.00 95.94 368 GLU A N 1
ATOM 2721 C CA . GLU A 1 368 ? -12.895 9.818 0.464 1.00 95.94 368 GLU A CA 1
ATOM 2722 C C . GLU A 1 368 ? -13.015 8.503 -0.319 1.00 95.94 368 GLU A C 1
ATOM 2724 O O . GLU A 1 368 ? -13.651 7.571 0.170 1.00 95.94 368 GLU A O 1
ATOM 2729 N N . ASP A 1 369 ? -12.379 8.395 -1.488 1.00 95.44 369 ASP A N 1
ATOM 2730 C CA . ASP A 1 369 ? -12.404 7.179 -2.308 1.00 95.44 369 ASP A CA 1
ATOM 2731 C C . ASP A 1 369 ? -11.749 5.989 -1.581 1.00 95.44 369 ASP A C 1
ATOM 2733 O O . ASP A 1 369 ? -12.267 4.871 -1.628 1.00 95.44 369 ASP A O 1
ATOM 2737 N N . LEU A 1 370 ? -10.654 6.216 -0.843 1.00 96.75 370 LEU A N 1
ATOM 2738 C CA . LEU A 1 370 ? -10.042 5.203 0.028 1.00 96.75 370 LEU A CA 1
ATOM 2739 C C . LEU A 1 370 ? -10.975 4.793 1.176 1.00 96.75 370 LEU A C 1
ATOM 2741 O O . LEU A 1 370 ? -11.012 3.620 1.550 1.00 96.75 370 LEU A O 1
ATOM 2745 N N . GLY A 1 371 ? -11.745 5.735 1.722 1.00 97.06 371 GLY A N 1
ATOM 2746 C CA . GLY A 1 371 ? -12.769 5.454 2.725 1.00 97.06 371 GLY A CA 1
ATOM 2747 C C . GLY A 1 371 ? -13.907 4.608 2.157 1.00 97.06 371 GLY A C 1
ATOM 2748 O O . GLY A 1 371 ? -14.285 3.610 2.763 1.00 97.06 371 GLY A O 1
ATOM 2749 N N . ASP A 1 372 ? -14.402 4.948 0.966 1.00 96.88 372 ASP A N 1
ATOM 2750 C CA . ASP A 1 372 ? -15.424 4.170 0.259 1.00 96.88 372 ASP A CA 1
ATOM 2751 C C . ASP A 1 372 ? -14.912 2.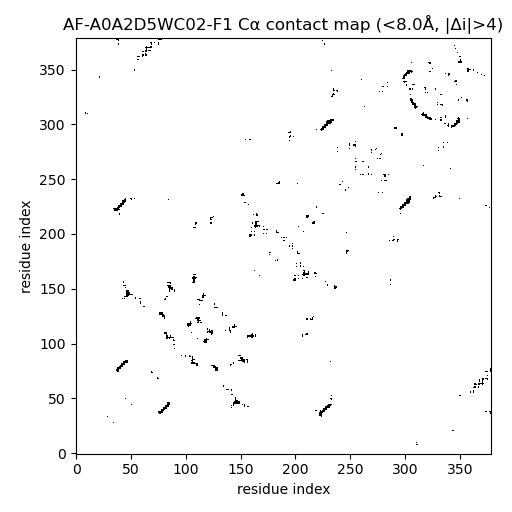757 -0.099 1.00 96.88 372 ASP A C 1
ATOM 2753 O O . ASP A 1 372 ? -15.661 1.784 0.030 1.00 96.88 372 ASP A O 1
ATOM 2757 N N . LEU A 1 373 ? -13.635 2.617 -0.485 1.00 96.12 373 LEU A N 1
ATOM 2758 C CA . LEU A 1 373 ? -12.988 1.317 -0.692 1.00 96.12 373 LEU A CA 1
ATOM 2759 C C . LEU A 1 373 ? -12.957 0.502 0.606 1.00 96.12 373 LEU A C 1
ATOM 2761 O O . LEU A 1 373 ? -13.414 -0.637 0.608 1.00 96.12 373 LEU A O 1
ATOM 2765 N N . LEU A 1 374 ? -12.488 1.083 1.714 1.00 96.19 374 LEU A N 1
ATOM 2766 C CA . LEU A 1 374 ? -12.444 0.407 3.015 1.00 96.19 374 LEU A CA 1
ATOM 2767 C C . LEU A 1 374 ? -13.840 -0.056 3.468 1.00 96.19 374 LEU A C 1
ATOM 2769 O O . LEU A 1 374 ? -13.994 -1.181 3.941 1.00 96.19 374 LEU A O 1
ATOM 2773 N N . VAL A 1 375 ? -14.873 0.765 3.256 1.00 95.62 375 VAL A N 1
ATOM 2774 C CA . VAL A 1 375 ? -16.272 0.382 3.510 1.00 95.62 375 VAL A CA 1
ATOM 2775 C C . VAL A 1 375 ? -16.701 -0.802 2.649 1.00 95.62 375 VAL A C 1
ATOM 2777 O O . VAL A 1 375 ? -17.368 -1.704 3.149 1.00 95.62 375 VAL A O 1
ATOM 2780 N N . GLY A 1 376 ? -16.316 -0.819 1.372 1.00 94.25 376 GLY A N 1
ATOM 2781 C CA . GLY A 1 376 ? -16.607 -1.929 0.467 1.00 94.25 376 GLY A CA 1
ATOM 2782 C C . GLY A 1 376 ? -15.881 -3.231 0.817 1.00 94.25 376 GLY A C 1
ATOM 2783 O O . GLY A 1 376 ? -16.379 -4.296 0.468 1.00 94.25 376 GLY A O 1
ATOM 2784 N N . LEU A 1 377 ? -14.730 -3.157 1.491 1.00 91.88 377 LEU A N 1
ATOM 2785 C CA . LEU A 1 377 ? -13.957 -4.329 1.919 1.00 91.88 377 LEU A CA 1
ATOM 2786 C C . LEU A 1 377 ? -14.422 -4.906 3.262 1.00 91.88 377 LEU A C 1
ATOM 2788 O O . LEU A 1 377 ? -14.221 -6.093 3.503 1.00 91.88 377 LEU A O 1
ATOM 2792 N N . GLY A 1 378 ? -15.004 -4.080 4.136 1.00 86.25 378 GLY A N 1
ATOM 2793 C CA . GLY A 1 378 ? -15.444 -4.491 5.474 1.00 86.25 378 GLY A CA 1
ATOM 2794 C C . GLY A 1 378 ? -16.934 -4.816 5.617 1.00 86.25 378 GLY A C 1
ATOM 2795 O O . GLY A 1 378 ? -17.375 -5.105 6.729 1.00 86.25 378 GLY A O 1
ATOM 2796 N N . GLY A 1 379 ? -17.722 -4.719 4.541 1.00 76.69 379 GLY A N 1
ATOM 2797 C CA . GLY A 1 379 ? -19.159 -5.024 4.521 1.00 76.69 379 GLY A CA 1
ATOM 2798 C C . GLY A 1 379 ? -19.490 -6.186 3.604 1.00 76.69 379 GLY A C 1
ATOM 2799 O O . GLY A 1 379 ? -20.392 -6.969 3.983 1.00 76.69 379 GLY A O 1
#

Nearest PDB structures (foldseek):
  1tye-assembly2_D  TM=4.855E-01  e=3.987E-04  Homo sapiens
  3ze2-assembly2_D  TM=4.968E-01  e=1.678E-03  Homo sapiens
  3fcu-assembly2_D  TM=5.044E-01  e=4.293E-03  Homo sapiens
  4g1e-assembly1_B  TM=4.731E-01  e=4.062E-03  Homo sapiens
  8zjf-assembly1_A  TM=5.626E-01  e=4.374E-02  Homo sapiens

Foldseek 3Di:
DDDDDDDADDDDDDPPDDPPDPPPDPPPDDPDPLQLQAEEEEEAEAAAQQCPVVLVLLLVLLVLLVVLQVPFPDRHWYKYFYAYQQQDQDDDDPVCVVVSVWFDDGQLNTDDLDDARTPDLAAHDIDTPPDPCRSVSVSSRSSNHNPHRPFGHRLLSVLLNQQQLDPDVCLVVLPPPPPPDLFQLVPVPDPLPQLQCSSSSRDDSVSHPSNPVNVHDGPPVSHQAYEYEYEDAALTCLLVPDPPPPSDDLVPQQCPDPPRPDDVVLNVVCVVDVPSLVVLVSVLVSSVSNQVSDNHQYAYEYAYFDWDQDSDDPRGRQIDGQGRPVCHDSSSLSSRNVSNVVSVHYYHYGDHPPPRDDDSVVSSVVSNVVSVVSSVSSD

Sequence (379 aa):
MASHAPCPLASSLLLASSLLLVPGCPTGLADDDDAATGVDVLWIIDSSNSMHQDQQALKTSYPAMLARVEAAPTPVDYRMGGTTTQSRPCDHDPSAFADCEDSHGNTGRIRGLGNSGQDTNAPPTFLGPADPDLVTDFQALVDMGIYGATEEYGLFVLTQSICASLELPHASDFTDWGTDTPYDCAGANWDLGDPLADFCRCLPPEAAGYNVDAGGARFLEGQGTLMVVIVSDEGDFTPMMGAQAWPWDVSGCDLSRAGSPWPSEIQTNCAADPVALCLNYCKLDLFLQFFDALEQQVVISVLGPGAALTPDGPYAGLVDLFCNDQNSTTAMIEFYLWAAYLTGGIYAPLSQEDGACLEDAEMEAIMEDLGDLLVGLGG

Mean predicted aligned error: 11.12 Å